Protein AF-0000000071358434 (afdb_homodimer)

Foldseek 3Di:
DDPFDDDDDAFAPAFDFQVFAEEFAAAPLSQLLVVLCVLLQHHYDGHLQPHFAALLLVLVLLVCLQVVPFDDLVQWDDDPQWIDGQSGDPVQIDNDSVVSSVSSSVSSPVSNVRLLRGQEYEYEHEFQKWKAQPVVRDTGRHPNPPDCVRIDIDGDDLVVSLVSNVVSVVSSCVSPVNHQYEYEYALFFDAPVHRVNSVVGSVSSVVSLVVVCVVPVSHHYQYLNCCVVRGVPDCVQADPVSGHGDPVSSVVSSVSCCVRRHDPVRVVSSVLSVVLVVLLPDDDPDLPDPVNLVSLVVSLVSQVPRDPPRDCPVVNVVSVVSD/DDDFDDDDFAFAPAFDFQVFAEEFAAAVLSQLLVVLCVLLQHHYDGHLQPHFAALLLVLVLLVCLQVVPFDDLVQWDDDPQWIDGQSGDPVQIDNDSVVSSVSSSVSSPVSNVRLLRGQEYEYEHEFQKWKAQPVVRDTGRHPNPPDCVRIDIDGDDLVVSLVSNVVSVVSSCVSPVNHQYEYEYALFFDAPPHRVNSVVGSVSSVVSLVVVCVVPVSHHYQYLNCCVVRGVPDCVQADPVSGHGDPVSSVVSSVSNCVRRHDPVRVVSSVLSVVLVVLLPDDDPDLPDPVNLVSLVVSLVSVVPRDPPRDCPVVNVVSVVSD

Radius of gyration: 30.12 Å; Cα contacts (8 Å, |Δi|>4): 1058; chains: 2; bounding box: 57×93×80 Å

Nearest PDB structures (foldseek):
  4h08-assembly1_A-2  TM=6.992E-01  e=4.408E-04  Bacteroides thetaiotaomicron VPI-5482
  1es9-assembly1_A-2  TM=6.888E-01  e=2.484E-02  Bos taurus
  4xvh-assembly1_A  TM=7.000E-01  e=3.677E-02  Chaetomium
  3rjt-assembly1_B  TM=5.797E-01  e=5.145E-02  Alicyclobacillus acidocaldarius subsp. acidocaldarius DSM 446
  1bwr-assembly1_A-2  TM=3.749E-01  e=4.600E-02  Bos taurus

pLDDT: mean 94.95, std 3.76, range [65.62, 98.69]

Secondary structure (DSSP, 8-state):
---S-----PPPSS-B-TT-EEEEEESHHHHHHHHHHHHTT-EEEE-TT-----HHHHHHHHHHHHHT-PPPGGGEEEETTEEEETTS-TTS-BSSHHHHHHHHHHHHHHHHHHHHH-SEEEEEE---EEEEETTT--EES--TT--GGGEEEEEPPHHHHHHHHHHHHHHHHHH-TTPEEEEEE-----TTS-HHHHHHHHHHHHHHHHHHHHH-TTEEEE-HHHIIIII--SGGGB-TTSSSBPHHHHHHHHHHHHHHHB-HHHHHHHHHHHHHHHHHHPPPS-TTSHHHHHHHHHHHHHHHHSPTT---HHHHHHHHHH-/---S-----PPPSS-B-TT-EEEEEESHHHHHHHHHHHHTT-EEEE-TT-----HHHHHHHHHHHHHT-PPPGGGEEEETTEEEETTS-TTS-BSSHHHHHHHHHHHHHHHHHHHHH-SEEEEEE---EEEEETTT--EES--TT--GGGEEEEEPPHHHHHHHHHHHHHHHHHH-TT-EEEEEE-----TTS-HHHHHHHHHHHHHHHHHHHHH-TTEEEE-HHHIIIII--SGGGB-TTSSSBPHHHHHHHHHHHHHHHB-HHHHHHHHHHHHHHHHHHPPPS-TTSHHHHHHHHHHHHHHHHSPTT---HHHHHHHHHH-

Solvent-accessible surface area (backbone atoms only — not comparable to full-atom values): 34650 Å² total; per-residue (Å²): 137,82,86,55,57,79,74,92,68,81,61,49,93,73,57,51,45,65,84,38,31,36,38,36,39,19,19,69,56,36,50,52,56,38,47,54,40,44,72,56,53,34,46,65,51,57,30,86,53,39,57,36,32,31,64,66,48,53,38,50,52,51,49,28,22,69,68,69,44,82,78,66,70,85,47,47,46,79,56,94,75,31,22,40,40,25,71,32,22,80,86,50,59,23,78,37,65,71,56,32,55,49,52,51,50,52,48,31,52,49,47,30,58,46,56,49,66,22,45,32,37,39,41,22,35,52,38,41,67,41,37,22,36,64,90,76,64,43,75,38,61,34,72,80,85,52,67,64,88,53,42,44,76,46,75,62,53,62,69,61,48,48,52,50,51,48,52,38,49,51,53,48,37,71,65,21,71,78,43,36,40,35,38,32,44,42,60,51,59,60,55,91,80,29,63,69,53,32,49,40,32,47,18,49,51,46,45,48,53,48,54,52,30,70,73,37,77,74,35,43,77,48,64,50,30,49,46,44,56,56,39,45,28,39,66,81,35,26,31,96,81,70,36,42,63,14,71,68,38,50,51,49,52,49,50,55,48,43,70,27,30,37,46,73,67,43,50,52,52,40,52,51,43,50,52,50,52,51,57,71,67,55,76,67,91,46,78,83,36,69,67,42,49,51,50,50,53,52,49,48,53,54,59,68,67,50,57,83,76,51,79,54,61,70,61,47,52,56,51,57,71,72,102,136,82,86,56,57,79,75,92,68,81,60,49,92,74,58,52,45,66,82,37,31,35,36,34,38,19,20,69,57,35,49,53,54,37,49,54,40,45,73,55,54,33,46,65,50,57,29,86,52,39,56,36,32,33,64,66,48,53,35,50,52,50,49,29,22,70,67,68,46,79,77,66,70,86,48,47,46,75,56,96,73,32,22,39,38,24,73,32,20,79,86,50,60,24,79,39,65,70,55,32,52,48,51,52,48,53,47,30,52,50,47,30,57,46,57,51,66,24,44,32,36,39,40,21,34,51,38,40,67,41,36,22,36,63,90,77,63,43,74,38,60,33,74,80,84,51,68,65,89,52,42,45,76,45,77,61,53,63,69,60,49,47,52,50,51,49,52,41,50,50,53,49,36,71,65,22,70,79,44,37,40,35,38,33,45,42,59,52,59,60,55,91,79,28,62,70,53,31,49,41,32,47,17,48,51,46,45,48,53,48,55,52,31,69,72,37,76,73,35,42,76,48,64,50,30,50,44,42,58,55,39,46,26,40,65,81,34,27,31,96,80,69,36,42,63,15,70,68,37,50,52,50,51,49,50,56,47,43,70,28,30,36,46,74,68,42,48,52,51,40,52,52,43,49,52,50,53,51,56,70,67,54,78,66,93,46,76,82,36,68,67,43,50,53,50,49,54,52,50,49,54,54,59,67,66,52,56,82,76,50,80,53,62,69,60,48,52,56,52,56,71,71,100

Organism: NCBI:txid346377

Sequence (646 aa):
MQFQTSFPIPPLDRQIDHHSSIVSMGSCFSSTIGDFLHEHKFTILNNPFGTLFHPNSIMELIRSALHQSPLAEELALEREGMYFHHSVHSSISAPSKPLLMELLDTKTKALKSALSTASHLILTFGTVYQYRLLTTQRQVANCHKQPSKGFSKSLSSLADMQVMLQKGIDLIKTHNPDIQIILTLSPVRHTKDGIPENQVSKSVLRILCHEITAYDPNIMYFPSYEIMMDELRDYRFYADDLIHPSQMAEKYIWKRFGETSFSSETHLLNQQIEKINQSLRHRPFNPEGEGHRRFLRNLLKQMEQIPDPIDFRTEILSIKAQLMQFQTSFPIPPLDRQIDHHSSIVSMGSCFSSTIGDFLHEHKFTILNNPFGTLFHPNSIMELIRSALHQSPLAEELALEREGMYFHHSVHSSISAPSKPLLMELLDTKTKALKSALSTASHLILTFGTVYQYRLLTTQRQVANCHKQPSKGFSKSLSSLADMQVMLQKGIDLIKTHNPDIQIILTLSPVRHTKDGIPENQVSKSVLRILCHEITAYDPNIMYFPSYEIMMDELRDYRFYADDLIHPSQMAEKYIWKRFGETSFSSETHLLNQQIEKINQSLRHRPFNPEGEGHRRFLRNLLKQMEQIPDPIDFRTEILSIKAQL

InterPro domains:
  IPR014982 GSCFA [PF08885] (22-257)
  IPR036514 SGNH hydrolase superfamily [G3DSA:3.40.50.1110] (108-260)

Structure (mmCIF, N/CA/C/O backbone):
data_AF-0000000071358434-model_v1
#
loop_
_entity.id
_entity.type
_entity.pdbx_description
1 polymer 'GSCFA domain-containing protein'
#
loop_
_atom_site.group_PDB
_atom_site.id
_atom_site.type_symbol
_atom_site.label_atom_id
_atom_site.label_alt_id
_atom_site.label_comp_id
_atom_site.label_asym_id
_atom_site.label_entity_id
_atom_site.label_seq_id
_atom_site.pdbx_PDB_ins_code
_atom_site.Cartn_x
_atom_site.Cartn_y
_atom_site.Cartn_z
_atom_site.occupancy
_atom_site.B_iso_or_equiv
_atom_site.auth_seq_id
_atom_site.auth_comp_id
_atom_site.auth_asym_id
_atom_site.auth_atom_id
_atom_site.pdbx_PDB_model_num
ATOM 1 N N . MET A 1 1 ? 13.383 11.344 -21.328 1 65.69 1 MET A N 1
ATOM 2 C CA . MET A 1 1 ? 12.305 11.633 -20.391 1 65.69 1 MET A CA 1
ATOM 3 C C . MET A 1 1 ? 11.695 10.344 -19.844 1 65.69 1 MET A C 1
ATOM 5 O O . MET A 1 1 ? 11.594 9.344 -20.562 1 65.69 1 MET A O 1
ATOM 9 N N . GLN A 1 2 ? 11.602 10.195 -18.5 1 77.94 2 GLN A N 1
ATOM 10 C CA . GLN A 1 2 ? 11.039 9.016 -17.844 1 77.94 2 GLN A CA 1
ATOM 11 C C . GLN A 1 2 ? 9.555 9.219 -17.531 1 77.94 2 GLN A C 1
ATOM 13 O O . GLN A 1 2 ? 9.18 10.203 -16.906 1 77.94 2 GLN A O 1
ATOM 18 N N . PHE A 1 3 ? 8.781 8.289 -18.094 1 81.31 3 PHE A N 1
ATOM 19 C CA . PHE A 1 3 ? 7.34 8.477 -17.969 1 81.31 3 PHE A CA 1
ATOM 20 C C . PHE A 1 3 ? 6.754 7.492 -16.969 1 81.31 3 PHE A C 1
ATOM 22 O O . PHE A 1 3 ? 5.574 7.582 -16.609 1 81.31 3 PHE A O 1
ATOM 29 N N . GLN A 1 4 ? 7.594 6.543 -16.562 1 87.69 4 GLN A N 1
ATOM 30 C CA . GLN A 1 4 ? 7.156 5.57 -15.57 1 87.69 4 GLN A CA 1
ATOM 31 C C . GLN A 1 4 ? 8.234 5.359 -14.508 1 87.69 4 GLN A C 1
ATOM 33 O O . GLN A 1 4 ? 9.406 5.637 -14.742 1 87.69 4 GLN A O 1
ATOM 38 N N . THR A 1 5 ? 7.812 5.043 -13.383 1 89.81 5 THR A N 1
ATOM 39 C CA . THR A 1 5 ? 8.766 4.723 -12.328 1 89.81 5 THR A CA 1
ATOM 40 C C . THR A 1 5 ? 9.109 3.236 -12.344 1 89.81 5 THR A C 1
ATOM 42 O O . THR A 1 5 ? 8.438 2.432 -11.703 1 89.81 5 THR A O 1
ATOM 45 N N . SER A 1 6 ? 10.133 2.893 -13.078 1 90.06 6 SER A N 1
ATOM 46 C CA . SER A 1 6 ? 10.617 1.518 -13.047 1 90.06 6 SER A CA 1
ATOM 47 C C . SER A 1 6 ? 11.602 1.306 -11.898 1 90.06 6 SER A C 1
ATOM 49 O O . SER A 1 6 ? 12.164 2.268 -11.375 1 90.06 6 SER A O 1
ATOM 51 N N . PHE A 1 7 ? 11.742 0.075 -11.469 1 94.19 7 PHE A N 1
ATOM 52 C CA . PHE A 1 7 ? 12.648 -0.235 -10.367 1 94.19 7 PHE A CA 1
ATOM 53 C C . PHE A 1 7 ? 13.281 -1.611 -10.555 1 94.19 7 PHE A C 1
ATOM 55 O O . PHE A 1 7 ? 12.695 -2.482 -11.203 1 94.19 7 PHE A O 1
ATOM 62 N N . PRO A 1 8 ? 14.438 -1.763 -10.031 1 94.44 8 PRO A N 1
ATOM 63 C CA . PRO A 1 8 ? 15.117 -3.053 -10.188 1 94.44 8 PRO A CA 1
ATOM 64 C C . PRO A 1 8 ? 14.523 -4.141 -9.289 1 94.44 8 PRO A C 1
ATOM 66 O O . PRO A 1 8 ? 14.07 -3.854 -8.18 1 94.44 8 PRO A O 1
ATOM 69 N N . ILE A 1 9 ? 14.508 -5.355 -9.805 1 95.06 9 ILE A N 1
ATOM 70 C CA . ILE A 1 9 ? 14.133 -6.555 -9.07 1 95.06 9 ILE A CA 1
ATOM 71 C C . ILE A 1 9 ? 15.297 -7.539 -9.047 1 95.06 9 ILE A C 1
ATOM 73 O O . ILE A 1 9 ? 15.867 -7.855 -10.094 1 95.06 9 ILE A O 1
ATOM 77 N N . PRO A 1 10 ? 15.672 -7.961 -7.891 1 92.62 10 PRO A N 1
ATOM 78 C CA . PRO A 1 10 ? 16.781 -8.922 -7.828 1 92.62 10 PRO A CA 1
ATOM 79 C C . PRO A 1 10 ? 16.469 -10.227 -8.547 1 92.62 10 PRO A C 1
ATOM 81 O O . PRO A 1 10 ? 15.328 -10.711 -8.508 1 92.62 10 PRO A O 1
ATOM 84 N N . PRO A 1 11 ? 17.5 -10.781 -9.211 1 93.44 11 PRO A N 1
ATOM 85 C CA . PRO A 1 11 ? 17.297 -12.078 -9.867 1 93.44 11 PRO A CA 1
ATOM 86 C C . PRO A 1 11 ? 17.094 -13.219 -8.867 1 93.44 11 PRO A C 1
ATOM 88 O O . PRO A 1 11 ? 17.578 -13.141 -7.738 1 93.44 11 PRO A O 1
ATOM 91 N N . LEU A 1 12 ? 16.406 -14.25 -9.336 1 92.56 12 LEU A N 1
ATOM 92 C CA . LEU A 1 12 ? 16.281 -15.461 -8.523 1 92.56 12 LEU A CA 1
ATOM 93 C C . LEU A 1 12 ? 17.641 -16.125 -8.344 1 92.56 12 LEU A C 1
ATOM 95 O O . LEU A 1 12 ? 18.469 -16.125 -9.258 1 92.56 12 LEU A O 1
ATOM 99 N N . ASP A 1 13 ? 17.828 -16.641 -7.156 1 89.56 13 ASP A N 1
ATOM 100 C CA . ASP A 1 13 ? 19.047 -17.391 -6.902 1 89.56 13 ASP A CA 1
ATOM 101 C C . ASP A 1 13 ? 19.188 -18.578 -7.855 1 89.56 13 ASP A C 1
ATOM 103 O O . ASP A 1 13 ? 20.25 -18.797 -8.43 1 89.56 13 ASP A O 1
ATOM 107 N N . ARG A 1 14 ? 18.125 -19.328 -7.914 1 92.69 14 ARG A N 1
ATOM 108 C CA . ARG A 1 14 ? 18 -20.422 -8.875 1 92.69 14 ARG A CA 1
ATOM 109 C C . ARG A 1 14 ? 17.031 -20.062 -9.992 1 92.69 14 ARG A C 1
ATOM 111 O O . ARG A 1 14 ? 15.812 -20.078 -9.789 1 92.69 14 ARG A O 1
ATOM 118 N N . GLN A 1 15 ? 17.562 -19.938 -11.102 1 95.5 15 GLN A N 1
ATOM 119 C CA . GLN A 1 15 ? 16.719 -19.516 -12.219 1 95.5 15 GLN A CA 1
ATOM 120 C C . GLN A 1 15 ? 15.828 -20.656 -12.695 1 95.5 15 GLN A C 1
ATOM 122 O O . GLN A 1 15 ? 16.141 -21.828 -12.484 1 95.5 15 GLN A O 1
ATOM 127 N N . ILE A 1 16 ? 14.727 -20.297 -13.297 1 97.06 16 ILE A N 1
ATOM 128 C CA . ILE A 1 16 ? 13.758 -21.266 -13.805 1 97.06 16 ILE A CA 1
ATOM 129 C C . ILE A 1 16 ? 14.055 -21.578 -15.266 1 97.06 16 ILE A C 1
ATOM 131 O O . ILE A 1 16 ? 14.312 -20.672 -16.062 1 97.06 16 ILE A O 1
ATOM 135 N N . ASP A 1 17 ? 14.133 -22.812 -15.586 1 96.69 17 ASP A N 1
ATOM 136 C CA . ASP A 1 17 ? 14.266 -23.25 -16.969 1 96.69 17 ASP A CA 1
ATOM 137 C C . ASP A 1 17 ? 13.32 -24.422 -17.281 1 96.69 17 ASP A C 1
ATOM 139 O O . ASP A 1 17 ? 12.461 -24.75 -16.469 1 96.69 17 ASP A O 1
ATOM 143 N N . HIS A 1 18 ? 13.438 -25 -18.422 1 96.44 18 HIS A N 1
ATOM 144 C CA . HIS A 1 18 ? 12.461 -25.984 -18.875 1 96.44 18 HIS A CA 1
ATOM 145 C C . HIS A 1 18 ? 12.719 -27.344 -18.234 1 96.44 18 HIS A C 1
ATOM 147 O O . HIS A 1 18 ? 11.945 -28.281 -18.438 1 96.44 18 HIS A O 1
ATOM 153 N N . HIS A 1 19 ? 13.711 -27.406 -17.406 1 95.69 19 HIS A N 1
ATOM 154 C CA . HIS A 1 19 ? 13.945 -28.609 -16.609 1 95.69 19 HIS A CA 1
ATOM 155 C C . HIS A 1 19 ? 13.383 -28.438 -15.195 1 95.69 19 HIS A C 1
ATOM 157 O O . HIS A 1 19 ? 13.312 -29.406 -14.438 1 95.69 19 HIS A O 1
ATOM 163 N N . SER A 1 20 ? 13.008 -27.281 -14.922 1 96.81 20 SER A N 1
ATOM 164 C CA . SER A 1 20 ? 12.43 -27 -13.609 1 96.81 20 SER A CA 1
ATOM 165 C C . SER A 1 20 ? 11.039 -27.609 -13.477 1 96.81 20 SER A C 1
ATOM 167 O O . SER A 1 20 ? 10.367 -27.859 -14.477 1 96.81 20 SER A O 1
ATOM 169 N N . SER A 1 21 ? 10.695 -27.938 -12.281 1 97.81 21 SER A N 1
ATOM 170 C CA . SER A 1 21 ? 9.336 -28.328 -11.898 1 97.81 21 SER A CA 1
ATOM 171 C C . SER A 1 21 ? 8.742 -27.328 -10.914 1 97.81 21 SER A C 1
ATOM 173 O O . SER A 1 21 ? 9.281 -27.125 -9.82 1 97.81 21 SER A O 1
ATOM 175 N N . ILE A 1 22 ? 7.562 -26.734 -11.305 1 98.31 22 ILE A N 1
ATOM 176 C CA . ILE A 1 22 ? 7.066 -25.578 -10.547 1 98.31 22 ILE A CA 1
ATOM 177 C C . ILE A 1 22 ? 5.707 -25.922 -9.938 1 98.31 22 ILE A C 1
ATOM 179 O O . ILE A 1 22 ? 4.875 -26.562 -10.578 1 98.31 22 ILE A O 1
ATOM 183 N N . VAL A 1 23 ? 5.527 -25.562 -8.695 1 98.69 23 VAL A N 1
ATOM 184 C CA . VAL A 1 23 ? 4.207 -25.547 -8.07 1 98.69 23 VAL A CA 1
ATOM 185 C C . VAL A 1 23 ? 3.789 -24.094 -7.805 1 98.69 23 VAL A C 1
ATOM 187 O O . VAL A 1 23 ? 4.586 -23.297 -7.32 1 98.69 23 VAL A O 1
ATOM 190 N N . SER A 1 24 ? 2.646 -23.75 -8.234 1 98.5 24 SER A N 1
ATOM 191 C CA . SER A 1 24 ? 2.102 -22.406 -8.008 1 98.5 24 SER A CA 1
ATOM 192 C C . SER A 1 24 ? 0.756 -22.484 -7.289 1 98.5 24 SER A C 1
ATOM 194 O O . SER A 1 24 ? -0.14 -23.219 -7.711 1 98.5 24 SER A O 1
ATOM 196 N N . MET A 1 25 ? 0.618 -21.781 -6.203 1 98.5 25 MET A N 1
ATOM 197 C CA . MET A 1 25 ? -0.627 -21.734 -5.441 1 98.5 25 MET A CA 1
ATOM 198 C C . MET A 1 25 ? -0.947 -20.312 -4.996 1 98.5 25 MET A C 1
ATOM 200 O O . MET A 1 25 ? -0.049 -19.562 -4.617 1 98.5 25 MET A O 1
ATOM 204 N N . GLY A 1 26 ? -2.254 -19.984 -5.062 1 97.88 26 GLY A N 1
ATOM 205 C CA . GLY A 1 26 ? -2.631 -18.672 -4.543 1 97.88 26 GLY A CA 1
ATOM 206 C C . GLY A 1 26 ? -3.793 -18.047 -5.293 1 97.88 26 GLY A C 1
ATOM 207 O O . GLY A 1 26 ? -4.738 -18.75 -5.676 1 97.88 26 GLY A O 1
ATOM 208 N N . SER A 1 27 ? -3.764 -16.719 -5.41 1 95.94 27 SER A N 1
ATOM 209 C CA . SER A 1 27 ? -4.852 -15.898 -5.934 1 95.94 27 SER A CA 1
ATOM 210 C C . SER A 1 27 ? -5.043 -16.125 -7.43 1 95.94 27 SER A C 1
ATOM 212 O O . SER A 1 27 ? -4.344 -16.953 -8.031 1 95.94 27 SER A O 1
ATOM 214 N N . CYS A 1 28 ? -6.031 -15.391 -7.969 1 92.94 28 CYS A N 1
ATOM 215 C CA . CYS A 1 28 ? -6.297 -15.508 -9.398 1 92.94 28 CYS A CA 1
ATOM 216 C C . CYS A 1 28 ? -5.078 -15.086 -10.219 1 92.94 28 CYS A C 1
ATOM 218 O O . CYS A 1 28 ? -4.859 -15.594 -11.32 1 92.94 28 CYS A O 1
ATOM 220 N N . PHE A 1 29 ? -4.262 -14.234 -9.625 1 90.94 29 PHE A N 1
ATOM 221 C CA . PHE A 1 29 ? -3.059 -13.805 -10.336 1 90.94 29 PHE A CA 1
ATOM 222 C C . PHE A 1 29 ? -2.049 -14.938 -10.422 1 90.94 29 PHE A C 1
ATOM 224 O O . PHE A 1 29 ? -1.306 -15.039 -11.398 1 90.94 29 PHE A O 1
ATOM 231 N N . SER A 1 30 ? -2.049 -15.727 -9.422 1 93.19 30 SER A N 1
ATOM 232 C CA . SER A 1 30 ? -1.226 -16.938 -9.477 1 93.19 30 SER A CA 1
ATOM 233 C C . SER A 1 30 ? -1.564 -17.781 -10.695 1 93.19 30 SER A C 1
ATOM 235 O O . SER A 1 30 ? -0.669 -18.281 -11.383 1 93.19 30 SER A O 1
ATOM 237 N N . SER A 1 31 ? -2.807 -17.922 -10.922 1 94 31 SER A N 1
ATOM 238 C CA . SER A 1 31 ? -3.246 -18.688 -12.078 1 94 31 SER A CA 1
ATOM 239 C C . SER A 1 31 ? -2.756 -18.062 -13.383 1 94 31 SER A C 1
ATOM 241 O O . SER A 1 31 ? -2.357 -18.766 -14.305 1 94 31 SER A O 1
ATOM 243 N N . THR A 1 32 ? -2.785 -16.781 -13.422 1 94.5 32 THR A N 1
ATOM 244 C CA . THR A 1 32 ? -2.355 -16.062 -14.617 1 94.5 32 THR A CA 1
ATOM 245 C C . THR A 1 32 ? -0.885 -16.328 -14.914 1 94.5 32 THR A C 1
ATOM 247 O O . THR A 1 32 ? -0.532 -16.688 -16.047 1 94.5 32 THR A O 1
ATOM 250 N N . ILE A 1 33 ? -0.087 -16.234 -13.945 1 94.69 33 ILE A N 1
ATOM 251 C CA . ILE A 1 33 ? 1.342 -16.469 -14.109 1 94.69 33 ILE A CA 1
ATOM 252 C C . ILE A 1 33 ? 1.584 -17.953 -14.422 1 94.69 33 ILE A C 1
ATOM 254 O O . ILE A 1 33 ? 2.43 -18.281 -15.25 1 94.69 33 ILE A O 1
ATOM 258 N N . GLY A 1 34 ? 0.834 -18.797 -13.734 1 96.69 34 GLY A N 1
ATOM 259 C CA . GLY A 1 34 ? 0.914 -20.219 -14.023 1 96.69 34 GLY A CA 1
ATOM 260 C C . GLY A 1 34 ? 0.541 -20.562 -15.453 1 96.69 34 GLY A C 1
ATOM 261 O O . GLY A 1 34 ? 1.157 -21.438 -16.062 1 96.69 34 GLY A O 1
ATOM 262 N N . ASP A 1 35 ? -0.448 -19.906 -15.938 1 96.81 35 ASP A N 1
ATOM 263 C CA . ASP A 1 35 ? -0.875 -20.125 -17.312 1 96.81 35 ASP A CA 1
ATOM 264 C C . ASP A 1 35 ? 0.218 -19.719 -18.297 1 96.81 35 ASP A C 1
ATOM 266 O O . ASP A 1 35 ? 0.436 -20.391 -19.312 1 96.81 35 ASP A O 1
ATOM 270 N N . PHE A 1 36 ? 0.879 -18.594 -18.016 1 97 36 PHE A N 1
ATOM 271 C CA . PHE A 1 36 ? 1.998 -18.172 -18.859 1 97 36 PHE A CA 1
ATOM 272 C C . PHE A 1 36 ? 3.1 -19.219 -18.859 1 97 36 PHE A C 1
ATOM 274 O O . PHE A 1 36 ? 3.662 -19.547 -19.906 1 97 36 PHE A O 1
ATOM 281 N N . LEU A 1 37 ? 3.381 -19.75 -17.719 1 97.62 37 LEU A N 1
ATOM 282 C CA . LEU A 1 37 ? 4.398 -20.781 -17.594 1 97.62 37 LEU A CA 1
ATOM 283 C C . LEU A 1 37 ? 4 -22.031 -18.391 1 97.62 37 LEU A C 1
ATOM 285 O O . LEU A 1 37 ? 4.816 -22.578 -19.125 1 97.62 37 LEU A O 1
ATOM 289 N N . HIS A 1 38 ? 2.746 -22.359 -18.219 1 96 38 HIS A N 1
ATOM 290 C CA . HIS A 1 38 ? 2.232 -23.531 -18.938 1 96 38 HIS A CA 1
ATOM 291 C C . HIS A 1 38 ? 2.291 -23.328 -20.438 1 96 38 HIS A C 1
ATOM 293 O O . HIS A 1 38 ? 2.705 -24.234 -21.172 1 96 38 HIS A O 1
ATOM 299 N N . GLU A 1 39 ? 1.874 -22.203 -20.875 1 95.19 39 GLU A N 1
ATOM 300 C CA . GLU A 1 39 ? 1.864 -21.875 -22.297 1 95.19 39 GLU A CA 1
ATOM 301 C C . GLU A 1 39 ? 3.273 -21.922 -22.875 1 95.19 39 GLU A C 1
ATOM 303 O O . GLU A 1 39 ? 3.451 -22.203 -24.062 1 95.19 39 GLU A O 1
ATOM 308 N N . HIS A 1 40 ? 4.215 -21.656 -22.094 1 96.56 40 HIS A N 1
ATOM 309 C CA . HIS A 1 40 ? 5.602 -21.688 -22.531 1 96.56 40 HIS A CA 1
ATOM 310 C C . HIS A 1 40 ? 6.254 -23.031 -22.25 1 96.56 40 HIS A C 1
ATOM 312 O O . HIS A 1 40 ? 7.48 -23.141 -22.25 1 96.56 40 HIS A O 1
ATOM 318 N N . LYS A 1 41 ? 5.48 -24.062 -21.906 1 95.94 41 LYS A N 1
ATOM 319 C CA . LYS A 1 41 ? 5.844 -25.469 -21.859 1 95.94 41 LYS A CA 1
ATOM 320 C C . LYS A 1 41 ? 6.711 -25.766 -20.625 1 95.94 41 LYS A C 1
ATOM 322 O O . LYS A 1 41 ? 7.5 -26.703 -20.641 1 95.94 41 LYS A O 1
ATOM 327 N N . PHE A 1 42 ? 6.637 -24.906 -19.594 1 97.12 42 PHE A N 1
ATOM 328 C CA . PHE A 1 42 ? 7.238 -25.281 -18.328 1 97.12 42 PHE A CA 1
ATOM 329 C C . PHE A 1 42 ? 6.414 -26.359 -17.625 1 97.12 42 PHE A C 1
ATOM 331 O O . PHE A 1 42 ? 5.199 -26.438 -17.828 1 97.12 42 PHE A O 1
ATOM 338 N N . THR A 1 43 ? 7.102 -27.219 -16.875 1 97 43 THR A N 1
ATOM 339 C CA . THR A 1 43 ? 6.395 -28.172 -16.016 1 97 43 THR A CA 1
ATOM 340 C C . THR A 1 43 ? 5.844 -27.484 -14.781 1 97 43 THR A C 1
ATOM 342 O O . THR A 1 43 ? 6.605 -26.969 -13.961 1 97 43 THR A O 1
ATOM 345 N N . ILE A 1 44 ? 4.441 -27.516 -14.633 1 97.75 44 ILE A N 1
ATOM 346 C CA . ILE A 1 44 ? 3.881 -26.75 -13.523 1 97.75 44 ILE A CA 1
ATOM 347 C C . ILE A 1 44 ? 2.59 -27.406 -13.047 1 97.75 44 ILE A C 1
ATOM 349 O O . ILE A 1 44 ? 1.795 -27.891 -13.859 1 97.75 44 ILE A O 1
ATOM 353 N N . LEU A 1 45 ? 2.488 -27.578 -11.75 1 98.5 45 LEU A N 1
ATOM 354 C CA . LEU A 1 45 ? 1.2 -27.781 -11.102 1 98.5 45 LEU A CA 1
ATOM 355 C C . LEU A 1 45 ? 0.604 -26.453 -10.633 1 98.5 45 LEU A C 1
ATOM 357 O O . LEU A 1 45 ? 1.06 -25.875 -9.648 1 98.5 45 LEU A O 1
ATOM 361 N N . ASN A 1 46 ? -0.423 -26.016 -11.375 1 97.88 46 ASN A N 1
ATOM 362 C CA . ASN A 1 46 ? -0.968 -24.672 -11.203 1 97.88 46 ASN A CA 1
ATOM 363 C C . ASN A 1 46 ? -2.299 -24.703 -10.461 1 97.88 46 ASN A C 1
ATOM 365 O O . ASN A 1 46 ? -3.309 -25.156 -10.992 1 97.88 46 ASN A O 1
ATOM 369 N N . ASN A 1 47 ? -2.311 -24.203 -9.234 1 98.06 47 ASN A N 1
ATOM 370 C CA . ASN A 1 47 ? -3.498 -24.062 -8.398 1 98.06 47 ASN A CA 1
ATOM 371 C C . ASN A 1 47 ? -4.367 -25.312 -8.445 1 98.06 47 ASN A C 1
ATOM 373 O O . ASN A 1 47 ? -5.523 -25.25 -8.859 1 98.06 47 ASN A O 1
ATOM 377 N N . PRO A 1 48 ? -3.844 -26.328 -7.887 1 97.81 48 PRO A N 1
ATOM 378 C CA . PRO A 1 48 ? -4.555 -27.609 -8 1 97.81 48 PRO A CA 1
ATOM 379 C C . PRO A 1 48 ? -5.891 -27.594 -7.262 1 97.81 48 PRO A C 1
ATOM 381 O O . PRO A 1 48 ? -6.766 -28.422 -7.551 1 97.81 48 PRO A O 1
ATOM 384 N N . PHE A 1 49 ? -6.133 -26.688 -6.348 1 98.25 49 PHE A N 1
ATOM 385 C CA . PHE A 1 49 ? -7.371 -26.609 -5.582 1 98.25 49 PHE A CA 1
ATOM 386 C C . PHE A 1 49 ? -8.164 -25.375 -5.957 1 98.25 49 PHE A C 1
ATOM 388 O O . PHE A 1 49 ? -9.047 -24.938 -5.207 1 98.25 49 PHE A O 1
ATOM 395 N N . GLY A 1 50 ? -7.809 -24.75 -7.086 1 97.62 50 GLY A N 1
ATOM 396 C CA . GLY A 1 50 ? -8.414 -23.484 -7.477 1 97.62 50 GLY A CA 1
ATOM 397 C C . GLY A 1 50 ? -7.801 -22.281 -6.781 1 97.62 50 GLY A C 1
ATOM 398 O O . GLY A 1 50 ? -6.777 -22.406 -6.109 1 97.62 50 GLY A O 1
ATOM 399 N N . THR A 1 51 ? -8.422 -21.172 -6.965 1 96.75 51 THR A N 1
ATOM 400 C CA . THR A 1 51 ? -7.91 -19.906 -6.445 1 96.75 51 THR A CA 1
ATOM 401 C C . THR A 1 51 ? -8.039 -19.844 -4.926 1 96.75 51 THR A C 1
ATOM 403 O O . THR A 1 51 ? -9.117 -20.125 -4.383 1 96.75 51 THR A O 1
ATOM 406 N N . LEU A 1 52 ? -6.992 -19.531 -4.277 1 97.44 52 LEU A N 1
ATOM 407 C CA . LEU A 1 52 ? -6.918 -19.328 -2.836 1 97.44 52 LEU A CA 1
ATOM 408 C C . LEU A 1 52 ? -6.273 -17.984 -2.512 1 97.44 52 LEU A C 1
ATOM 410 O O . LEU A 1 52 ? -5.27 -17.609 -3.121 1 97.44 52 LEU A O 1
ATOM 414 N N . PHE A 1 53 ? -6.77 -17.281 -1.512 1 96.62 53 PHE A N 1
ATOM 415 C CA . PHE A 1 53 ? -6.281 -15.93 -1.291 1 96.62 53 PHE A CA 1
ATOM 416 C C . PHE A 1 53 ? -5.492 -15.844 0.009 1 96.62 53 PHE A C 1
ATOM 418 O O . PHE A 1 53 ? -4.449 -15.18 0.066 1 96.62 53 PHE A O 1
ATOM 425 N N . HIS A 1 54 ? -5.988 -16.516 1.019 1 97.81 54 HIS A N 1
ATOM 426 C CA . HIS A 1 54 ? -5.445 -16.359 2.365 1 97.81 54 HIS A CA 1
ATOM 427 C C . HIS A 1 54 ? -4.242 -17.281 2.574 1 97.81 54 HIS A C 1
ATOM 429 O O . HIS A 1 54 ? -4.312 -18.484 2.289 1 97.81 54 HIS A O 1
ATOM 435 N N . PRO A 1 55 ? -3.135 -16.75 3.098 1 98.06 55 PRO A N 1
ATOM 436 C CA . PRO A 1 55 ? -1.949 -17.578 3.332 1 98.06 55 PRO A CA 1
ATOM 437 C C . PRO A 1 55 ? -2.252 -18.812 4.168 1 98.06 55 PRO A C 1
ATOM 439 O O . PRO A 1 55 ? -1.75 -19.906 3.871 1 98.06 55 PRO A O 1
ATOM 442 N N . ASN A 1 56 ? -3.143 -18.656 5.172 1 97.19 56 ASN A N 1
ATOM 443 C CA . ASN A 1 56 ? -3.455 -19.781 6.047 1 97.19 56 ASN A CA 1
ATOM 444 C C . ASN A 1 56 ? -4.172 -20.906 5.297 1 97.19 56 ASN A C 1
ATOM 446 O O . ASN A 1 56 ? -3.941 -22.078 5.559 1 97.19 56 ASN A O 1
ATOM 450 N N . SER A 1 57 ? -5.055 -20.516 4.441 1 96.94 57 SER A N 1
ATOM 451 C CA . SER A 1 57 ? -5.766 -21.516 3.643 1 96.94 57 SER A CA 1
ATOM 452 C C . SER A 1 57 ? -4.805 -22.297 2.75 1 96.94 57 SER A C 1
ATOM 454 O O . SER A 1 57 ? -4.926 -23.516 2.611 1 96.94 57 SER A O 1
ATOM 456 N N . ILE A 1 58 ? -3.879 -21.609 2.166 1 98 58 ILE A N 1
ATOM 457 C CA . ILE A 1 58 ? -2.881 -22.234 1.301 1 98 58 ILE A CA 1
ATOM 458 C C . ILE A 1 58 ? -2.016 -23.188 2.115 1 98 58 ILE A C 1
ATOM 460 O O . ILE A 1 58 ? -1.82 -24.344 1.724 1 98 58 ILE A O 1
ATOM 464 N N . MET A 1 59 ? -1.576 -22.766 3.291 1 97.44 59 MET A N 1
ATOM 465 C CA . MET A 1 59 ? -0.678 -23.578 4.117 1 97.44 59 MET A CA 1
ATOM 466 C C . MET A 1 59 ? -1.396 -24.797 4.664 1 97.44 59 MET A C 1
ATOM 468 O O . MET A 1 59 ? -0.789 -25.859 4.824 1 97.44 59 MET A O 1
ATOM 472 N N . GLU A 1 60 ? -2.682 -24.609 4.922 1 95.56 60 GLU A N 1
ATOM 473 C CA . GLU A 1 60 ? -3.459 -25.75 5.398 1 95.56 60 GLU A CA 1
ATOM 474 C C . GLU A 1 60 ? -3.496 -26.875 4.363 1 95.56 60 GLU A C 1
ATOM 476 O O . GLU A 1 60 ? -3.375 -28.047 4.707 1 95.56 60 GLU A O 1
ATOM 481 N N . LEU A 1 61 ? -3.689 -26.5 3.164 1 97.75 61 LEU A N 1
ATOM 482 C CA . LEU A 1 61 ? -3.723 -27.5 2.094 1 97.75 61 LEU A CA 1
ATOM 483 C C . LEU A 1 61 ? -2.35 -28.125 1.895 1 97.75 61 LEU A C 1
ATOM 485 O O . LEU A 1 61 ? -2.244 -29.328 1.671 1 97.75 61 LEU A O 1
ATOM 489 N N . ILE A 1 62 ? -1.314 -27.344 1.971 1 98.12 62 ILE A N 1
ATOM 490 C CA . ILE A 1 62 ? 0.048 -27.859 1.84 1 98.12 62 ILE A CA 1
ATOM 491 C C . ILE A 1 62 ? 0.345 -28.828 2.973 1 98.12 62 ILE A C 1
ATOM 493 O O . ILE A 1 62 ? 0.871 -29.922 2.736 1 98.12 62 ILE A O 1
ATOM 497 N N . ARG A 1 63 ? -0.022 -28.438 4.156 1 96.75 63 ARG A N 1
ATOM 498 C CA . ARG A 1 63 ? 0.198 -29.297 5.312 1 96.75 63 ARG A CA 1
ATOM 499 C C . ARG A 1 63 ? -0.563 -30.609 5.176 1 96.75 63 ARG A C 1
ATOM 501 O O . ARG A 1 63 ? -0.015 -31.688 5.434 1 96.75 63 ARG A O 1
ATOM 508 N N . SER A 1 64 ? -1.807 -30.5 4.793 1 96.44 64 SER A N 1
ATOM 509 C CA . SER A 1 64 ? -2.615 -31.688 4.578 1 96.44 64 SER A CA 1
ATOM 510 C C . SER A 1 64 ? -1.973 -32.625 3.551 1 96.44 64 SER A C 1
ATOM 512 O O . SER A 1 64 ? -1.932 -33.844 3.74 1 96.44 64 SER A O 1
ATOM 514 N N . ALA A 1 65 ? -1.49 -32.062 2.51 1 97.75 65 ALA A N 1
ATOM 515 C CA . ALA A 1 65 ? -0.858 -32.844 1.449 1 97.75 65 ALA A CA 1
ATOM 516 C C . ALA A 1 65 ? 0.403 -33.531 1.955 1 97.75 65 ALA A C 1
ATOM 518 O O . ALA A 1 65 ? 0.568 -34.75 1.774 1 97.75 65 ALA A O 1
ATOM 519 N N . LEU A 1 66 ? 1.253 -32.812 2.629 1 97.31 66 LEU A N 1
ATOM 520 C CA . LEU A 1 66 ? 2.555 -33.344 3.039 1 97.31 66 LEU A CA 1
ATOM 521 C C . LEU A 1 66 ? 2.402 -34.375 4.156 1 97.31 66 LEU A C 1
ATOM 523 O O . LEU A 1 66 ? 3.178 -35.312 4.234 1 97.31 66 LEU A O 1
ATOM 527 N N . HIS A 1 67 ? 1.394 -34.188 5.016 1 94.81 67 HIS A N 1
ATOM 528 C CA . HIS A 1 67 ? 1.137 -35.125 6.098 1 94.81 67 HIS A CA 1
ATOM 529 C C . HIS A 1 67 ? 0.267 -36.281 5.621 1 94.81 67 HIS A C 1
ATOM 531 O O . HIS A 1 67 ? 0.062 -37.25 6.355 1 94.81 67 HIS A O 1
ATOM 537 N N . GLN A 1 68 ? -0.262 -36.188 4.5 1 90.25 68 GLN A N 1
ATOM 538 C CA . GLN A 1 68 ? -1.188 -37.156 3.959 1 90.25 68 GLN A CA 1
ATOM 539 C C . GLN A 1 68 ? -2.402 -37.344 4.867 1 90.25 68 GLN A C 1
ATOM 541 O O . GLN A 1 68 ? -2.773 -38.469 5.211 1 90.25 68 GLN A O 1
ATOM 546 N N . SER A 1 69 ? -2.869 -36.219 5.285 1 92.06 69 SER A N 1
ATOM 547 C CA . SER A 1 69 ? -4.09 -36.219 6.082 1 92.06 69 SER A CA 1
ATOM 548 C C . SER A 1 69 ? -5.281 -35.719 5.262 1 92.06 69 SER A C 1
ATOM 550 O O . SER A 1 69 ? -5.219 -34.656 4.633 1 92.06 69 SER A O 1
ATOM 552 N N . PRO A 1 70 ? -6.273 -36.562 5.328 1 91.19 70 PRO A N 1
ATOM 553 C CA . PRO A 1 70 ? -7.445 -36.156 4.547 1 91.19 70 PRO A CA 1
ATOM 554 C C . PRO A 1 70 ? -8.078 -34.875 5.055 1 91.19 70 PRO A C 1
ATOM 556 O O . PRO A 1 70 ? -8.016 -34.562 6.254 1 91.19 70 PRO A O 1
ATOM 559 N N . LEU A 1 71 ? -8.688 -34.094 4.105 1 94.94 71 LEU A N 1
ATOM 560 C CA . LEU A 1 71 ? -9.453 -32.938 4.488 1 94.94 71 LEU A CA 1
ATOM 561 C C . LEU A 1 71 ? -10.703 -33.312 5.273 1 94.94 71 LEU A C 1
ATOM 563 O O . LEU A 1 71 ? -11.258 -34.406 5.059 1 94.94 71 LEU A O 1
ATOM 567 N N . ALA A 1 72 ? -11.086 -32.469 6.098 1 93.69 72 ALA A N 1
ATOM 568 C CA . ALA A 1 72 ? -12.195 -32.781 7.008 1 93.69 72 ALA A CA 1
ATOM 569 C C . ALA A 1 72 ? -13.508 -32.906 6.25 1 93.69 72 ALA A C 1
ATOM 571 O O . ALA A 1 72 ? -13.969 -31.953 5.613 1 93.69 72 ALA A O 1
ATOM 572 N N . GLU A 1 73 ? -14.164 -34 6.434 1 94.5 73 GLU A N 1
ATOM 573 C CA . GLU A 1 73 ? -15.414 -34.281 5.734 1 94.5 73 GLU A CA 1
ATOM 574 C C . GLU A 1 73 ? -16.516 -33.344 6.191 1 94.5 73 GLU A C 1
ATOM 576 O O . GLU A 1 73 ? -17.453 -33.031 5.434 1 94.5 73 GLU A O 1
ATOM 581 N N . GLU A 1 74 ? -16.438 -32.875 7.402 1 93.38 74 GLU A N 1
ATOM 582 C CA . GLU A 1 74 ? -17.469 -32.031 7.977 1 93.38 74 GLU A CA 1
ATOM 583 C C . GLU A 1 74 ? -17.5 -30.656 7.289 1 93.38 74 GLU A C 1
ATOM 585 O O . GLU A 1 74 ? -18.469 -29.906 7.453 1 93.38 74 GLU A O 1
ATOM 590 N N . LEU A 1 75 ? -16.484 -30.359 6.512 1 96 75 LEU A N 1
ATOM 591 C CA . LEU A 1 75 ? -16.422 -29.062 5.82 1 96 75 LEU A CA 1
ATOM 592 C C . LEU A 1 75 ? -17 -29.188 4.414 1 96 75 LEU A C 1
ATOM 594 O O . LEU A 1 75 ? -17.047 -28.203 3.67 1 96 75 LEU A O 1
ATOM 598 N N . ALA A 1 76 ? -17.453 -30.391 4.086 1 96.94 76 ALA A N 1
ATOM 599 C CA . ALA A 1 76 ? -18.156 -30.562 2.822 1 96.94 76 ALA A CA 1
ATOM 600 C C . ALA A 1 76 ? -19.594 -30.047 2.926 1 96.94 76 ALA A C 1
ATOM 602 O O . ALA A 1 76 ? -20.203 -30.109 3.99 1 96.94 76 ALA A O 1
ATOM 603 N N . LEU A 1 77 ? -20.062 -29.469 1.808 1 96.81 77 LEU A N 1
ATOM 604 C CA . LEU A 1 77 ? -21.422 -28.953 1.779 1 96.81 77 LEU A CA 1
ATOM 605 C C . LEU A 1 77 ? -22.078 -29.219 0.425 1 96.81 77 LEU A C 1
ATOM 607 O O . LEU A 1 77 ? -21.391 -29.453 -0.566 1 96.81 77 LEU A O 1
ATOM 611 N N . GLU A 1 78 ? -23.359 -29.219 0.476 1 96.88 78 GLU A N 1
ATOM 612 C CA . GLU A 1 78 ? -24.141 -29.375 -0.747 1 96.88 78 GLU A CA 1
ATOM 613 C C . GLU A 1 78 ? -24.844 -28.078 -1.124 1 96.88 78 GLU A C 1
ATOM 615 O O . GLU A 1 78 ? -25.391 -27.391 -0.26 1 96.88 78 GLU A O 1
ATOM 620 N N . ARG A 1 79 ? -24.75 -27.75 -2.342 1 95.06 79 ARG A N 1
ATOM 621 C CA . ARG A 1 79 ? -25.453 -26.594 -2.885 1 95.06 79 ARG A CA 1
ATOM 622 C C . ARG A 1 79 ? -25.938 -26.859 -4.305 1 95.06 79 ARG A C 1
ATOM 624 O O . ARG A 1 79 ? -25.125 -27.094 -5.203 1 95.06 79 ARG A O 1
ATOM 631 N N . GLU A 1 80 ? -27.266 -26.812 -4.469 1 95.06 80 GLU A N 1
ATOM 632 C CA . GLU A 1 80 ? -27.875 -26.938 -5.785 1 95.06 80 GLU A CA 1
ATOM 633 C C . GLU A 1 80 ? -27.469 -28.25 -6.465 1 95.06 80 GLU A C 1
ATOM 635 O O . GLU A 1 80 ? -27.078 -28.25 -7.637 1 95.06 80 GLU A O 1
ATOM 640 N N . GLY A 1 81 ? -27.328 -29.297 -5.797 1 96.06 81 GLY A N 1
ATOM 641 C CA . GLY A 1 81 ? -27.094 -30.625 -6.348 1 96.06 81 GLY A CA 1
ATOM 642 C C . GLY A 1 81 ? -25.625 -30.953 -6.52 1 96.06 81 GLY A C 1
ATOM 643 O O . GLY A 1 81 ? -25.266 -32.031 -7.02 1 96.06 81 GLY A O 1
ATOM 644 N N . MET A 1 82 ? -24.797 -30.016 -6.223 1 97.94 82 MET A N 1
ATOM 645 C CA . MET A 1 82 ? -23.344 -30.25 -6.293 1 97.94 82 MET A CA 1
ATOM 646 C C . MET A 1 82 ? -22.719 -30.172 -4.906 1 97.94 82 MET A C 1
ATOM 648 O O . MET A 1 82 ? -23.25 -29.484 -4.02 1 97.94 82 MET A O 1
ATOM 652 N N . TYR A 1 83 ? -21.641 -30.906 -4.797 1 98.44 83 TYR A N 1
ATOM 653 C CA . TYR A 1 83 ? -20.938 -30.906 -3.52 1 98.44 83 TYR A CA 1
ATOM 654 C C . TYR A 1 83 ? -19.641 -30.109 -3.611 1 98.44 83 TYR A C 1
ATOM 656 O O . TYR A 1 83 ? -18.922 -30.188 -4.605 1 98.44 83 TYR A O 1
ATOM 664 N N . PHE A 1 84 ? -19.422 -29.266 -2.562 1 98.44 84 PHE A N 1
ATOM 665 C CA . PHE A 1 84 ? -18.266 -28.391 -2.438 1 98.44 84 PHE A CA 1
ATOM 666 C C . PHE A 1 84 ? -17.547 -28.625 -1.113 1 98.44 84 PHE A C 1
ATOM 668 O O . PHE A 1 84 ? -18.031 -29.375 -0.267 1 98.44 84 PHE A O 1
ATOM 675 N N . HIS A 1 85 ? -16.406 -28.156 -0.965 1 98.38 85 HIS A N 1
ATOM 676 C CA . HIS A 1 85 ? -15.641 -28.219 0.278 1 98.38 85 HIS A CA 1
ATOM 677 C C . HIS A 1 85 ? -15.109 -26.844 0.668 1 98.38 85 HIS A C 1
ATOM 679 O O . HIS A 1 85 ? -14.469 -26.172 -0.142 1 98.38 85 HIS A O 1
ATOM 685 N N . HIS A 1 86 ? -15.203 -26.422 1.885 1 98.12 86 HIS A N 1
ATOM 686 C CA . HIS A 1 86 ? -14.914 -25.062 2.354 1 98.12 86 HIS A CA 1
ATOM 687 C C . HIS A 1 86 ? -13.422 -24.766 2.279 1 98.12 86 HIS A C 1
ATOM 689 O O . HIS A 1 86 ? -13.008 -23.609 2.375 1 98.12 86 HIS A O 1
ATOM 695 N N . SER A 1 87 ? -12.594 -25.797 2.078 1 97.62 87 SER A N 1
ATOM 696 C CA . SER A 1 87 ? -11.148 -25.594 2.076 1 97.62 87 SER A CA 1
ATOM 697 C C . SER A 1 87 ? -10.633 -25.266 0.678 1 97.62 87 SER A C 1
ATOM 699 O O . SER A 1 87 ? -9.469 -24.891 0.507 1 97.62 87 SER A O 1
ATOM 701 N N . VAL A 1 88 ? -11.531 -25.391 -0.306 1 98.19 88 VAL A N 1
ATOM 702 C CA . VAL A 1 88 ? -11.031 -25.25 -1.67 1 98.19 88 VAL A CA 1
ATOM 703 C C . VAL A 1 88 ? -11.984 -24.359 -2.479 1 98.19 88 VAL A C 1
ATOM 705 O O . VAL A 1 88 ? -13.07 -24.016 -2.01 1 98.19 88 VAL A O 1
ATOM 708 N N . HIS A 1 89 ? -11.562 -23.969 -3.615 1 97.94 89 HIS A N 1
ATOM 709 C CA . HIS A 1 89 ? -12.32 -23.125 -4.527 1 97.94 89 HIS A CA 1
ATOM 710 C C . HIS A 1 89 ? -13.555 -23.859 -5.055 1 97.94 89 HIS A C 1
ATOM 712 O O . HIS A 1 89 ? -13.578 -25.094 -5.094 1 97.94 89 HIS A O 1
ATOM 718 N N . SER A 1 90 ? -14.516 -23.109 -5.551 1 96.69 90 SER A N 1
ATOM 719 C CA . SER A 1 90 ? -15.781 -23.656 -6.02 1 96.69 90 SER A CA 1
ATOM 720 C C . SER A 1 90 ? -15.602 -24.453 -7.316 1 96.69 90 SER A C 1
ATOM 722 O O . SER A 1 90 ? -16.469 -25.234 -7.695 1 96.69 90 SER A O 1
ATOM 724 N N . SER A 1 91 ? -14.5 -24.219 -8.07 1 96.75 91 SER A N 1
ATOM 725 C CA . SER A 1 91 ? -14.227 -24.969 -9.297 1 96.75 91 SER A CA 1
ATOM 726 C C . SER A 1 91 ? -14.016 -26.438 -9.008 1 96.75 91 SER A C 1
ATOM 728 O O . SER A 1 91 ? -14.062 -27.266 -9.914 1 96.75 91 SER A O 1
ATOM 730 N N . ILE A 1 92 ? -13.711 -26.766 -7.793 1 97.88 92 ILE A N 1
ATOM 731 C CA . ILE A 1 92 ? -13.586 -28.156 -7.363 1 97.88 92 ILE A CA 1
ATOM 732 C C . ILE A 1 92 ? -14.906 -28.625 -6.754 1 97.88 92 ILE A C 1
ATOM 734 O O . ILE A 1 92 ? -15.234 -28.266 -5.621 1 97.88 92 ILE A O 1
ATOM 738 N N . SER A 1 93 ? -15.625 -29.406 -7.508 1 98.06 93 SER A N 1
ATOM 739 C CA . SER A 1 93 ? -16.922 -29.891 -7.066 1 98.06 93 SER A CA 1
ATOM 740 C C . SER A 1 93 ? -17.219 -31.266 -7.645 1 98.06 93 SER A C 1
ATOM 742 O O . SER A 1 93 ? -16.5 -31.75 -8.523 1 98.06 93 SER A O 1
ATOM 744 N N . ALA A 1 94 ? -18.141 -31.922 -7.117 1 98.44 94 ALA A N 1
ATOM 745 C CA . ALA A 1 94 ? -18.547 -33.25 -7.555 1 98.44 94 ALA A CA 1
ATOM 746 C C . ALA A 1 94 ? -20.031 -33.5 -7.301 1 98.44 94 ALA A C 1
ATOM 748 O O . ALA A 1 94 ? -20.641 -32.781 -6.496 1 98.44 94 ALA A O 1
ATOM 749 N N . PRO A 1 95 ? -20.625 -34.469 -7.984 1 98.06 95 PRO A N 1
ATOM 750 C CA . PRO A 1 95 ? -22.062 -34.688 -7.848 1 98.06 95 PRO A CA 1
ATOM 751 C C . PRO A 1 95 ? -22.422 -35.406 -6.543 1 98.06 95 PRO A C 1
ATOM 753 O O . PRO A 1 95 ? -23.594 -35.469 -6.18 1 98.06 95 PRO A O 1
ATOM 756 N N . SER A 1 96 ? -21.453 -35.969 -5.844 1 98.19 96 SER A N 1
ATOM 757 C CA . SER A 1 96 ? -21.688 -36.594 -4.547 1 98.19 96 SER A CA 1
ATOM 758 C C . SER A 1 96 ? -20.516 -36.344 -3.598 1 98.19 96 SER A C 1
ATOM 760 O O . SER A 1 96 ? -19.406 -36.062 -4.035 1 98.19 96 SER A O 1
ATOM 762 N N . LYS A 1 97 ? -20.828 -36.469 -2.297 1 97.69 97 LYS A N 1
ATOM 763 C CA . LYS A 1 97 ? -19.797 -36.219 -1.285 1 97.69 97 LYS A CA 1
ATOM 764 C C . LYS A 1 97 ? -18.641 -37.219 -1.408 1 97.69 97 LYS A C 1
ATOM 766 O O . LYS A 1 97 ? -17.484 -36.844 -1.383 1 97.69 97 LYS A O 1
ATOM 771 N N . PRO A 1 98 ? -18.922 -38.531 -1.581 1 97.88 98 PRO A N 1
ATOM 772 C CA . PRO A 1 98 ? -17.812 -39.469 -1.718 1 97.88 98 PRO A CA 1
ATOM 773 C C . PRO A 1 98 ? -16.938 -39.188 -2.922 1 97.88 98 PRO A C 1
ATOM 775 O O . PRO A 1 98 ? -15.703 -39.281 -2.832 1 97.88 98 PRO A O 1
ATOM 778 N N . LEU A 1 99 ? -17.516 -38.781 -3.973 1 98.31 99 LEU A N 1
ATOM 779 C CA . LEU A 1 99 ? -16.75 -38.469 -5.172 1 98.31 99 LEU A CA 1
ATOM 780 C C . LEU A 1 99 ? -15.906 -37.219 -4.953 1 98.31 99 LEU A C 1
ATOM 782 O O . LEU A 1 99 ? -14.773 -37.125 -5.441 1 98.31 99 LEU A O 1
ATOM 786 N N . LEU A 1 100 ? -16.5 -36.281 -4.246 1 98.5 100 LEU A N 1
ATOM 787 C CA . LEU A 1 100 ? -15.758 -35.062 -3.922 1 98.5 100 LEU A CA 1
ATOM 788 C C . LEU A 1 100 ? -14.531 -35.406 -3.076 1 98.5 100 LEU A C 1
ATOM 790 O O . LEU A 1 100 ? -13.438 -34.906 -3.359 1 98.5 100 LEU A O 1
ATOM 794 N N . MET A 1 101 ? -14.758 -36.188 -2.051 1 98.06 101 MET A N 1
ATOM 795 C CA . MET A 1 101 ? -13.664 -36.531 -1.143 1 98.06 101 MET A CA 1
ATOM 796 C C . MET A 1 101 ? -12.57 -37.312 -1.872 1 98.06 101 MET A C 1
ATOM 798 O O . MET A 1 101 ? -11.383 -37.125 -1.592 1 98.06 101 MET A O 1
ATOM 802 N N . GLU A 1 102 ? -12.938 -38.125 -2.797 1 97.88 102 GLU A N 1
ATOM 803 C CA . GLU A 1 102 ? -11.969 -38.875 -3.613 1 97.88 102 GLU A CA 1
ATOM 804 C C . GLU A 1 102 ? -11.172 -37.906 -4.504 1 97.88 102 GLU A C 1
ATOM 806 O O . GLU A 1 102 ? -9.953 -38.062 -4.648 1 97.88 102 GLU A O 1
ATOM 811 N N . LEU A 1 103 ? -11.898 -37.031 -5.102 1 98.06 103 LEU A N 1
ATOM 812 C CA . LEU A 1 103 ? -11.25 -36.031 -5.934 1 98.06 103 LEU A CA 1
ATOM 813 C C . LEU A 1 103 ? -10.234 -35.219 -5.129 1 98.06 103 LEU A C 1
ATOM 815 O O . LEU A 1 103 ? -9.117 -35 -5.59 1 98.06 103 LEU A O 1
ATOM 819 N N . LEU A 1 104 ? -10.625 -34.812 -3.965 1 98.25 104 LEU A N 1
ATOM 820 C CA . LEU A 1 104 ? -9.758 -34.031 -3.094 1 98.25 104 LEU A CA 1
ATOM 821 C C . LEU A 1 104 ? -8.531 -34.844 -2.678 1 98.25 104 LEU A C 1
ATOM 823 O O . LEU A 1 104 ? -7.426 -34.312 -2.6 1 98.25 104 LEU A O 1
ATOM 827 N N . ASP A 1 105 ? -8.781 -36.094 -2.438 1 97.5 105 ASP A N 1
ATOM 828 C CA . ASP A 1 105 ? -7.676 -36.969 -2.084 1 97.5 105 ASP A CA 1
ATOM 829 C C . ASP A 1 105 ? -6.676 -37.094 -3.234 1 97.5 105 ASP A C 1
ATOM 831 O O . ASP A 1 105 ? -5.465 -37.062 -3.016 1 97.5 105 ASP A O 1
ATOM 835 N N . THR A 1 106 ? -7.176 -37.25 -4.383 1 97.69 106 THR A N 1
ATOM 836 C CA . THR A 1 106 ? -6.336 -37.344 -5.57 1 97.69 106 THR A CA 1
ATOM 837 C C . THR A 1 106 ? -5.504 -36.062 -5.746 1 97.69 106 THR A C 1
ATOM 839 O O . THR A 1 106 ? -4.305 -36.156 -6.016 1 97.69 106 THR A O 1
ATOM 842 N N . LYS A 1 107 ? -6.086 -34.969 -5.578 1 98 107 LYS A N 1
ATOM 843 C CA . LYS A 1 107 ? -5.398 -33.688 -5.738 1 98 107 LYS A CA 1
ATOM 844 C C . LYS A 1 107 ? -4.363 -33.469 -4.637 1 98 107 LYS A C 1
ATOM 846 O O . LYS A 1 107 ? -3.305 -32.875 -4.875 1 98 107 LYS A O 1
ATOM 851 N N . THR A 1 108 ? -4.742 -33.906 -3.465 1 97.88 108 THR A N 1
ATOM 852 C CA . THR A 1 108 ? -3.818 -33.812 -2.34 1 97.88 108 THR A CA 1
ATOM 853 C C . THR A 1 108 ? -2.572 -34.656 -2.59 1 97.88 108 THR A C 1
ATOM 855 O O . THR A 1 108 ? -1.453 -34.219 -2.328 1 97.88 108 THR A O 1
ATOM 858 N N . LYS A 1 109 ? -2.736 -35.844 -3.086 1 97.62 109 LYS A N 1
ATOM 859 C CA . LYS A 1 109 ? -1.616 -36.719 -3.41 1 97.62 109 LYS A CA 1
ATOM 860 C C . LYS A 1 109 ? -0.756 -36.125 -4.523 1 97.62 109 LYS A C 1
ATOM 862 O O . LYS A 1 109 ? 0.473 -36.219 -4.477 1 97.62 109 LYS A O 1
ATOM 867 N N . ALA A 1 110 ? -1.434 -35.562 -5.461 1 97.94 110 ALA A N 1
ATOM 868 C CA . ALA A 1 110 ? -0.712 -34.906 -6.551 1 97.94 110 ALA A CA 1
ATOM 869 C C . ALA A 1 110 ? 0.137 -33.75 -6.039 1 97.94 110 ALA A C 1
ATOM 871 O O . ALA A 1 110 ? 1.272 -33.562 -6.48 1 97.94 110 ALA A O 1
ATOM 872 N N . LEU A 1 111 ? -0.41 -33 -5.141 1 98.5 111 LEU A N 1
ATOM 873 C CA . LEU A 1 111 ? 0.323 -31.875 -4.57 1 98.5 111 LEU A CA 1
ATOM 874 C C . LEU A 1 111 ? 1.534 -32.344 -3.783 1 98.5 111 LEU A C 1
ATOM 876 O O . LEU A 1 111 ? 2.619 -31.781 -3.887 1 98.5 111 LEU A O 1
ATOM 880 N N . LYS A 1 112 ? 1.336 -33.344 -3.012 1 98.31 112 LYS A N 1
ATOM 881 C CA . LYS A 1 112 ? 2.453 -33.906 -2.254 1 98.31 112 LYS A CA 1
ATOM 882 C C . LYS A 1 112 ? 3.588 -34.344 -3.18 1 98.31 112 LYS A C 1
ATOM 884 O O . LYS A 1 112 ? 4.75 -34 -2.949 1 98.31 112 LYS A O 1
ATOM 889 N N . SER A 1 113 ? 3.191 -35.094 -4.164 1 97.94 113 SER A N 1
ATOM 890 C CA . SER A 1 113 ? 4.18 -35.562 -5.125 1 97.94 113 SER A CA 1
ATOM 891 C C . SER A 1 113 ? 4.906 -34.406 -5.797 1 97.94 113 SER A C 1
ATOM 893 O O . SER A 1 113 ? 6.133 -34.438 -5.918 1 97.94 113 SER A O 1
ATOM 895 N N . ALA A 1 114 ? 4.199 -33.406 -6.176 1 98.25 114 ALA A N 1
ATOM 896 C CA . ALA A 1 114 ? 4.781 -32.281 -6.859 1 98.25 114 ALA A CA 1
ATOM 897 C C . ALA A 1 114 ? 5.707 -31.484 -5.934 1 98.25 114 ALA A C 1
ATOM 899 O O . ALA A 1 114 ? 6.82 -31.125 -6.32 1 98.25 114 ALA A O 1
ATOM 900 N N . LEU A 1 115 ? 5.285 -31.25 -4.727 1 98.38 115 LEU A N 1
ATOM 901 C CA . LEU A 1 115 ? 6.055 -30.453 -3.775 1 98.38 115 LEU A CA 1
ATOM 902 C C . LEU A 1 115 ? 7.348 -31.172 -3.393 1 98.38 115 LEU A C 1
ATOM 904 O O . LEU A 1 115 ? 8.359 -30.531 -3.117 1 98.38 115 LEU A O 1
ATOM 908 N N . SER A 1 116 ? 7.285 -32.469 -3.447 1 96.75 116 SER A N 1
ATOM 909 C CA . SER A 1 116 ? 8.43 -33.25 -3.012 1 96.75 116 SER A CA 1
ATOM 910 C C . SER A 1 116 ? 9.57 -33.188 -4.023 1 96.75 116 SER A C 1
ATOM 912 O O . SER A 1 116 ? 10.727 -33.438 -3.684 1 96.75 116 SER A O 1
ATOM 914 N N . THR A 1 117 ? 9.242 -32.812 -5.23 1 96.5 117 THR A N 1
ATOM 915 C CA . THR A 1 117 ? 10.273 -32.844 -6.262 1 96.5 117 THR A CA 1
ATOM 916 C C . THR A 1 117 ? 10.383 -31.469 -6.953 1 96.5 117 THR A C 1
ATOM 918 O O . THR A 1 117 ? 11.273 -31.266 -7.781 1 96.5 117 THR A O 1
ATOM 921 N N . ALA A 1 118 ? 9.555 -30.547 -6.574 1 98.25 118 ALA A N 1
ATOM 922 C CA . ALA A 1 118 ? 9.508 -29.25 -7.242 1 98.25 118 ALA A CA 1
ATOM 923 C C . ALA A 1 118 ? 10.812 -28.484 -7.051 1 98.25 118 ALA A C 1
ATOM 925 O O . ALA A 1 118 ? 11.406 -28.516 -5.969 1 98.25 118 ALA A O 1
ATOM 926 N N . SER A 1 119 ? 11.297 -27.859 -8.109 1 98 119 SER A N 1
ATOM 927 C CA . SER A 1 119 ? 12.43 -26.938 -7.992 1 98 119 SER A CA 1
ATOM 928 C C . SER A 1 119 ? 11.992 -25.609 -7.406 1 98 119 SER A C 1
ATOM 930 O O . SER A 1 119 ? 12.758 -24.969 -6.684 1 98 119 SER A O 1
ATOM 932 N N . HIS A 1 120 ? 10.766 -25.188 -7.75 1 97.94 120 HIS A N 1
ATOM 933 C CA . HIS A 1 120 ? 10.273 -23.891 -7.316 1 97.94 120 HIS A CA 1
ATOM 934 C C . HIS A 1 120 ? 8.836 -23.984 -6.805 1 97.94 120 HIS A C 1
ATOM 936 O O . HIS A 1 120 ? 8.039 -24.75 -7.336 1 97.94 120 HIS A O 1
ATOM 942 N N . LEU A 1 121 ? 8.523 -23.219 -5.801 1 98.56 121 LEU A N 1
ATOM 943 C CA . LEU A 1 121 ? 7.168 -23 -5.293 1 98.56 121 LEU A CA 1
ATOM 944 C C . LEU A 1 121 ? 6.828 -21.516 -5.293 1 98.56 121 LEU A C 1
ATOM 946 O O . LEU A 1 121 ? 7.535 -20.703 -4.676 1 98.56 121 LEU A O 1
ATOM 950 N N . ILE A 1 122 ? 5.816 -21.125 -6.02 1 98.44 122 ILE A N 1
ATOM 951 C CA . ILE A 1 122 ? 5.355 -19.75 -6.066 1 98.44 122 ILE A CA 1
ATOM 952 C C . ILE A 1 122 ? 4.07 -19.594 -5.258 1 98.44 122 ILE A C 1
ATOM 954 O O . ILE A 1 122 ? 3.07 -20.266 -5.539 1 98.44 122 ILE A O 1
ATOM 958 N N . LEU A 1 123 ? 4.098 -18.797 -4.266 1 98.69 123 LEU A N 1
ATOM 959 C CA . LEU A 1 123 ? 2.938 -18.516 -3.432 1 98.69 123 LEU A CA 1
ATOM 960 C C . LEU A 1 123 ? 2.461 -17.078 -3.635 1 98.69 123 LEU A C 1
ATOM 962 O O . LEU A 1 123 ? 3.215 -16.125 -3.4 1 98.69 123 LEU A O 1
ATOM 966 N N . THR A 1 124 ? 1.279 -16.922 -4.082 1 98.62 124 THR A N 1
ATOM 967 C CA . THR A 1 124 ? 0.683 -15.609 -4.312 1 98.62 124 THR A CA 1
ATOM 968 C C . THR A 1 124 ? -0.446 -15.344 -3.32 1 98.62 124 THR A C 1
ATOM 970 O O . THR A 1 124 ? -1.48 -16.016 -3.357 1 98.62 124 THR A O 1
ATOM 973 N N . PHE A 1 125 ? -0.322 -14.352 -2.529 1 98.56 125 PHE A N 1
ATOM 974 C CA . PHE A 1 125 ? -1.308 -14.055 -1.498 1 98.56 125 PHE A CA 1
ATOM 975 C C . PHE A 1 125 ? -2.248 -12.945 -1.955 1 98.56 125 PHE A C 1
ATOM 977 O O . PHE A 1 125 ? -1.836 -12.023 -2.67 1 98.56 125 PHE A O 1
ATOM 984 N N . GLY A 1 126 ? -3.494 -13.039 -1.418 1 97.56 126 GLY A N 1
ATOM 985 C CA . GLY A 1 126 ? -4.488 -12.102 -1.922 1 97.56 126 GLY A CA 1
ATOM 986 C C . GLY A 1 126 ? -5.121 -11.258 -0.831 1 97.56 126 GLY A C 1
ATOM 987 O O . GLY A 1 126 ? -5.305 -10.055 -0.998 1 97.56 126 GLY A O 1
ATOM 988 N N . THR A 1 127 ? -5.48 -11.859 0.257 1 97.25 127 THR A N 1
ATOM 989 C CA . THR A 1 127 ? -6.176 -11.141 1.323 1 97.25 127 THR A CA 1
ATOM 990 C C . THR A 1 127 ? -5.918 -11.805 2.674 1 97.25 127 THR A C 1
ATOM 992 O O . THR A 1 127 ? -5.551 -12.977 2.734 1 97.25 127 THR A O 1
ATOM 995 N N . VAL A 1 128 ? -6.066 -11 3.689 1 97.12 128 VAL A N 1
ATOM 996 C CA . VAL A 1 128 ? -5.875 -11.539 5.031 1 97.12 128 VAL A CA 1
ATOM 997 C C . VAL A 1 128 ? -7.227 -11.656 5.734 1 97.12 128 VAL A C 1
ATOM 999 O O . VAL A 1 128 ? -7.289 -12.062 6.898 1 97.12 128 VAL A O 1
ATOM 1002 N N . TYR A 1 129 ? -8.273 -11.219 5.051 1 96 129 TYR A N 1
ATOM 1003 C CA . TYR A 1 129 ? -9.594 -11.438 5.621 1 96 129 TYR A CA 1
ATOM 1004 C C . TYR A 1 129 ? -9.922 -12.922 5.695 1 96 129 TYR A C 1
ATOM 1006 O O . TYR A 1 129 ? -9.773 -13.648 4.707 1 96 129 TYR A O 1
ATOM 1014 N N . GLN A 1 130 ? -10.328 -13.312 6.832 1 95.56 130 GLN A N 1
ATOM 1015 C CA . GLN A 1 130 ? -10.617 -14.719 7.07 1 95.56 130 GLN A CA 1
ATOM 1016 C C . GLN A 1 130 ? -12.086 -14.93 7.41 1 95.56 130 GLN A C 1
ATOM 1018 O O . GLN A 1 130 ? -12.703 -14.094 8.062 1 95.56 130 GLN A O 1
ATOM 1023 N N . TYR A 1 131 ? -12.562 -15.977 6.898 1 96.31 131 TYR A N 1
ATOM 1024 C CA . TYR A 1 131 ? -13.898 -16.438 7.27 1 96.31 131 TYR A CA 1
ATOM 1025 C C . TYR A 1 131 ? -13.82 -17.719 8.078 1 96.31 131 TYR A C 1
ATOM 1027 O O . TYR A 1 131 ? -13.016 -18.609 7.785 1 96.31 131 TYR A O 1
ATOM 1035 N N . ARG A 1 132 ? -14.617 -17.719 9.078 1 96.62 132 ARG A N 1
ATOM 1036 C CA . ARG A 1 132 ? -14.734 -18.922 9.883 1 96.62 132 ARG A CA 1
ATOM 1037 C C . ARG A 1 132 ? -16.188 -19.406 9.938 1 96.62 132 ARG A C 1
ATOM 1039 O O . ARG A 1 132 ? -17.109 -18.594 10.039 1 96.62 132 ARG A O 1
ATOM 1046 N N . LEU A 1 133 ? -16.328 -20.703 9.789 1 95.81 133 LEU A N 1
ATOM 1047 C CA . LEU A 1 133 ? -17.641 -21.297 10.031 1 95.81 133 LEU A CA 1
ATOM 1048 C C . LEU A 1 133 ? -18.031 -21.172 11.5 1 95.81 133 LEU A C 1
ATOM 1050 O O . LEU A 1 133 ? -17.266 -21.594 12.383 1 95.81 133 LEU A O 1
ATOM 1054 N N . LEU A 1 134 ? -19.188 -20.625 11.758 1 95.19 134 LEU A N 1
ATOM 1055 C CA . LEU A 1 134 ? -19.578 -20.375 13.141 1 95.19 134 LEU A CA 1
ATOM 1056 C C . LEU A 1 134 ? -19.797 -21.688 13.898 1 95.19 134 LEU A C 1
ATOM 1058 O O . LEU A 1 134 ? -19.531 -21.766 15.102 1 95.19 134 LEU A O 1
ATOM 1062 N N . THR A 1 135 ? -20.219 -22.703 13.258 1 92 135 THR A N 1
ATOM 1063 C CA . THR A 1 135 ? -20.547 -23.969 13.891 1 92 135 THR A CA 1
ATOM 1064 C C . THR A 1 135 ? -19.281 -24.672 14.375 1 92 135 THR A C 1
ATOM 1066 O O . THR A 1 135 ? -19.266 -25.281 15.445 1 92 135 THR A O 1
ATOM 1069 N N . THR A 1 136 ? -18.156 -24.562 13.602 1 91.25 136 THR A N 1
ATOM 1070 C CA . THR A 1 136 ? -16.953 -25.328 13.914 1 91.25 136 THR A CA 1
ATOM 1071 C C . THR A 1 136 ? -15.805 -24.391 14.266 1 91.25 136 THR A C 1
ATOM 1073 O O . THR A 1 136 ? -14.773 -24.828 14.781 1 91.25 136 THR A O 1
ATOM 1076 N N . GLN A 1 137 ? -15.914 -23.141 13.945 1 93 137 GLN A N 1
ATOM 1077 C CA . GLN A 1 137 ? -14.898 -22.109 14.172 1 93 137 GLN A CA 1
ATOM 1078 C C . GLN A 1 137 ? -13.672 -22.344 13.297 1 93 137 GLN A C 1
ATOM 1080 O O . GLN A 1 137 ? -12.617 -21.766 13.531 1 93 137 GLN A O 1
ATOM 1085 N N . ARG A 1 138 ? -13.883 -23.188 12.312 1 93.5 138 ARG A N 1
ATOM 1086 C CA . ARG A 1 138 ? -12.789 -23.453 11.391 1 93.5 138 ARG A CA 1
ATOM 1087 C C . ARG A 1 138 ? -12.711 -22.391 10.305 1 93.5 138 ARG A C 1
ATOM 1089 O O . ARG A 1 138 ? -13.742 -21.922 9.812 1 93.5 138 ARG A O 1
ATOM 1096 N N . GLN A 1 139 ? -11.477 -22.062 10.008 1 94.44 139 GLN A N 1
ATOM 1097 C CA . GLN A 1 139 ? -11.266 -21.156 8.891 1 94.44 139 GLN A CA 1
ATOM 1098 C C . GLN A 1 139 ? -11.656 -21.797 7.566 1 94.44 139 GLN A C 1
ATOM 1100 O O . GLN A 1 139 ? -11.391 -22.984 7.352 1 94.44 139 GLN A O 1
ATOM 1105 N N . VAL A 1 140 ? -12.312 -21.062 6.707 1 96.44 140 VAL A N 1
ATOM 1106 C CA . VAL A 1 140 ? -12.719 -21.594 5.41 1 96.44 140 VAL A CA 1
ATOM 1107 C C . VAL A 1 140 ? -12.078 -20.781 4.293 1 96.44 140 VAL A C 1
ATOM 1109 O O . VAL A 1 140 ? -11.906 -19.562 4.426 1 96.44 140 VAL A O 1
ATOM 1112 N N . ALA A 1 141 ? -11.68 -21.438 3.211 1 96.69 141 ALA A N 1
ATOM 1113 C CA . ALA A 1 141 ? -11.109 -20.75 2.047 1 96.69 141 ALA A CA 1
ATOM 1114 C C . ALA A 1 141 ? -12.211 -20.188 1.157 1 96.69 141 ALA A C 1
ATOM 1116 O O . ALA A 1 141 ? -11.977 -19.219 0.413 1 96.69 141 ALA A O 1
ATOM 1117 N N . ASN A 1 142 ? -13.367 -20.766 1.208 1 96.31 142 ASN A N 1
ATOM 1118 C CA . ASN A 1 142 ? -14.516 -20.359 0.399 1 96.31 142 ASN A CA 1
ATOM 1119 C C . ASN A 1 142 ? -15.836 -20.641 1.115 1 96.31 142 ASN A C 1
ATOM 1121 O O . ASN A 1 142 ? -16.031 -21.719 1.655 1 96.31 142 ASN A O 1
ATOM 1125 N N . CYS A 1 143 ? -16.734 -19.656 1.058 1 96.12 143 CYS A N 1
ATOM 1126 C CA . CYS A 1 143 ? -18.016 -19.828 1.721 1 96.12 143 CYS A CA 1
ATOM 1127 C C . CYS A 1 143 ? -19.016 -20.516 0.806 1 96.12 143 CYS A C 1
ATOM 1129 O O . CYS A 1 143 ? -20.062 -21 1.267 1 96.12 143 CYS A O 1
ATOM 1131 N N . HIS A 1 144 ? -18.703 -20.516 -0.5 1 96.62 144 HIS A N 1
ATOM 1132 C CA . HIS A 1 144 ? -19.516 -21.172 -1.521 1 96.62 144 HIS A CA 1
ATOM 1133 C C . HIS A 1 144 ? -20.922 -20.594 -1.564 1 96.62 144 HIS A C 1
ATOM 1135 O O . HIS A 1 144 ? -21.906 -21.328 -1.633 1 96.62 144 HIS A O 1
ATOM 1141 N N . LYS A 1 145 ? -21.016 -19.297 -1.383 1 93.5 145 LYS A N 1
ATOM 1142 C CA . LYS A 1 145 ? -22.25 -18.531 -1.508 1 93.5 145 LYS A CA 1
ATOM 1143 C C . LYS A 1 145 ? -23.266 -18.953 -0.445 1 93.5 145 LYS A C 1
ATOM 1145 O O . LYS A 1 145 ? -24.469 -18.828 -0.652 1 93.5 145 LYS A O 1
ATOM 1150 N N . GLN A 1 146 ? -22.781 -19.516 0.583 1 94.19 146 GLN A N 1
ATOM 1151 C CA . GLN A 1 146 ? -23.641 -19.766 1.732 1 94.19 146 GLN A CA 1
ATOM 1152 C C . GLN A 1 146 ? -24 -18.453 2.441 1 94.19 146 GLN A C 1
ATOM 1154 O O . GLN A 1 146 ? -23.281 -17.453 2.305 1 94.19 146 GLN A O 1
ATOM 1159 N N . PRO A 1 147 ? -25.109 -18.438 3.127 1 94.25 147 PRO A N 1
ATOM 1160 C CA . PRO A 1 147 ? -25.5 -17.219 3.842 1 94.25 147 PRO A CA 1
ATOM 1161 C C . PRO A 1 147 ? -24.422 -16.719 4.801 1 94.25 147 PRO A C 1
ATOM 1163 O O . PRO A 1 147 ? -23.812 -17.516 5.527 1 94.25 147 PRO A O 1
ATOM 1166 N N . SER A 1 148 ? -24.25 -15.461 4.824 1 93.25 148 SER A N 1
ATOM 1167 C CA . SER A 1 148 ? -23.172 -14.836 5.594 1 93.25 148 SER A CA 1
ATOM 1168 C C . SER A 1 148 ? -23.375 -15.055 7.09 1 93.25 148 SER A C 1
ATOM 1170 O O . SER A 1 148 ? -22.406 -15.031 7.855 1 93.25 148 SER A O 1
ATOM 1172 N N . LYS A 1 149 ? -24.594 -15.25 7.523 1 95.06 149 LYS A N 1
ATOM 1173 C CA . LYS A 1 149 ? -24.906 -15.422 8.938 1 95.06 149 LYS A CA 1
ATOM 1174 C C . LYS A 1 149 ? -24.219 -16.656 9.516 1 95.06 149 LYS A C 1
ATOM 1176 O O . LYS A 1 149 ? -24.094 -16.797 10.734 1 95.06 149 LYS A O 1
ATOM 1181 N N . GLY A 1 150 ? -23.828 -17.578 8.648 1 95.69 150 GLY A N 1
ATOM 1182 C CA . GLY A 1 150 ? -23.156 -18.797 9.102 1 95.69 150 GLY A CA 1
ATOM 1183 C C . GLY A 1 150 ? -21.656 -18.609 9.281 1 95.69 150 GLY A C 1
ATOM 1184 O O . GLY A 1 150 ? -20.969 -19.531 9.719 1 95.69 150 GLY A O 1
ATOM 1185 N N . PHE A 1 151 ? -21.156 -17.406 9.016 1 97.5 151 PHE A N 1
ATOM 1186 C CA . PHE A 1 151 ? -19.719 -17.172 9.047 1 97.5 151 PHE A CA 1
ATOM 1187 C C . PHE A 1 151 ? -19.391 -15.93 9.859 1 97.5 151 PHE A C 1
ATOM 1189 O O . PHE A 1 151 ? -20.203 -15.023 9.984 1 97.5 151 PHE A O 1
ATOM 1196 N N . SER A 1 152 ? -18.25 -15.969 10.453 1 97.38 152 SER A N 1
ATOM 1197 C CA . SER A 1 152 ? -17.656 -14.75 10.977 1 97.38 152 SER A CA 1
ATOM 1198 C C . SER A 1 152 ? -16.5 -14.281 10.102 1 97.38 152 SER A C 1
ATOM 1200 O O . SER A 1 152 ? -15.797 -15.094 9.5 1 97.38 152 SER A O 1
ATOM 1202 N N . LYS A 1 153 ? -16.375 -13.055 9.992 1 95.81 153 LYS A N 1
ATOM 1203 C CA . LYS A 1 153 ? -15.312 -12.438 9.211 1 95.81 153 LYS A CA 1
ATOM 1204 C C . LYS A 1 153 ? -14.398 -11.609 10.094 1 95.81 153 LYS A C 1
ATOM 1206 O O . LYS A 1 153 ? -14.859 -10.875 10.969 1 95.81 153 LYS A O 1
ATOM 1211 N N . SER A 1 154 ? -13.102 -11.75 9.891 1 95.38 154 SER A N 1
ATOM 1212 C CA . SER A 1 154 ? -12.156 -10.961 10.672 1 95.38 154 SER A CA 1
ATOM 1213 C C . SER A 1 154 ? -10.852 -10.758 9.914 1 95.38 154 SER A C 1
ATOM 1215 O O . SER A 1 154 ? -10.586 -11.445 8.93 1 95.38 154 SER A O 1
ATOM 1217 N N . LEU A 1 155 ? -10.086 -9.781 10.359 1 94.88 155 LEU A N 1
ATOM 1218 C CA . LEU A 1 155 ? -8.727 -9.578 9.883 1 94.88 155 LEU A CA 1
ATOM 1219 C C . LEU A 1 155 ? -7.75 -10.469 10.648 1 94.88 155 LEU A C 1
ATOM 1221 O O . LEU A 1 155 ? -7.738 -10.477 11.875 1 94.88 155 LEU A O 1
ATOM 1225 N N . SER A 1 156 ? -6.957 -11.219 9.914 1 95.56 156 SER A N 1
ATOM 1226 C CA . SER A 1 156 ? -5.988 -12.094 10.57 1 95.56 156 SER A CA 1
ATOM 1227 C C . SER A 1 156 ? -4.812 -11.297 11.125 1 95.56 156 SER A C 1
ATOM 1229 O O . SER A 1 156 ? -4.395 -10.297 10.539 1 95.56 156 SER A O 1
ATOM 1231 N N . SER A 1 157 ? -4.301 -11.836 12.211 1 92.69 157 SER A N 1
ATOM 1232 C CA . SER A 1 157 ? -3.15 -11.203 12.852 1 92.69 157 SER A CA 1
ATOM 1233 C C . SER A 1 157 ? -1.863 -11.492 12.094 1 92.69 157 SER A C 1
ATOM 1235 O O . SER A 1 157 ? -1.64 -12.625 11.648 1 92.69 157 SER A O 1
ATOM 1237 N N . LEU A 1 158 ? -1.067 -10.453 11.945 1 94.75 158 LEU A N 1
ATOM 1238 C CA . LEU A 1 158 ? 0.238 -10.625 11.312 1 94.75 158 LEU A CA 1
ATOM 1239 C C . LEU A 1 158 ? 1.055 -11.695 12.031 1 94.75 158 LEU A C 1
ATOM 1241 O O . LEU A 1 158 ? 1.667 -12.547 11.391 1 94.75 158 LEU A O 1
ATOM 1245 N N . ALA A 1 159 ? 1.053 -11.633 13.344 1 93.38 159 ALA A N 1
ATOM 1246 C CA . ALA A 1 159 ? 1.841 -12.562 14.141 1 93.38 159 ALA A CA 1
ATOM 1247 C C . ALA A 1 159 ? 1.391 -14.008 13.914 1 93.38 159 ALA A C 1
ATOM 1249 O O . ALA A 1 159 ? 2.219 -14.898 13.734 1 93.38 159 ALA A O 1
ATOM 1250 N N . ASP A 1 160 ? 0.099 -14.211 13.914 1 93.88 160 ASP A N 1
ATOM 1251 C CA . ASP A 1 160 ? -0.441 -15.547 13.703 1 93.88 160 ASP A CA 1
ATOM 1252 C C . ASP A 1 160 ? -0.105 -16.062 12.305 1 93.88 160 ASP A C 1
ATOM 1254 O O . ASP A 1 160 ? 0.255 -17.234 12.141 1 93.88 160 ASP A O 1
ATOM 1258 N N . MET A 1 161 ? -0.202 -15.227 11.367 1 96.62 161 MET A N 1
ATOM 1259 C CA . MET A 1 161 ? 0.074 -15.625 9.992 1 96.62 161 MET A CA 1
ATOM 1260 C C . MET A 1 161 ? 1.555 -15.93 9.805 1 96.62 161 MET A C 1
ATOM 1262 O O . MET A 1 161 ? 1.913 -16.844 9.047 1 96.62 161 MET A O 1
ATOM 1266 N N . GLN A 1 162 ? 2.371 -15.133 10.453 1 96.38 162 GLN A N 1
ATOM 1267 C CA . GLN A 1 162 ? 3.807 -15.375 10.383 1 96.38 162 GLN A CA 1
ATOM 1268 C C . GLN A 1 162 ? 4.148 -16.781 10.898 1 96.38 162 GLN A C 1
ATOM 1270 O O . GLN A 1 162 ? 4.926 -17.5 10.273 1 96.38 162 GLN A O 1
ATOM 1275 N N . VAL A 1 163 ? 3.594 -17.141 12.023 1 96.38 163 VAL A N 1
ATOM 1276 C CA . VAL A 1 163 ? 3.844 -18.438 12.625 1 96.38 163 VAL A CA 1
ATOM 1277 C C . VAL A 1 163 ? 3.361 -19.547 11.688 1 96.38 163 VAL A C 1
ATOM 1279 O O . VAL A 1 163 ? 4.082 -20.516 11.43 1 96.38 163 VAL A O 1
ATOM 1282 N N . MET A 1 164 ? 2.18 -19.375 11.188 1 95.69 164 MET A N 1
ATOM 1283 C CA . MET A 1 164 ? 1.588 -20.375 10.312 1 95.69 164 MET A CA 1
ATOM 1284 C C . MET A 1 164 ? 2.396 -20.531 9.031 1 95.69 164 MET A C 1
ATOM 1286 O O . MET A 1 164 ? 2.643 -21.656 8.578 1 95.69 164 MET A O 1
ATOM 1290 N N . LEU A 1 165 ? 2.77 -19.453 8.445 1 97.62 165 LEU A N 1
ATOM 1291 C CA . LEU A 1 165 ? 3.535 -19.484 7.203 1 97.62 165 LEU A CA 1
ATOM 1292 C C . LEU A 1 165 ? 4.91 -20.109 7.43 1 97.62 165 LEU A C 1
ATOM 1294 O O . LEU A 1 165 ? 5.371 -20.922 6.621 1 97.62 165 LEU A O 1
ATOM 1298 N N . GLN A 1 166 ? 5.547 -19.75 8.531 1 97 166 GLN A N 1
ATOM 1299 C CA . GLN A 1 166 ? 6.863 -20.297 8.844 1 97 166 GLN A CA 1
ATOM 1300 C C . GLN A 1 166 ? 6.797 -21.797 9.078 1 97 166 GLN A C 1
ATOM 1302 O O . GLN A 1 166 ? 7.648 -22.547 8.594 1 97 166 GLN A O 1
ATOM 1307 N N . LYS A 1 167 ? 5.824 -22.203 9.812 1 96.38 167 LYS A N 1
ATOM 1308 C CA . LYS A 1 167 ? 5.637 -23.641 10.039 1 96.38 167 LYS A CA 1
ATOM 1309 C C . LYS A 1 167 ? 5.426 -24.375 8.727 1 96.38 167 LYS A C 1
ATOM 1311 O O . LYS A 1 167 ? 5.957 -25.469 8.531 1 96.38 167 LYS A O 1
ATOM 1316 N N . GLY A 1 168 ? 4.574 -23.797 7.914 1 97.06 168 GLY A N 1
ATOM 1317 C CA . GLY A 1 168 ? 4.348 -24.406 6.609 1 97.06 168 GLY A CA 1
ATOM 1318 C C . GLY A 1 168 ? 5.605 -24.484 5.77 1 97.06 168 GLY A C 1
ATOM 1319 O O . GLY A 1 168 ? 5.871 -25.531 5.152 1 97.06 168 GLY A O 1
ATOM 1320 N N . ILE A 1 169 ? 6.379 -23.453 5.734 1 97.62 169 ILE A N 1
ATOM 1321 C CA . ILE A 1 169 ? 7.617 -23.406 4.969 1 97.62 169 ILE A CA 1
ATOM 1322 C C . ILE A 1 169 ? 8.602 -24.438 5.523 1 97.62 169 ILE A C 1
ATOM 1324 O O . ILE A 1 169 ? 9.25 -25.156 4.758 1 97.62 169 ILE A O 1
ATOM 1328 N N . ASP A 1 170 ? 8.695 -24.484 6.836 1 97.12 170 ASP A N 1
ATOM 1329 C CA . ASP A 1 170 ? 9.57 -25.469 7.465 1 97.12 170 ASP A CA 1
ATOM 1330 C C . ASP A 1 170 ? 9.18 -26.891 7.062 1 97.12 170 ASP A C 1
ATOM 1332 O O . ASP A 1 170 ? 10.039 -27.734 6.781 1 97.12 170 ASP A O 1
ATOM 1336 N N . LEU A 1 171 ? 7.922 -27.125 7.094 1 97.62 171 LEU A N 1
ATOM 1337 C CA . LEU A 1 171 ? 7.422 -28.438 6.695 1 97.62 171 LEU A CA 1
ATOM 1338 C C . LEU A 1 171 ? 7.785 -28.734 5.242 1 97.62 171 LEU A C 1
ATOM 1340 O O . LEU A 1 171 ? 8.211 -29.859 4.922 1 97.62 171 LEU A O 1
ATOM 1344 N N . ILE A 1 172 ? 7.594 -27.797 4.363 1 98.06 172 ILE A N 1
ATOM 1345 C CA . ILE A 1 172 ? 7.938 -27.953 2.951 1 98.06 172 ILE A CA 1
ATOM 1346 C C . ILE A 1 172 ? 9.422 -28.297 2.816 1 98.06 172 ILE A C 1
ATOM 1348 O O . ILE A 1 172 ? 9.789 -29.234 2.109 1 98.06 172 ILE A O 1
ATOM 1352 N N . LYS A 1 173 ? 10.266 -27.562 3.523 1 96.81 173 LYS A N 1
ATOM 1353 C CA . LYS A 1 173 ? 11.719 -27.703 3.41 1 96.81 173 LYS A CA 1
ATOM 1354 C C . LYS A 1 173 ? 12.18 -29.031 4.008 1 96.81 173 LYS A C 1
ATOM 1356 O O . LYS A 1 173 ? 13.211 -29.578 3.609 1 96.81 173 LYS A O 1
ATOM 1361 N N . THR A 1 174 ? 11.438 -29.484 4.977 1 96.88 174 THR A N 1
ATOM 1362 C CA . THR A 1 174 ? 11.734 -30.812 5.516 1 96.88 174 THR A CA 1
ATOM 1363 C C . THR A 1 174 ? 11.547 -31.891 4.449 1 96.88 174 THR A C 1
ATOM 1365 O O . THR A 1 174 ? 12.312 -32.844 4.391 1 96.88 174 THR A O 1
ATOM 1368 N N . HIS A 1 175 ? 10.586 -31.766 3.66 1 96.88 175 HIS A N 1
ATOM 1369 C CA . HIS A 1 175 ? 10.281 -32.75 2.617 1 96.88 175 HIS A CA 1
ATOM 1370 C C . HIS A 1 175 ? 11.117 -32.5 1.367 1 96.88 175 HIS A C 1
ATOM 1372 O O . HIS A 1 175 ? 11.414 -33.438 0.62 1 96.88 175 HIS A O 1
ATOM 1378 N N . ASN A 1 176 ? 11.453 -31.234 1.11 1 97.62 176 ASN A N 1
ATOM 1379 C CA . ASN A 1 176 ? 12.219 -30.812 -0.054 1 97.62 176 ASN A CA 1
ATOM 1380 C C . ASN A 1 176 ? 13.148 -29.641 0.284 1 97.62 176 ASN A C 1
ATOM 1382 O O . ASN A 1 176 ? 12.836 -28.484 -0.008 1 97.62 176 ASN A O 1
ATOM 1386 N N . PRO A 1 177 ? 14.281 -29.922 0.774 1 96.44 177 PRO A N 1
ATOM 1387 C CA . PRO A 1 177 ? 15.18 -28.891 1.292 1 96.44 177 PRO A CA 1
ATOM 1388 C C . PRO A 1 177 ? 15.703 -27.969 0.198 1 96.44 177 PRO A C 1
ATOM 1390 O O . PRO A 1 177 ? 16.109 -26.828 0.481 1 96.44 177 PRO A O 1
ATOM 1393 N N . ASP A 1 178 ? 15.672 -28.406 -1.046 1 95.31 178 ASP A N 1
ATOM 1394 C CA . ASP A 1 178 ? 16.312 -27.656 -2.117 1 95.31 178 ASP A CA 1
ATOM 1395 C C . ASP A 1 178 ? 15.305 -26.75 -2.824 1 95.31 178 ASP A C 1
ATOM 1397 O O . ASP A 1 178 ? 15.672 -25.969 -3.707 1 95.31 178 ASP A O 1
ATOM 1401 N N . ILE A 1 179 ? 14.094 -26.828 -2.424 1 97.31 179 ILE A N 1
ATOM 1402 C CA . ILE A 1 179 ? 13.039 -26.094 -3.123 1 97.31 179 ILE A CA 1
ATOM 1403 C C . ILE A 1 179 ? 13.258 -24.578 -2.947 1 97.31 179 ILE A C 1
ATOM 1405 O O . ILE A 1 179 ? 13.617 -24.125 -1.859 1 97.31 179 ILE A O 1
ATOM 1409 N N . GLN A 1 180 ? 13.188 -23.828 -4.023 1 97.12 180 GLN A N 1
ATOM 1410 C CA . GLN A 1 180 ? 13.203 -22.375 -3.961 1 97.12 180 GLN A CA 1
ATOM 1411 C C . GLN A 1 180 ? 11.781 -21.812 -3.871 1 97.12 180 GLN A C 1
ATOM 1413 O O . GLN A 1 180 ? 10.945 -22.094 -4.73 1 97.12 180 GLN A O 1
ATOM 1418 N N . ILE A 1 181 ? 11.516 -21.031 -2.873 1 98.12 181 ILE A N 1
ATOM 1419 C CA . ILE A 1 181 ? 10.18 -20.469 -2.654 1 98.12 181 ILE A CA 1
ATOM 1420 C C . ILE A 1 181 ? 10.164 -19 -3.07 1 98.12 181 ILE A C 1
ATOM 1422 O O . ILE A 1 181 ? 11.07 -18.25 -2.734 1 98.12 181 ILE A O 1
ATOM 1426 N N . ILE A 1 182 ? 9.195 -18.625 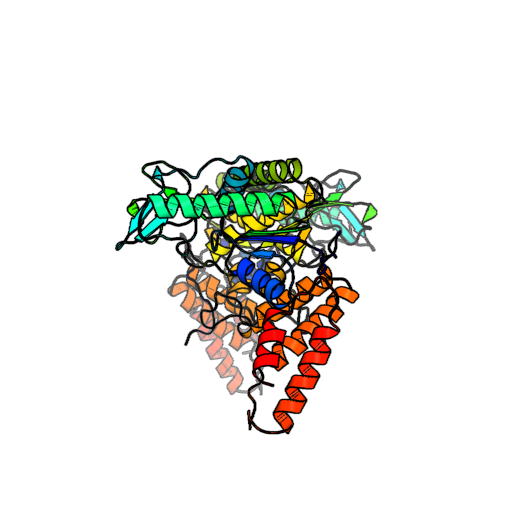-3.838 1 98.19 182 ILE A N 1
ATOM 1427 C CA . ILE A 1 182 ? 8.961 -17.25 -4.262 1 98.19 182 ILE A CA 1
ATOM 1428 C C . ILE A 1 182 ? 7.617 -16.766 -3.721 1 98.19 182 ILE A C 1
ATOM 1430 O O . ILE A 1 182 ? 6.574 -17.359 -4.012 1 98.19 182 ILE A O 1
ATOM 1434 N N . LEU A 1 183 ? 7.645 -15.727 -2.939 1 98.38 183 LEU A N 1
ATOM 1435 C CA . LEU A 1 183 ? 6.426 -15.086 -2.449 1 98.38 183 LEU A CA 1
ATOM 1436 C C . LEU A 1 183 ? 6.055 -13.891 -3.316 1 98.38 183 LEU A C 1
ATOM 1438 O O . LEU A 1 183 ? 6.934 -13.172 -3.807 1 98.38 183 LEU A O 1
ATOM 1442 N N . THR A 1 184 ? 4.859 -13.711 -3.523 1 98.19 184 THR A N 1
ATOM 1443 C CA . THR A 1 184 ? 4.395 -12.531 -4.238 1 98.19 184 THR A CA 1
ATOM 1444 C C . THR A 1 184 ? 3.014 -12.109 -3.744 1 98.19 184 THR A C 1
ATOM 1446 O O . THR A 1 184 ? 2.311 -12.891 -3.105 1 98.19 184 THR A O 1
ATOM 1449 N N . LEU A 1 185 ? 2.762 -10.852 -3.891 1 98.06 185 LEU A N 1
ATOM 1450 C CA . LEU A 1 185 ? 1.473 -10.258 -3.545 1 98.06 185 LEU A CA 1
ATOM 1451 C C . LEU A 1 185 ? 0.634 -10.016 -4.797 1 98.06 185 LEU A C 1
ATOM 1453 O O . LEU A 1 185 ? 1.11 -9.414 -5.762 1 98.06 185 LEU A O 1
ATOM 1457 N N . SER A 1 186 ? -0.612 -10.484 -4.723 1 97.75 186 SER A N 1
ATOM 1458 C CA . SER A 1 186 ? -1.513 -10.336 -5.863 1 97.75 186 SER A CA 1
ATOM 1459 C C . SER A 1 186 ? -1.782 -8.867 -6.16 1 97.75 186 SER A C 1
ATOM 1461 O O . SER A 1 186 ? -2.102 -8.094 -5.258 1 97.75 186 SER A O 1
ATOM 1463 N N . PRO A 1 187 ? -1.716 -8.469 -7.379 1 96.25 187 PRO A N 1
ATOM 1464 C CA . PRO A 1 187 ? -2.053 -7.086 -7.73 1 96.25 187 PRO A CA 1
ATOM 1465 C C . PRO A 1 187 ? -3.559 -6.848 -7.809 1 96.25 187 PRO A C 1
ATOM 1467 O O . PRO A 1 187 ? -3.998 -5.715 -8.016 1 96.25 187 PRO A O 1
ATOM 1470 N N . VAL A 1 188 ? -4.332 -7.871 -7.688 1 95 188 VAL A N 1
ATOM 1471 C CA . VAL A 1 188 ? -5.785 -7.746 -7.781 1 95 188 VAL A CA 1
ATOM 1472 C C . VAL A 1 188 ? -6.324 -7.027 -6.547 1 95 188 VAL A C 1
ATOM 1474 O O . VAL A 1 188 ? -5.953 -7.359 -5.418 1 95 188 VAL A O 1
ATOM 1477 N N . ARG A 1 189 ? -7.16 -6.09 -6.73 1 91.81 189 ARG A N 1
ATOM 1478 C CA . ARG A 1 189 ? -7.75 -5.324 -5.637 1 91.81 189 ARG A CA 1
ATOM 1479 C C . ARG A 1 189 ? -8.953 -6.055 -5.047 1 91.81 189 ARG A C 1
ATOM 1481 O O . ARG A 1 189 ? -9.844 -6.492 -5.781 1 91.81 189 ARG A O 1
ATOM 1488 N N . HIS A 1 190 ? -8.945 -6.262 -3.805 1 90.94 190 HIS A N 1
ATOM 1489 C CA . HIS A 1 190 ? -10.102 -6.797 -3.098 1 90.94 190 HIS A CA 1
ATOM 1490 C C . HIS A 1 190 ? -10.945 -5.68 -2.492 1 90.94 190 HIS A C 1
ATOM 1492 O O . HIS A 1 190 ? -10.812 -5.371 -1.307 1 90.94 190 HIS A O 1
ATOM 1498 N N . THR A 1 191 ? -11.953 -5.188 -3.174 1 89.12 191 THR A N 1
ATOM 1499 C CA . THR A 1 191 ? -12.602 -3.932 -2.824 1 89.12 191 THR A CA 1
ATOM 1500 C C . THR A 1 191 ? -13.93 -4.191 -2.117 1 89.12 191 THR A C 1
ATOM 1502 O O . THR A 1 191 ? -14.688 -3.258 -1.85 1 89.12 191 THR A O 1
ATOM 1505 N N . LYS A 1 192 ? -14.227 -5.469 -1.875 1 86.44 192 LYS A N 1
ATOM 1506 C CA . LYS A 1 192 ? -15.516 -5.816 -1.273 1 86.44 192 LYS A CA 1
ATOM 1507 C C . LYS A 1 192 ? -15.742 -5.039 0.019 1 86.44 192 LYS A C 1
ATOM 1509 O O . LYS A 1 192 ? -16.875 -4.625 0.307 1 86.44 192 LYS A O 1
ATOM 1514 N N . ASP A 1 193 ? -14.672 -4.855 0.748 1 88.12 193 ASP A N 1
ATOM 1515 C CA . ASP A 1 193 ? -14.797 -4.172 2.033 1 88.12 193 ASP A CA 1
ATOM 1516 C C . ASP A 1 193 ? -14.453 -2.691 1.903 1 88.12 193 ASP A C 1
ATOM 1518 O O . ASP A 1 193 ? -14.664 -1.916 2.838 1 88.12 193 ASP A O 1
ATOM 1522 N N . GLY A 1 194 ? -13.969 -2.289 0.858 1 92.62 194 GLY A N 1
ATOM 1523 C CA . GLY A 1 194 ? -13.539 -0.92 0.63 1 92.62 194 GLY A CA 1
ATOM 1524 C C . GLY A 1 194 ? -12.078 -0.815 0.241 1 92.62 194 GLY A C 1
ATOM 1525 O O . GLY A 1 194 ? -11.305 -1.752 0.45 1 92.62 194 GLY A O 1
ATOM 1526 N N . ILE A 1 195 ? -11.703 0.347 -0.268 1 94.94 195 ILE A N 1
ATOM 1527 C CA . ILE A 1 195 ? -10.352 0.56 -0.767 1 94.94 195 ILE A CA 1
ATOM 1528 C C . ILE A 1 195 ? -9.383 0.725 0.407 1 94.94 195 ILE A C 1
ATOM 1530 O O . ILE A 1 195 ? -8.328 0.09 0.445 1 94.94 195 ILE A O 1
ATOM 1534 N N . PRO A 1 196 ? -9.75 1.512 1.454 1 96 196 PRO A N 1
ATOM 1535 C CA . PRO A 1 196 ? -8.852 1.595 2.605 1 96 196 PRO A CA 1
ATOM 1536 C C . PRO A 1 196 ? -8.656 0.25 3.303 1 96 196 PRO A C 1
ATOM 1538 O O . PRO A 1 196 ? -7.559 -0.053 3.773 1 96 196 PRO A O 1
ATOM 1541 N N . GLU A 1 197 ? -9.711 -0.558 3.348 1 95.56 197 GLU A N 1
ATOM 1542 C CA . GLU A 1 197 ? -9.633 -1.883 3.955 1 95.56 197 GLU A CA 1
ATOM 1543 C C . GLU A 1 197 ? -8.75 -2.818 3.131 1 95.56 197 GLU A C 1
ATOM 1545 O O . GLU A 1 197 ? -8.016 -3.637 3.686 1 95.56 197 GLU A O 1
ATOM 1550 N N . ASN A 1 198 ? -8.867 -2.701 1.827 1 96.75 198 ASN A N 1
ATOM 1551 C CA . ASN A 1 198 ? -7.973 -3.461 0.961 1 96.75 198 ASN A CA 1
ATOM 1552 C C . ASN A 1 198 ? -6.508 -3.107 1.217 1 96.75 198 ASN A C 1
ATOM 1554 O O . ASN A 1 198 ? -5.645 -3.982 1.2 1 96.75 198 ASN A O 1
ATOM 1558 N N . GLN A 1 199 ? -6.289 -1.829 1.418 1 97.56 199 GLN A N 1
ATOM 1559 C CA . GLN A 1 199 ? -4.918 -1.392 1.667 1 97.56 199 GLN A CA 1
ATOM 1560 C C . GLN A 1 199 ? -4.383 -1.976 2.973 1 97.56 199 GLN A C 1
ATOM 1562 O O . GLN A 1 199 ? -3.199 -2.307 3.07 1 97.56 199 GLN A O 1
ATOM 1567 N N . VAL A 1 200 ? -5.215 -2.047 3.971 1 97.88 200 VAL A N 1
ATOM 1568 C CA . VAL A 1 200 ? -4.809 -2.678 5.223 1 97.88 200 VAL A CA 1
ATOM 1569 C C . VAL A 1 200 ? -4.434 -4.137 4.969 1 97.88 200 VAL A C 1
ATOM 1571 O O . VAL A 1 200 ? -3.369 -4.594 5.391 1 97.88 200 VAL A O 1
ATOM 1574 N N . SER A 1 201 ? -5.305 -4.84 4.281 1 97.75 201 SER A N 1
ATOM 1575 C CA . SER A 1 201 ? -5.09 -6.25 3.969 1 97.75 201 SER A CA 1
ATOM 1576 C C . SER A 1 201 ? -3.785 -6.453 3.209 1 97.75 201 SER A C 1
ATOM 1578 O O . SER A 1 201 ? -2.961 -7.285 3.598 1 97.75 201 SER A O 1
ATOM 1580 N N . LYS A 1 202 ? -3.545 -5.68 2.158 1 98.25 202 LYS A N 1
ATOM 1581 C CA . LYS A 1 202 ? -2.334 -5.789 1.35 1 98.25 202 LYS A CA 1
ATOM 1582 C C . LYS A 1 202 ? -1.097 -5.41 2.16 1 98.25 202 LYS A C 1
ATOM 1584 O O . LYS A 1 202 ? -0.02 -5.977 1.959 1 98.25 202 LYS A O 1
ATOM 1589 N N . SER A 1 203 ? -1.316 -4.453 3.021 1 98.44 203 SER A N 1
ATOM 1590 C CA . SER A 1 203 ? -0.209 -4.031 3.875 1 98.44 203 SER A CA 1
ATOM 1591 C C . SER A 1 203 ? 0.239 -5.164 4.793 1 98.44 203 SER A C 1
ATOM 1593 O O . SER A 1 203 ? 1.438 -5.418 4.938 1 98.44 203 SER A O 1
ATOM 1595 N N . VAL A 1 204 ? -0.7 -5.832 5.406 1 98.06 204 VAL A N 1
A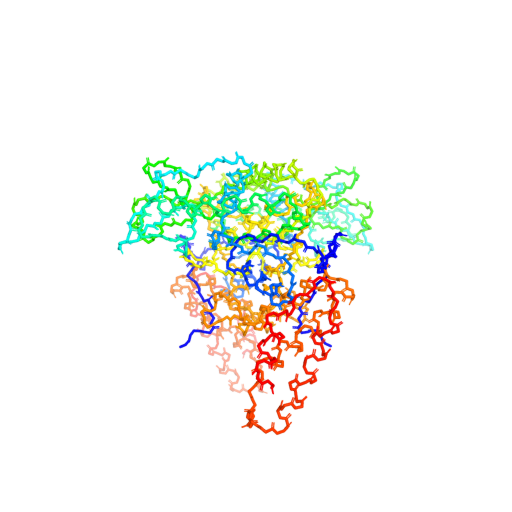TOM 1596 C CA . VAL A 1 204 ? -0.37 -6.953 6.277 1 98.06 204 VAL A CA 1
ATOM 1597 C C . VAL A 1 204 ? 0.372 -8.023 5.484 1 98.06 204 VAL A C 1
ATOM 1599 O O . VAL A 1 204 ? 1.399 -8.539 5.934 1 98.06 204 VAL A O 1
ATOM 1602 N N . LEU A 1 205 ? -0.106 -8.352 4.32 1 98.5 205 LEU A N 1
ATOM 1603 C CA . LEU A 1 205 ? 0.513 -9.375 3.48 1 98.5 205 LEU A CA 1
ATOM 1604 C C . LEU A 1 205 ? 1.923 -8.961 3.072 1 98.5 205 LEU A C 1
ATOM 1606 O O . LEU A 1 205 ? 2.834 -9.789 3.037 1 98.5 205 LEU A O 1
ATOM 1610 N N . ARG A 1 206 ? 2.094 -7.664 2.732 1 98.5 206 ARG A N 1
ATOM 1611 C CA . ARG A 1 206 ? 3.406 -7.188 2.311 1 98.5 206 ARG A CA 1
ATOM 1612 C C . ARG A 1 206 ? 4.422 -7.305 3.441 1 98.5 206 ARG A C 1
ATOM 1614 O O . ARG A 1 206 ? 5.57 -7.691 3.215 1 98.5 206 ARG A O 1
ATOM 1621 N N . ILE A 1 207 ? 3.967 -6.922 4.625 1 97.88 207 ILE A N 1
ATOM 1622 C CA . ILE A 1 207 ? 4.859 -7.031 5.773 1 97.88 207 ILE A CA 1
ATOM 1623 C C . ILE A 1 207 ? 5.18 -8.5 6.039 1 97.88 207 ILE A C 1
ATOM 1625 O O . ILE A 1 207 ? 6.324 -8.844 6.348 1 97.88 207 ILE A O 1
ATOM 1629 N N . LEU A 1 208 ? 4.156 -9.375 5.953 1 98 208 LEU A N 1
ATOM 1630 C CA . LEU A 1 208 ? 4.359 -10.805 6.125 1 98 208 LEU A CA 1
ATOM 1631 C C . LEU A 1 208 ? 5.449 -11.32 5.191 1 98 208 LEU A C 1
ATOM 1633 O O . LEU A 1 208 ? 6.387 -11.992 5.633 1 98 208 LEU A O 1
ATOM 1637 N N . CYS A 1 209 ? 5.363 -11 3.896 1 98.19 209 CYS A N 1
ATOM 1638 C CA . CYS A 1 209 ? 6.363 -11.422 2.918 1 98.19 209 CYS A CA 1
ATOM 1639 C C . CYS A 1 209 ? 7.738 -10.875 3.271 1 98.19 209 CYS A C 1
ATOM 1641 O O . CYS A 1 209 ? 8.742 -11.57 3.145 1 98.19 209 CYS A O 1
ATOM 1643 N N . HIS A 1 210 ? 7.742 -9.617 3.693 1 97.19 210 HIS A N 1
ATOM 1644 C CA . HIS A 1 210 ? 9.008 -8.977 4.043 1 97.19 210 HIS A CA 1
ATOM 1645 C C . HIS A 1 210 ? 9.68 -9.695 5.207 1 97.19 210 HIS A C 1
ATOM 1647 O O . HIS A 1 210 ? 10.883 -9.977 5.152 1 97.19 210 HIS A O 1
ATOM 1653 N N . GLU A 1 211 ? 8.93 -9.953 6.23 1 96 211 GLU A N 1
ATOM 1654 C CA . GLU A 1 211 ? 9.477 -10.586 7.422 1 96 211 GLU A CA 1
ATOM 1655 C C . GLU A 1 211 ? 10 -11.992 7.105 1 96 211 GLU A C 1
ATOM 1657 O O . GLU A 1 211 ? 11.07 -12.383 7.586 1 96 211 GLU A O 1
ATOM 1662 N N . ILE A 1 212 ? 9.281 -12.734 6.344 1 97.25 212 ILE A N 1
ATOM 1663 C CA . ILE A 1 212 ? 9.664 -14.102 5.996 1 97.25 212 ILE A CA 1
ATOM 1664 C C . ILE A 1 212 ? 10.953 -14.078 5.172 1 97.25 212 ILE A C 1
ATOM 1666 O O . ILE A 1 212 ? 11.875 -14.852 5.43 1 97.25 212 ILE A O 1
ATOM 1670 N N . THR A 1 213 ? 11.039 -13.164 4.199 1 96.25 213 THR A N 1
ATOM 1671 C CA . THR A 1 213 ? 12.195 -13.125 3.312 1 96.25 213 THR A CA 1
ATOM 1672 C C . THR A 1 213 ? 13.406 -12.539 4.035 1 96.25 213 THR A C 1
ATOM 1674 O O . THR A 1 213 ? 14.547 -12.852 3.689 1 96.25 213 THR A O 1
ATOM 1677 N N . ALA A 1 214 ? 13.188 -11.688 5 1 93.62 214 ALA A N 1
ATOM 1678 C CA . ALA A 1 214 ? 14.281 -11.164 5.812 1 93.62 214 ALA A CA 1
ATOM 1679 C C . ALA A 1 214 ? 14.883 -12.258 6.691 1 93.62 214 ALA A C 1
ATOM 1681 O O . ALA A 1 214 ? 16.094 -12.266 6.949 1 93.62 214 ALA A O 1
ATOM 1682 N N . TYR A 1 215 ? 14.055 -13.148 7.148 1 92.69 215 TYR A N 1
ATOM 1683 C CA . TYR A 1 215 ? 14.477 -14.219 8.039 1 92.69 215 TYR A CA 1
ATOM 1684 C C . TYR A 1 215 ? 15.18 -15.328 7.266 1 92.69 215 TYR A C 1
ATOM 1686 O O . TYR A 1 215 ? 16.172 -15.891 7.734 1 92.69 215 TYR A O 1
ATOM 1694 N N . ASP A 1 216 ? 14.664 -15.68 6.152 1 93.56 216 ASP A N 1
ATOM 1695 C CA . ASP A 1 216 ? 15.227 -16.719 5.293 1 93.56 216 ASP A CA 1
ATOM 1696 C C . ASP A 1 216 ? 15.594 -16.156 3.922 1 93.56 216 ASP A C 1
ATOM 1698 O O . ASP A 1 216 ? 14.75 -16.109 3.021 1 93.56 216 ASP A O 1
ATOM 1702 N N . PRO A 1 217 ? 16.812 -15.906 3.742 1 88.5 217 PRO A N 1
ATOM 1703 C CA . PRO A 1 217 ? 17.234 -15.258 2.498 1 88.5 217 PRO A CA 1
ATOM 1704 C C . PRO A 1 217 ? 17.047 -16.156 1.275 1 88.5 217 PRO A C 1
ATOM 1706 O O . PRO A 1 217 ? 17.172 -15.688 0.139 1 88.5 217 PRO A O 1
ATOM 1709 N N . ASN A 1 218 ? 16.812 -17.438 1.522 1 90.62 218 ASN A N 1
ATOM 1710 C CA . ASN A 1 218 ? 16.578 -18.359 0.404 1 90.62 218 ASN A CA 1
ATOM 1711 C C . ASN A 1 218 ? 15.172 -18.203 -0.161 1 90.62 218 ASN A C 1
ATOM 1713 O O . ASN A 1 218 ? 14.867 -18.75 -1.221 1 90.62 218 ASN A O 1
ATOM 1717 N N . ILE A 1 219 ? 14.305 -17.547 0.527 1 96.75 219 ILE A N 1
ATOM 1718 C CA . ILE A 1 219 ? 12.969 -17.219 0.04 1 96.75 219 ILE A CA 1
ATOM 1719 C C . ILE A 1 219 ? 12.977 -15.852 -0.632 1 96.75 219 ILE A C 1
ATOM 1721 O O . ILE A 1 219 ? 13.461 -14.875 -0.057 1 96.75 219 ILE A O 1
ATOM 1725 N N . MET A 1 220 ? 12.461 -15.766 -1.811 1 96.94 220 MET A N 1
ATOM 1726 C CA . MET A 1 220 ? 12.508 -14.523 -2.58 1 96.94 220 MET A CA 1
ATOM 1727 C C . MET A 1 220 ? 11.125 -13.883 -2.664 1 96.94 220 MET A C 1
ATOM 1729 O O . MET A 1 220 ? 10.109 -14.562 -2.492 1 96.94 220 MET A O 1
ATOM 1733 N N . TYR A 1 221 ? 11.172 -12.594 -2.855 1 97.75 221 TYR A N 1
ATOM 1734 C CA . TYR A 1 221 ? 9.938 -11.836 -3.07 1 97.75 221 TYR A CA 1
ATOM 1735 C C . TYR A 1 221 ? 9.898 -11.25 -4.477 1 97.75 221 TYR A C 1
ATOM 1737 O O . TYR A 1 221 ? 10.836 -10.57 -4.902 1 97.75 221 TYR A O 1
ATOM 1745 N N . PHE A 1 222 ? 8.875 -11.594 -5.238 1 97.88 222 PHE A N 1
ATOM 1746 C CA . PHE A 1 222 ? 8.633 -10.969 -6.531 1 97.88 222 PHE A CA 1
ATOM 1747 C C . PHE A 1 222 ? 7.566 -9.883 -6.414 1 97.88 222 PHE A C 1
ATOM 1749 O O . PHE A 1 222 ? 6.41 -10.18 -6.105 1 97.88 222 PHE A O 1
ATOM 1756 N N . PRO A 1 223 ? 7.84 -8.617 -6.727 1 98.12 223 PRO A N 1
ATOM 1757 C CA . PRO A 1 223 ? 6.98 -7.48 -6.395 1 98.12 223 PRO A CA 1
ATOM 1758 C C . PRO A 1 223 ? 5.922 -7.207 -7.461 1 98.12 223 PRO A C 1
ATOM 1760 O O . PRO A 1 223 ? 5.824 -6.086 -7.969 1 98.12 223 PRO A O 1
ATOM 1763 N N . SER A 1 224 ? 5.066 -8.172 -7.691 1 98.19 224 SER A N 1
ATOM 1764 C CA . SER A 1 224 ? 3.988 -7.992 -8.664 1 98.19 224 SER A CA 1
ATOM 1765 C C . SER A 1 224 ? 3.072 -6.84 -8.266 1 98.19 224 SER A C 1
ATOM 1767 O O . SER A 1 224 ? 2.633 -6.066 -9.117 1 98.19 224 SER A O 1
ATOM 1769 N N . TYR A 1 225 ? 2.785 -6.727 -6.996 1 98.12 225 TYR A N 1
ATOM 1770 C CA . TYR A 1 225 ? 1.906 -5.68 -6.488 1 98.12 225 TYR A CA 1
ATOM 1771 C C . TYR A 1 225 ? 2.498 -4.301 -6.742 1 98.12 225 TYR A C 1
ATOM 1773 O O . TYR A 1 225 ? 1.803 -3.398 -7.219 1 98.12 225 TYR A O 1
ATOM 1781 N N . GLU A 1 226 ? 3.766 -4.105 -6.508 1 97.94 226 GLU A N 1
ATOM 1782 C CA . GLU A 1 226 ? 4.441 -2.826 -6.715 1 97.94 226 GLU A CA 1
ATOM 1783 C C . GLU A 1 226 ? 4.523 -2.477 -8.195 1 97.94 226 GLU A C 1
ATOM 1785 O O . GLU A 1 226 ? 4.422 -1.307 -8.57 1 97.94 226 GLU A O 1
ATOM 1790 N N . ILE A 1 227 ? 4.762 -3.502 -9 1 97.56 227 ILE A N 1
ATOM 1791 C CA . ILE A 1 227 ? 4.762 -3.248 -10.438 1 97.56 227 ILE A CA 1
ATOM 1792 C C . ILE A 1 227 ? 3.412 -2.672 -10.859 1 97.56 227 ILE A C 1
ATOM 1794 O O . ILE A 1 227 ? 3.355 -1.665 -11.57 1 97.56 227 ILE A O 1
ATOM 1798 N N . MET A 1 228 ? 2.34 -3.293 -10.367 1 97.06 228 MET A N 1
ATOM 1799 C CA . MET A 1 228 ? 0.992 -2.857 -10.719 1 97.06 228 MET A CA 1
ATOM 1800 C C . MET A 1 228 ? 0.702 -1.474 -10.141 1 97.06 228 MET A C 1
ATOM 1802 O O . MET A 1 228 ? 0.193 -0.6 -10.852 1 97.06 228 MET A O 1
ATOM 1806 N N . MET A 1 229 ? 1.07 -1.207 -8.906 1 95.44 229 MET A N 1
ATOM 1807 C CA . MET A 1 229 ? 0.647 -0.016 -8.172 1 95.44 229 MET A CA 1
ATOM 1808 C C . MET A 1 229 ? 1.544 1.173 -8.508 1 95.44 229 MET A C 1
ATOM 1810 O O . MET A 1 229 ? 1.074 2.311 -8.57 1 95.44 229 MET A O 1
ATOM 1814 N N . ASP A 1 230 ? 2.818 0.887 -8.742 1 94.88 230 ASP A N 1
ATOM 1815 C CA . ASP A 1 230 ? 3.758 2 -8.82 1 94.88 230 ASP A CA 1
ATOM 1816 C C . ASP A 1 230 ? 4.242 2.213 -10.25 1 94.88 230 ASP A C 1
ATOM 1818 O O . ASP A 1 230 ? 4.539 3.34 -10.656 1 94.88 230 ASP A O 1
ATOM 1822 N N . GLU A 1 231 ? 4.41 1.158 -10.953 1 94.25 231 GLU A N 1
ATOM 1823 C CA . GLU A 1 231 ? 4.918 1.286 -12.312 1 94.25 231 GLU A CA 1
ATOM 1824 C C . GLU A 1 231 ? 3.777 1.434 -13.312 1 94.25 231 GLU A C 1
ATOM 1826 O O . GLU A 1 231 ? 3.824 2.299 -14.195 1 94.25 231 GLU A O 1
ATOM 1831 N N . LEU A 1 232 ? 2.76 0.622 -13.133 1 95.12 232 LEU A N 1
ATOM 1832 C CA . LEU A 1 232 ? 1.63 0.627 -14.055 1 95.12 232 LEU A CA 1
ATOM 1833 C C . LEU A 1 232 ? 0.484 1.47 -13.508 1 95.12 232 LEU A C 1
ATOM 1835 O O . LEU A 1 232 ? -0.616 0.959 -13.281 1 95.12 232 LEU A O 1
ATOM 1839 N N . ARG A 1 233 ? 0.595 2.744 -13.383 1 92.12 233 ARG A N 1
ATOM 1840 C CA . ARG A 1 233 ? -0.3 3.625 -12.641 1 92.12 233 ARG A CA 1
ATOM 1841 C C . ARG A 1 233 ? -1.571 3.91 -13.43 1 92.12 233 ARG A C 1
ATOM 1843 O O . ARG A 1 233 ? -2.621 4.191 -12.852 1 92.12 233 ARG A O 1
ATOM 1850 N N . ASP A 1 234 ? -1.612 3.803 -14.711 1 91.81 234 ASP A N 1
ATOM 1851 C CA . ASP A 1 234 ? -2.775 4.195 -15.5 1 91.81 234 ASP A CA 1
ATOM 1852 C C . ASP A 1 234 ? -3.873 3.137 -15.422 1 91.81 234 ASP A C 1
ATOM 1854 O O . ASP A 1 234 ? -3.586 1.94 -15.359 1 91.81 234 ASP A O 1
ATOM 1858 N N . TYR A 1 235 ? -5.156 3.627 -15.477 1 93.56 235 TYR A N 1
ATOM 1859 C CA . TYR A 1 235 ? -6.289 2.711 -15.43 1 93.56 235 TYR A CA 1
ATOM 1860 C C . TYR A 1 235 ? -6.348 1.844 -16.688 1 93.56 235 TYR A C 1
ATOM 1862 O O . TYR A 1 235 ? -7.078 0.852 -16.719 1 93.56 235 TYR A O 1
ATOM 1870 N N . ARG A 1 236 ? -5.598 2.217 -17.672 1 92.38 236 ARG A N 1
ATOM 1871 C CA . ARG A 1 236 ? -5.539 1.377 -18.859 1 92.38 236 ARG A CA 1
ATOM 1872 C 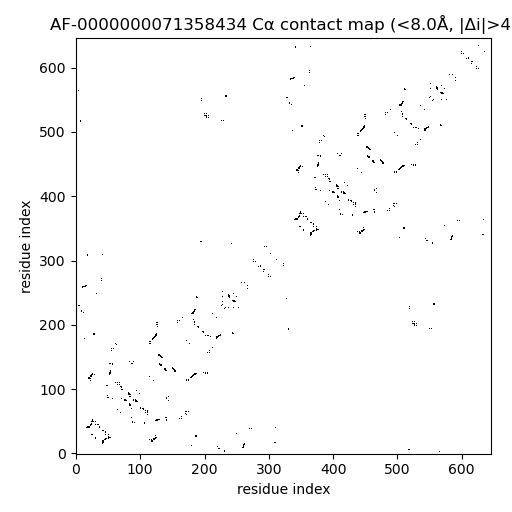C . ARG A 1 236 ? -4.984 -0.006 -18.531 1 92.38 236 ARG A C 1
ATOM 1874 O O . ARG A 1 236 ? -5.195 -0.96 -19.281 1 92.38 236 ARG A O 1
ATOM 1881 N N . PHE A 1 237 ? -4.309 -0.107 -17.422 1 94.94 237 PHE A N 1
ATOM 1882 C CA . PHE A 1 237 ? -3.688 -1.366 -17.031 1 94.94 237 PHE A CA 1
ATOM 1883 C C . PHE A 1 237 ? -4.637 -2.188 -16.172 1 94.94 237 PHE A C 1
ATOM 1885 O O . PHE A 1 237 ? -4.242 -3.215 -15.609 1 94.94 237 PHE A O 1
ATOM 1892 N N . TYR A 1 238 ? -5.828 -1.752 -16.016 1 93.75 238 TYR A N 1
ATOM 1893 C CA . TYR A 1 238 ? -6.883 -2.514 -15.359 1 93.75 238 TYR A CA 1
ATOM 1894 C C . TYR A 1 238 ? -7.922 -2.992 -16.359 1 93.75 238 TYR A C 1
ATOM 1896 O O . TYR A 1 238 ? -8.125 -2.357 -17.406 1 93.75 238 TYR A O 1
ATOM 1904 N N . ALA A 1 239 ? -8.508 -4.113 -16 1 93.5 239 ALA A N 1
ATOM 1905 C CA . ALA A 1 239 ? -9.656 -4.574 -16.781 1 93.5 239 ALA A CA 1
ATOM 1906 C C . ALA A 1 239 ? -10.852 -3.646 -16.609 1 93.5 239 ALA A C 1
ATOM 1908 O O . ALA A 1 239 ? -10.773 -2.65 -15.875 1 93.5 239 ALA A O 1
ATOM 1909 N N . ASP A 1 240 ? -12.023 -3.949 -17.234 1 89.69 240 ASP A N 1
ATOM 1910 C CA . ASP A 1 240 ? -13.203 -3.088 -17.25 1 89.69 240 ASP A CA 1
ATOM 1911 C C . ASP A 1 240 ? -13.789 -2.924 -15.852 1 89.69 240 ASP A C 1
ATOM 1913 O O . ASP A 1 240 ? -14.438 -1.919 -15.555 1 89.69 240 ASP A O 1
ATOM 1917 N N . ASP A 1 241 ? -13.492 -3.9 -15.039 1 89.88 241 ASP A N 1
ATOM 1918 C CA . ASP A 1 241 ? -14.039 -3.834 -13.688 1 89.88 241 ASP A CA 1
ATOM 1919 C C . ASP A 1 241 ? -13.195 -2.932 -12.797 1 89.88 241 ASP A C 1
ATOM 1921 O O . ASP A 1 241 ? -13.539 -2.691 -11.641 1 89.88 241 ASP A O 1
ATOM 1925 N N . LEU A 1 242 ? -12 -2.432 -13.273 1 90.62 242 LEU A N 1
ATOM 1926 C CA . LEU A 1 242 ? -11.078 -1.546 -12.578 1 90.62 242 LEU A CA 1
ATOM 1927 C C . LEU A 1 242 ? -10.523 -2.219 -11.328 1 90.62 242 LEU A C 1
ATOM 1929 O O . LEU A 1 242 ? -10.094 -1.539 -10.391 1 90.62 242 LEU A O 1
ATOM 1933 N N . ILE A 1 243 ? -10.617 -3.537 -11.281 1 92.44 243 ILE A N 1
ATOM 1934 C CA . ILE A 1 243 ? -10.18 -4.316 -10.125 1 92.44 243 ILE A CA 1
ATOM 1935 C C . ILE A 1 243 ? -9.047 -5.254 -10.531 1 92.44 243 ILE A C 1
ATOM 1937 O O . ILE A 1 243 ? -8 -5.293 -9.891 1 92.44 243 ILE A O 1
ATOM 1941 N N . HIS A 1 244 ? -9.266 -5.949 -11.609 1 94.56 244 HIS A N 1
ATOM 1942 C CA . HIS A 1 244 ? -8.297 -6.926 -12.109 1 94.56 244 HIS A CA 1
ATOM 1943 C C . HIS A 1 244 ? -7.32 -6.285 -13.086 1 94.56 244 HIS A C 1
ATOM 1945 O O . HIS A 1 244 ? -7.676 -5.352 -13.805 1 94.56 244 HIS A O 1
ATOM 1951 N N . PRO A 1 245 ? -6.102 -6.785 -13.148 1 95.81 245 PRO A N 1
ATOM 1952 C CA . PRO A 1 245 ? -5.176 -6.328 -14.188 1 95.81 245 PRO A CA 1
ATOM 1953 C C . PRO A 1 245 ? -5.684 -6.621 -15.602 1 95.81 245 PRO A C 1
ATOM 1955 O O . PRO A 1 245 ? -6.324 -7.652 -15.828 1 95.81 245 PRO A O 1
ATOM 1958 N N . SER A 1 246 ? -5.363 -5.738 -16.516 1 96.44 246 SER A N 1
ATOM 1959 C CA . SER A 1 246 ? -5.637 -5.988 -17.922 1 96.44 246 SER A CA 1
ATOM 1960 C C . SER A 1 246 ? -4.672 -7.02 -18.5 1 96.44 246 SER A C 1
ATOM 1962 O O . SER A 1 246 ? -3.684 -7.379 -17.859 1 96.44 246 SER A O 1
ATOM 1964 N N . GLN A 1 247 ? -5.023 -7.465 -19.641 1 95.69 247 GLN A N 1
ATOM 1965 C CA . GLN A 1 247 ? -4.117 -8.391 -20.328 1 95.69 247 GLN A CA 1
ATOM 1966 C C . GLN A 1 247 ? -2.744 -7.754 -20.531 1 95.69 247 GLN A C 1
ATOM 1968 O O . GLN A 1 247 ? -1.72 -8.422 -20.391 1 95.69 247 GLN A O 1
ATOM 1973 N N . MET A 1 248 ? -2.775 -6.5 -20.906 1 96.44 248 MET A N 1
ATOM 1974 C CA . MET A 1 248 ? -1.526 -5.766 -21.094 1 96.44 248 MET A CA 1
ATOM 1975 C C . MET A 1 248 ? -0.703 -5.766 -19.812 1 96.44 248 MET A C 1
ATOM 1977 O O . MET A 1 248 ? 0.512 -5.969 -19.844 1 96.44 248 MET A O 1
ATOM 1981 N N . ALA A 1 249 ? -1.371 -5.5 -18.703 1 96.94 249 ALA A N 1
ATOM 1982 C CA . ALA A 1 249 ? -0.694 -5.488 -17.406 1 96.94 249 ALA A CA 1
ATOM 1983 C C . ALA A 1 249 ? -0.139 -6.867 -17.062 1 96.94 249 ALA A C 1
ATOM 1985 O O . ALA A 1 249 ? 0.996 -6.984 -16.594 1 96.94 249 ALA A O 1
ATOM 1986 N N . GLU A 1 250 ? -0.887 -7.902 -17.297 1 97.19 250 GLU A N 1
ATOM 1987 C CA . GLU A 1 250 ? -0.452 -9.266 -17.016 1 97.19 250 GLU A CA 1
ATOM 1988 C C . GLU A 1 250 ? 0.786 -9.633 -17.828 1 97.19 250 GLU A C 1
ATOM 1990 O O . GLU A 1 250 ? 1.731 -10.219 -17.312 1 97.19 250 GLU A O 1
ATOM 1995 N N . LYS A 1 251 ? 0.775 -9.258 -19.094 1 96.75 251 LYS A N 1
ATOM 1996 C CA . LYS A 1 251 ? 1.913 -9.516 -19.969 1 96.75 251 LYS A CA 1
ATOM 1997 C C . LYS A 1 251 ? 3.154 -8.766 -19.5 1 96.75 251 LYS A C 1
ATOM 1999 O O . LYS A 1 251 ? 4.27 -9.289 -19.562 1 96.75 251 LYS A O 1
ATOM 2004 N N . TYR A 1 252 ? 2.9 -7.551 -19.094 1 97.44 252 TYR A N 1
ATOM 2005 C CA . TYR A 1 252 ? 4.023 -6.754 -18.609 1 97.44 252 TYR A CA 1
ATOM 2006 C C . TYR A 1 252 ? 4.633 -7.371 -17.344 1 97.44 252 TYR A C 1
ATOM 2008 O O . TYR A 1 252 ? 5.855 -7.469 -17.234 1 97.44 252 TYR A O 1
ATOM 2016 N N . ILE A 1 253 ? 3.809 -7.777 -16.422 1 97.69 253 ILE A N 1
ATOM 2017 C CA . ILE A 1 253 ? 4.297 -8.367 -15.188 1 97.69 253 ILE A CA 1
ATOM 2018 C C . ILE A 1 253 ? 4.988 -9.695 -15.484 1 97.69 253 ILE A C 1
ATOM 2020 O O . ILE A 1 253 ? 6.02 -10.008 -14.883 1 97.69 253 ILE A O 1
ATOM 2024 N N . TRP A 1 254 ? 4.465 -10.445 -16.438 1 97.19 254 TRP A N 1
ATOM 2025 C CA . TRP A 1 254 ? 5.105 -11.672 -16.906 1 97.19 254 TRP A CA 1
ATOM 2026 C C . TRP A 1 254 ? 6.5 -11.383 -17.453 1 97.19 254 TRP A C 1
ATOM 2028 O O . TRP A 1 254 ? 7.453 -12.109 -17.141 1 97.19 254 TRP A O 1
ATOM 2038 N N . LYS A 1 255 ? 6.578 -10.352 -18.234 1 96.69 255 LYS A N 1
ATOM 2039 C CA . LYS A 1 255 ? 7.871 -9.953 -18.781 1 96.69 255 LYS A CA 1
ATOM 2040 C C . LYS A 1 255 ? 8.859 -9.625 -17.672 1 96.69 255 LYS A C 1
ATOM 2042 O O . LYS A 1 255 ? 10.016 -10.047 -17.703 1 96.69 255 LYS A O 1
ATOM 2047 N N . ARG A 1 256 ? 8.367 -8.844 -16.719 1 96.75 256 ARG A N 1
ATOM 2048 C CA . ARG A 1 256 ? 9.211 -8.484 -15.586 1 96.75 256 ARG A CA 1
ATOM 2049 C C . ARG A 1 256 ? 9.641 -9.727 -14.812 1 96.75 256 ARG A C 1
ATOM 2051 O O . ARG A 1 256 ? 10.781 -9.805 -14.336 1 96.75 256 ARG A O 1
ATOM 2058 N N . PHE A 1 257 ? 8.75 -10.68 -14.617 1 97.5 257 PHE A N 1
ATOM 2059 C CA . PHE A 1 257 ? 9.062 -11.945 -13.961 1 97.5 257 PHE A CA 1
ATOM 2060 C C . PHE A 1 257 ? 10.148 -12.695 -14.719 1 97.5 257 PHE A C 1
ATOM 2062 O O . PHE A 1 257 ? 11.102 -13.195 -14.117 1 97.5 257 PHE A O 1
ATOM 2069 N N . GLY A 1 258 ? 10.047 -12.758 -15.984 1 96.62 258 GLY A N 1
ATOM 2070 C CA . GLY A 1 258 ? 11.023 -13.445 -16.812 1 96.62 258 GLY A CA 1
ATOM 2071 C C . GLY A 1 258 ? 12.406 -12.82 -16.75 1 96.62 258 GLY A C 1
ATOM 2072 O O . GLY A 1 258 ? 13.414 -13.531 -16.719 1 96.62 258 GLY A O 1
ATOM 2073 N N . GLU A 1 259 ? 12.43 -11.523 -16.688 1 95.38 259 GLU A N 1
ATOM 2074 C CA . GLU A 1 259 ? 13.688 -10.797 -16.641 1 95.38 259 GLU A CA 1
ATOM 2075 C C . GLU A 1 259 ? 14.508 -11.188 -15.406 1 95.38 259 GLU A C 1
ATOM 2077 O O . GLU A 1 259 ? 15.734 -11.164 -15.43 1 95.38 259 GLU A O 1
ATOM 2082 N N . THR A 1 260 ? 13.773 -11.594 -14.43 1 94 260 THR A N 1
ATOM 2083 C CA . THR A 1 260 ? 14.461 -11.844 -13.164 1 94 260 THR A CA 1
ATOM 2084 C C . THR A 1 260 ? 14.586 -13.344 -12.906 1 94 260 THR A C 1
ATOM 2086 O O . THR A 1 260 ? 15.414 -13.773 -12.109 1 94 260 THR A O 1
ATOM 2089 N N . SER A 1 261 ? 13.82 -14.148 -13.609 1 95.88 261 SER A N 1
ATOM 2090 C CA . SER A 1 261 ? 13.695 -15.547 -13.234 1 95.88 261 SER A CA 1
ATOM 2091 C C . SER A 1 261 ? 14.297 -16.469 -14.297 1 95.88 261 SER A C 1
ATOM 2093 O O . SER A 1 261 ? 14.555 -17.641 -14.039 1 95.88 261 SER A O 1
ATOM 2095 N N . PHE A 1 262 ? 14.578 -15.938 -15.492 1 96.75 262 PHE A N 1
ATOM 2096 C CA . PHE A 1 262 ? 15 -16.797 -16.594 1 96.75 262 PHE A CA 1
ATOM 2097 C C . PHE A 1 262 ? 16.406 -16.422 -17.047 1 96.75 262 PHE A C 1
ATOM 2099 O O . PHE A 1 262 ? 16.797 -15.258 -17 1 96.75 262 PHE A O 1
ATOM 2106 N N . SER A 1 263 ? 17.109 -17.438 -17.531 1 94.31 263 SER A N 1
ATOM 2107 C CA . SER A 1 263 ? 18.375 -17.203 -18.203 1 94.31 263 SER A CA 1
ATOM 2108 C C . SER A 1 263 ? 18.156 -16.719 -19.641 1 94.31 263 SER A C 1
ATOM 2110 O O . SER A 1 263 ? 17.031 -16.75 -20.141 1 94.31 263 SER A O 1
ATOM 2112 N N . SER A 1 264 ? 19.25 -16.328 -20.172 1 93.94 264 SER A N 1
ATOM 2113 C CA . SER A 1 264 ? 19.188 -15.906 -21.562 1 93.94 264 SER A CA 1
ATOM 2114 C C . SER A 1 264 ? 18.734 -17.047 -22.469 1 93.94 264 SER A C 1
ATOM 2116 O O . SER A 1 264 ? 17.984 -16.828 -23.422 1 93.94 264 SER A O 1
ATOM 2118 N N . GLU A 1 265 ? 19.203 -18.188 -22.125 1 94.19 265 GLU A N 1
ATOM 2119 C CA . GLU A 1 265 ? 18.812 -19.375 -22.891 1 94.19 265 GLU A CA 1
ATOM 2120 C C . GLU A 1 265 ? 17.328 -19.656 -22.75 1 94.19 265 GLU A C 1
ATOM 2122 O O . GLU A 1 265 ? 16.656 -19.969 -23.734 1 94.19 265 GLU A O 1
ATOM 2127 N N . THR A 1 266 ? 16.828 -19.562 -21.578 1 96.06 266 THR A N 1
ATOM 2128 C CA . THR A 1 266 ? 15.414 -19.797 -21.328 1 96.06 266 THR A CA 1
ATOM 2129 C C . THR A 1 266 ? 14.562 -18.75 -22.047 1 96.06 266 THR A C 1
ATOM 2131 O O . THR A 1 266 ? 13.5 -19.078 -22.578 1 96.06 266 THR A O 1
ATOM 2134 N N . HIS A 1 267 ? 15.031 -17.562 -22.125 1 95.75 267 HIS A N 1
ATOM 2135 C CA . HIS A 1 267 ? 14.328 -16.5 -22.844 1 95.75 267 HIS A CA 1
ATOM 2136 C C . HIS A 1 267 ? 14.203 -16.812 -24.328 1 95.75 267 HIS A C 1
ATOM 2138 O O . HIS A 1 267 ? 13.148 -16.609 -24.922 1 95.75 267 HIS A O 1
ATOM 2144 N N . LEU A 1 268 ? 15.289 -17.25 -24.828 1 94.44 268 LEU A N 1
ATOM 2145 C CA . LEU A 1 268 ? 15.305 -17.562 -26.25 1 94.44 268 LEU A CA 1
ATOM 2146 C C . LEU A 1 268 ? 14.32 -18.703 -26.547 1 94.44 268 LEU A C 1
ATOM 2148 O O . LEU A 1 268 ? 13.586 -18.641 -27.547 1 94.44 268 LEU A O 1
ATOM 2152 N N . LEU A 1 269 ? 14.352 -19.688 -25.719 1 95.38 269 LEU A N 1
ATOM 2153 C CA . LEU A 1 269 ? 13.438 -20.812 -25.906 1 95.38 269 LEU A CA 1
ATOM 2154 C C . LEU A 1 269 ? 11.984 -20.344 -25.781 1 95.38 269 LEU A C 1
ATOM 2156 O O . LEU A 1 269 ? 11.125 -20.797 -26.547 1 95.38 269 LEU A O 1
ATOM 2160 N N . ASN A 1 270 ? 11.719 -19.516 -24.828 1 96.56 270 ASN A N 1
ATOM 2161 C CA . ASN A 1 270 ? 10.375 -18.969 -24.672 1 96.56 270 ASN A CA 1
ATOM 2162 C C . ASN A 1 270 ? 9.922 -18.219 -25.906 1 96.56 270 ASN A C 1
ATOM 2164 O O . ASN A 1 270 ? 8.758 -18.312 -26.312 1 96.56 270 ASN A O 1
ATOM 2168 N N . GLN A 1 271 ? 10.797 -17.484 -26.469 1 95.31 271 GLN A N 1
ATOM 2169 C CA . GLN A 1 271 ? 10.469 -16.734 -27.688 1 95.31 271 GLN A CA 1
ATOM 2170 C C . GLN A 1 271 ? 10.125 -17.672 -28.828 1 95.31 271 GLN A C 1
ATOM 2172 O O . GLN A 1 271 ? 9.195 -17.422 -29.594 1 95.31 271 GLN A O 1
ATOM 2177 N N . GLN A 1 272 ? 10.898 -18.719 -28.922 1 94.81 272 GLN A N 1
ATOM 2178 C CA . GLN A 1 272 ? 10.625 -19.719 -29.953 1 94.81 272 GLN A CA 1
ATOM 2179 C C . GLN A 1 272 ? 9.266 -20.375 -29.75 1 94.81 272 GLN A C 1
ATOM 2181 O O . GLN A 1 272 ? 8.5 -20.547 -30.703 1 94.81 272 GLN A O 1
ATOM 2186 N N . ILE A 1 273 ? 9.008 -20.656 -28.547 1 95.56 273 ILE A N 1
ATOM 2187 C CA . ILE A 1 273 ? 7.742 -21.297 -28.203 1 95.56 273 ILE A CA 1
ATOM 2188 C C . ILE A 1 273 ? 6.582 -20.359 -28.516 1 95.56 273 ILE A C 1
ATOM 2190 O O . ILE A 1 273 ? 5.547 -20.781 -29.031 1 95.56 273 ILE A O 1
ATOM 2194 N N . GLU A 1 274 ? 6.742 -19.125 -28.203 1 94.81 274 GLU A N 1
ATOM 2195 C CA . GLU A 1 274 ? 5.715 -18.125 -28.469 1 94.81 274 GLU A CA 1
ATOM 2196 C C . GLU A 1 274 ? 5.418 -18.047 -29.969 1 94.81 274 GLU A C 1
ATOM 2198 O O . GLU A 1 274 ? 4.258 -17.922 -30.375 1 94.81 274 GLU A O 1
ATOM 2203 N N . LYS A 1 275 ? 6.457 -18.047 -30.734 1 93.38 275 LYS A N 1
ATOM 2204 C CA . LYS A 1 275 ? 6.293 -18.016 -32.188 1 93.38 275 LYS A CA 1
ATOM 2205 C C . LYS A 1 275 ? 5.527 -19.234 -32.688 1 93.38 275 LYS A C 1
ATOM 2207 O O . LYS A 1 275 ? 4.652 -19.109 -33.562 1 93.38 275 LYS A O 1
ATOM 2212 N N . ILE A 1 276 ? 5.902 -20.344 -32.156 1 94.56 276 ILE A N 1
ATOM 2213 C CA . ILE A 1 276 ? 5.238 -21.578 -32.531 1 94.56 276 ILE A CA 1
ATOM 2214 C C . ILE A 1 276 ? 3.762 -21.516 -32.156 1 94.56 276 ILE A C 1
ATOM 2216 O O . ILE A 1 276 ? 2.889 -21.828 -32.969 1 94.56 276 ILE A O 1
ATOM 2220 N N . ASN A 1 277 ? 3.514 -21.062 -30.938 1 94 277 ASN A N 1
ATOM 2221 C CA . ASN A 1 277 ? 2.139 -20.953 -30.469 1 94 277 ASN A CA 1
ATOM 2222 C C . ASN A 1 277 ? 1.327 -19.984 -31.328 1 94 277 ASN A C 1
ATOM 2224 O O . ASN A 1 277 ? 0.152 -20.234 -31.609 1 94 277 ASN A O 1
ATOM 2228 N N . GLN A 1 278 ? 1.941 -18.938 -31.719 1 92.5 278 GLN A N 1
ATOM 2229 C CA . GLN A 1 278 ? 1.279 -17.969 -32.594 1 92.5 278 GLN A CA 1
ATOM 2230 C C . GLN A 1 278 ? 0.945 -18.594 -33.938 1 92.5 278 GLN A C 1
ATOM 2232 O O . GLN A 1 278 ? -0.134 -18.359 -34.5 1 92.5 278 GLN A O 1
ATOM 2237 N N . SER A 1 279 ? 1.883 -19.312 -34.406 1 92.31 279 SER A N 1
ATOM 2238 C CA . SER A 1 279 ? 1.686 -19.984 -35.688 1 92.31 279 SER A CA 1
ATOM 2239 C C . SER A 1 279 ? 0.577 -21.031 -35.594 1 92.31 279 SER A C 1
ATOM 2241 O O . SER A 1 279 ? -0.196 -21.203 -36.531 1 92.31 279 SER A O 1
ATOM 2243 N N . LEU A 1 280 ? 0.548 -21.672 -34.5 1 91.19 280 LEU A N 1
ATOM 2244 C CA . LEU A 1 280 ? -0.464 -22.703 -34.281 1 91.19 280 LEU A CA 1
ATOM 2245 C C . LEU A 1 280 ? -1.86 -22.094 -34.25 1 91.19 280 LEU A C 1
ATOM 2247 O O . LEU A 1 280 ? -2.842 -22.75 -34.594 1 91.19 280 LEU A O 1
ATOM 2251 N N . ARG A 1 281 ? -1.938 -20.828 -33.875 1 90.94 281 ARG A N 1
ATOM 2252 C CA . ARG A 1 281 ? -3.225 -20.156 -33.75 1 90.94 281 ARG A CA 1
ATOM 2253 C C . ARG A 1 281 ? -3.594 -19.469 -35.062 1 90.94 281 ARG A C 1
ATOM 2255 O O . ARG A 1 281 ? -4.719 -18.984 -35.219 1 90.94 281 ARG A O 1
ATOM 2262 N N . HIS A 1 282 ? -2.633 -19.5 -35.938 1 85.5 282 HIS A N 1
ATOM 2263 C CA . HIS A 1 282 ? -2.842 -18.828 -37.219 1 85.5 282 HIS A CA 1
ATOM 2264 C C . HIS A 1 282 ? -3.941 -19.5 -38 1 85.5 282 HIS A C 1
ATOM 2266 O O . HIS A 1 282 ? -3.961 -20.734 -38.125 1 85.5 282 HIS A O 1
ATOM 2272 N N . ARG A 1 283 ? -4.934 -18.703 -38.594 1 79.12 283 ARG A N 1
ATOM 2273 C CA . ARG A 1 283 ? -6 -19.188 -39.469 1 79.12 283 ARG A CA 1
ATOM 2274 C C . ARG A 1 283 ? -5.637 -19 -40.938 1 79.12 283 ARG A C 1
ATOM 2276 O O . ARG A 1 283 ? -5.535 -17.859 -41.406 1 79.12 283 ARG A O 1
ATOM 2283 N N . PRO A 1 284 ? -5.602 -20.109 -41.469 1 84.81 284 PRO A N 1
ATOM 2284 C CA . PRO A 1 284 ? -5.207 -19.984 -42.875 1 84.81 284 PRO A CA 1
ATOM 2285 C C . PRO A 1 284 ? -6.324 -19.438 -43.781 1 84.81 284 PRO A C 1
ATOM 2287 O O . PRO A 1 284 ? -7.5 -19.703 -43.531 1 84.81 284 PRO A O 1
ATOM 2290 N N . PHE A 1 285 ? -5.938 -18.656 -44.75 1 86.88 285 PHE A N 1
ATOM 2291 C CA . PHE A 1 285 ? -6.875 -18.172 -45.75 1 86.88 285 PHE A CA 1
ATOM 2292 C C . PHE A 1 285 ? -7.395 -19.328 -46.625 1 86.88 285 PHE A C 1
ATOM 2294 O O . PHE A 1 285 ? -8.594 -19.422 -46.875 1 86.88 285 PHE A O 1
ATOM 2301 N N . ASN A 1 286 ? -6.559 -20.219 -47.031 1 87.88 286 ASN A N 1
ATOM 2302 C CA . ASN A 1 286 ? -6.895 -21.422 -47.781 1 87.88 286 ASN A CA 1
ATOM 2303 C C . ASN A 1 286 ? -6.309 -22.672 -47.125 1 87.88 286 ASN A C 1
ATOM 2305 O O . ASN A 1 286 ? -5.219 -23.109 -47.5 1 87.88 286 ASN A O 1
ATOM 2309 N N . PRO A 1 287 ? -7.039 -23.312 -46.281 1 85.94 287 PRO A N 1
ATOM 2310 C CA . PRO A 1 287 ? -6.539 -24.453 -45.531 1 85.94 287 PRO A CA 1
ATOM 2311 C C . PRO A 1 287 ? -6.094 -25.609 -46.438 1 85.94 287 PRO A C 1
ATOM 2313 O O . PRO A 1 287 ? -5.242 -26.406 -46.031 1 85.94 287 PRO A O 1
ATOM 2316 N N . GLU A 1 288 ? -6.578 -25.578 -47.594 1 86.5 288 GLU A N 1
ATOM 2317 C CA . GLU A 1 288 ? -6.258 -26.688 -48.5 1 86.5 288 GLU A CA 1
ATOM 2318 C C . GLU A 1 288 ? -5.188 -26.281 -49.5 1 86.5 288 GLU A C 1
ATOM 2320 O O . GLU A 1 288 ? -4.734 -27.109 -50.312 1 86.5 288 GLU A O 1
ATOM 2325 N N . GLY A 1 289 ? -4.816 -25.172 -49.469 1 89.12 289 GLY A N 1
ATOM 2326 C CA . GLY A 1 289 ? -3.875 -24.641 -50.469 1 89.12 289 GLY A CA 1
ATOM 2327 C C . GLY A 1 289 ? -2.445 -25.078 -50.188 1 89.12 289 GLY A C 1
ATOM 2328 O O . GLY A 1 289 ? -2.107 -25.5 -49.094 1 89.12 289 GLY A O 1
ATOM 2329 N N . GLU A 1 290 ? -1.677 -25 -51.25 1 89.94 290 GLU A N 1
ATOM 2330 C CA . GLU A 1 290 ? -0.274 -25.391 -51.125 1 89.94 290 GLU A CA 1
ATOM 2331 C C . GLU A 1 290 ? 0.492 -24.453 -50.188 1 89.94 290 GLU A C 1
ATOM 2333 O O . GLU A 1 290 ? 1.426 -24.891 -49.531 1 89.94 290 GLU A O 1
ATOM 2338 N N . GLY A 1 291 ? 0.095 -23.297 -50.156 1 89.81 291 GLY A N 1
ATOM 2339 C CA . GLY A 1 291 ? 0.72 -22.344 -49.281 1 89.81 291 GLY A CA 1
ATOM 2340 C C . GLY A 1 291 ? 0.575 -22.703 -47.812 1 89.81 291 GLY A C 1
ATOM 2341 O O . GLY A 1 291 ? 1.542 -22.641 -47.031 1 89.81 291 GLY A O 1
ATOM 2342 N N . HIS A 1 292 ? -0.562 -23.141 -47.562 1 92 292 HIS A N 1
ATOM 2343 C CA . HIS A 1 292 ? -0.82 -23.547 -46.188 1 92 292 HIS A CA 1
ATOM 2344 C C . HIS A 1 292 ? -0.057 -24.812 -45.812 1 92 292 HIS A C 1
ATOM 2346 O O . HIS A 1 292 ? 0.463 -24.938 -44.719 1 92 292 HIS A O 1
ATOM 2352 N N . ARG A 1 293 ? -0.006 -25.703 -46.688 1 92.25 293 ARG A N 1
ATOM 2353 C CA . ARG A 1 293 ? 0.729 -26.938 -46.438 1 92.25 293 ARG A CA 1
ATOM 2354 C C . ARG A 1 293 ? 2.211 -26.656 -46.219 1 92.25 293 ARG A C 1
ATOM 2356 O O . ARG A 1 293 ? 2.834 -27.266 -45.344 1 92.25 293 ARG A O 1
ATOM 2363 N N . ARG A 1 294 ? 2.752 -25.734 -46.969 1 93 294 ARG A N 1
ATOM 2364 C CA . ARG A 1 294 ? 4.141 -25.344 -46.781 1 93 294 ARG A CA 1
ATOM 2365 C C . ARG A 1 294 ? 4.352 -24.703 -45.438 1 93 294 ARG A C 1
ATOM 2367 O O . ARG A 1 294 ? 5.371 -24.938 -44.781 1 93 294 ARG A O 1
ATOM 2374 N N . PHE A 1 295 ? 3.318 -23.938 -45.094 1 93.12 295 PHE A N 1
ATOM 2375 C CA . PHE A 1 295 ? 3.354 -23.297 -43.781 1 93.12 295 PHE A CA 1
ATOM 2376 C C . PHE A 1 295 ? 3.396 -24.328 -42.656 1 93.12 295 PHE A C 1
ATOM 2378 O O . PHE A 1 295 ? 4.211 -24.234 -41.75 1 93.12 295 PHE A O 1
ATOM 2385 N N . LEU A 1 296 ? 2.656 -25.312 -42.781 1 93.81 296 LEU A N 1
ATOM 2386 C CA . LEU A 1 296 ? 2.576 -26.375 -41.781 1 93.81 296 LEU A CA 1
ATOM 2387 C C . LEU A 1 296 ? 3.869 -27.172 -41.719 1 93.81 296 LEU A C 1
ATOM 2389 O O . LEU A 1 296 ? 4.32 -27.562 -40.656 1 93.81 296 LEU A O 1
ATOM 2393 N N . ARG A 1 297 ? 4.438 -27.406 -42.844 1 94.19 297 ARG A N 1
ATOM 2394 C CA . ARG A 1 297 ? 5.691 -28.156 -42.875 1 94.19 297 ARG A CA 1
ATOM 2395 C C . ARG A 1 297 ? 6.812 -27.375 -42.188 1 94.19 297 ARG A C 1
ATOM 2397 O O . ARG A 1 297 ? 7.664 -27.969 -41.531 1 94.19 297 ARG A O 1
ATOM 2404 N N . ASN A 1 298 ? 6.797 -26.125 -42.469 1 93.81 298 ASN A N 1
ATOM 2405 C CA . ASN A 1 298 ? 7.793 -25.281 -41.812 1 93.81 298 ASN A CA 1
ATOM 2406 C C . ASN A 1 298 ? 7.59 -25.25 -40.281 1 93.81 298 ASN A C 1
ATOM 2408 O O . ASN A 1 298 ? 8.562 -25.25 -39.531 1 93.81 298 ASN A O 1
ATOM 2412 N N . LEU A 1 299 ? 6.34 -25.203 -39.906 1 94.12 299 LEU A N 1
ATOM 2413 C CA . LEU A 1 299 ? 6.004 -25.203 -38.5 1 94.12 299 LEU A CA 1
ATOM 2414 C C . LEU A 1 299 ? 6.445 -26.5 -37.844 1 94.12 299 LEU A C 1
ATOM 2416 O O . LEU A 1 299 ? 6.965 -26.5 -36.719 1 94.12 299 LEU A O 1
ATOM 2420 N N . LEU A 1 300 ? 6.254 -27.547 -38.531 1 94.44 300 LEU A N 1
ATOM 2421 C CA . LEU A 1 300 ? 6.68 -28.844 -38.062 1 94.44 300 LEU A CA 1
ATOM 2422 C C . LEU A 1 300 ? 8.188 -28.891 -37.812 1 94.44 300 LEU A C 1
ATOM 2424 O O . LEU A 1 300 ? 8.656 -29.406 -36.812 1 94.44 300 LEU A O 1
ATOM 2428 N N . LYS A 1 301 ? 8.938 -28.312 -38.75 1 93.5 301 LYS A N 1
ATOM 2429 C CA . LYS A 1 301 ? 10.391 -28.266 -38.625 1 93.5 301 LYS A CA 1
ATOM 2430 C C . LYS A 1 301 ? 10.828 -27.453 -37.406 1 93.5 301 LYS A C 1
ATOM 2432 O O . LYS A 1 301 ? 11.789 -27.828 -36.75 1 93.5 301 LYS A O 1
ATOM 2437 N N . GLN A 1 302 ? 10.141 -26.453 -37.188 1 93.06 302 GLN A N 1
ATOM 2438 C CA . GLN A 1 302 ? 10.453 -25.609 -36.062 1 93.06 302 GLN A CA 1
ATOM 2439 C C . GLN A 1 302 ? 10.227 -26.359 -34.75 1 93.06 302 GLN A C 1
ATOM 2441 O O . GLN A 1 302 ? 11.047 -26.281 -33.812 1 93.06 302 GLN A O 1
ATOM 2446 N N . MET A 1 303 ? 9.117 -27.047 -34.625 1 94.06 303 MET A N 1
ATOM 2447 C CA . MET A 1 303 ? 8.781 -27.781 -33.406 1 94.06 303 MET A CA 1
ATOM 2448 C C . MET A 1 303 ? 9.766 -28.906 -33.156 1 94.06 303 MET A C 1
ATOM 2450 O O . MET A 1 303 ? 10.117 -29.203 -32 1 94.06 303 MET A O 1
ATOM 2454 N N . GLU A 1 304 ? 10.227 -29.438 -34.25 1 91.12 304 GLU A N 1
ATOM 2455 C CA . GLU A 1 304 ? 11.156 -30.562 -34.156 1 91.12 304 GLU A CA 1
ATOM 2456 C C . GLU A 1 304 ? 12.539 -30.094 -33.688 1 91.12 304 GLU A C 1
ATOM 2458 O O . GLU A 1 304 ? 13.32 -30.875 -33.156 1 91.12 304 GLU A O 1
ATOM 2463 N N . GLN A 1 305 ? 12.812 -28.859 -33.812 1 89.75 305 GLN A N 1
ATOM 2464 C CA . GLN A 1 305 ? 14.102 -28.297 -33.438 1 89.75 305 GLN A CA 1
ATOM 2465 C C . GLN A 1 305 ? 14.125 -27.906 -31.953 1 89.75 305 GLN A C 1
ATOM 2467 O O . GLN A 1 305 ? 15.188 -27.656 -31.391 1 89.75 305 GLN A O 1
ATOM 2472 N N . ILE A 1 306 ? 12.945 -27.891 -31.344 1 91.25 306 ILE A N 1
ATOM 2473 C CA . ILE A 1 306 ? 12.883 -27.547 -29.922 1 91.25 306 ILE A CA 1
ATOM 2474 C C . ILE A 1 306 ? 13.453 -28.672 -29.078 1 91.25 306 ILE A C 1
ATOM 2476 O O . ILE A 1 306 ? 13.047 -29.828 -29.234 1 91.25 306 ILE A O 1
ATOM 2480 N N . PRO A 1 307 ? 14.391 -28.344 -28.234 1 88.69 307 PRO A N 1
ATOM 2481 C CA . PRO A 1 307 ? 15.07 -29.391 -27.469 1 88.69 307 PRO A CA 1
ATOM 2482 C C . PRO A 1 307 ? 14.18 -30 -26.391 1 88.69 307 PRO A C 1
ATOM 2484 O O . PRO A 1 307 ? 13.25 -29.359 -25.906 1 88.69 307 PRO A O 1
ATOM 2487 N N . ASP A 1 308 ? 14.523 -31.297 -26.094 1 84.94 308 ASP A N 1
ATOM 2488 C CA . ASP A 1 308 ? 13.953 -31.875 -24.875 1 84.94 308 ASP A CA 1
ATOM 2489 C C . ASP A 1 308 ? 14.289 -31.031 -23.656 1 84.94 308 ASP A C 1
ATOM 2491 O O . ASP A 1 308 ? 15.352 -30.406 -23.594 1 84.94 308 ASP A O 1
ATOM 2495 N N . PRO A 1 309 ? 13.43 -30.906 -22.766 1 88.81 309 PRO A N 1
ATOM 2496 C CA . PRO A 1 309 ? 12.258 -31.734 -22.516 1 88.81 309 PRO A CA 1
ATOM 2497 C C . PRO A 1 309 ? 10.961 -31.094 -23.016 1 88.81 309 PRO A C 1
ATOM 2499 O O . PRO A 1 309 ? 9.867 -31.516 -22.625 1 88.81 309 PRO A O 1
ATOM 2502 N N . ILE A 1 310 ? 11.102 -30.125 -23.812 1 90.31 310 ILE A N 1
ATOM 2503 C CA . ILE A 1 310 ? 9.906 -29.438 -24.281 1 90.31 310 ILE A CA 1
ATOM 2504 C C . ILE A 1 310 ? 9.102 -30.344 -25.203 1 90.31 310 ILE A C 1
ATOM 2506 O O . ILE A 1 310 ? 9.648 -30.906 -26.156 1 90.31 310 ILE A O 1
ATOM 2510 N N . ASP A 1 311 ? 7.816 -30.453 -24.891 1 88.06 311 ASP A N 1
ATOM 2511 C CA . ASP A 1 311 ? 6.992 -31.453 -25.578 1 88.06 311 ASP A CA 1
ATOM 2512 C C . ASP A 1 311 ? 5.996 -30.766 -26.516 1 88.06 311 ASP A C 1
ATOM 2514 O O . ASP A 1 311 ? 5.117 -30.031 -26.078 1 88.06 311 ASP A O 1
ATOM 2518 N N . PHE A 1 312 ? 6.145 -31.031 -27.781 1 91.69 312 PHE A N 1
ATOM 2519 C CA . PHE A 1 312 ? 5.188 -30.578 -28.781 1 91.69 312 PHE A CA 1
ATOM 2520 C C . PHE A 1 312 ? 4.547 -31.766 -29.5 1 91.69 312 PHE A C 1
ATOM 2522 O O . PHE A 1 312 ? 4.02 -31.625 -30.609 1 91.69 312 PHE A O 1
ATOM 2529 N N . ARG A 1 313 ? 4.535 -32.875 -28.922 1 88.81 313 ARG A N 1
ATOM 2530 C CA . ARG A 1 313 ? 4.109 -34.094 -29.578 1 88.81 313 ARG A CA 1
ATOM 2531 C C . ARG A 1 313 ? 2.656 -34 -30.031 1 88.81 313 ARG A C 1
ATOM 2533 O O . ARG A 1 313 ? 2.328 -34.406 -31.156 1 88.81 313 ARG A O 1
ATOM 2540 N N . THR A 1 314 ? 1.865 -33.531 -29.125 1 90.25 314 THR A N 1
ATOM 2541 C CA . THR A 1 314 ? 0.447 -33.469 -29.453 1 90.25 314 THR A CA 1
ATOM 2542 C C . THR A 1 314 ? 0.222 -32.5 -30.625 1 90.25 314 THR A C 1
ATOM 2544 O O . THR A 1 314 ? -0.552 -32.812 -31.547 1 90.25 314 THR A O 1
ATOM 2547 N N . GLU A 1 315 ? 0.851 -31.391 -30.609 1 92 315 GLU A N 1
ATOM 2548 C CA . GLU A 1 315 ? 0.735 -30.406 -31.672 1 92 315 GLU A CA 1
ATOM 2549 C C . GLU A 1 315 ? 1.283 -30.953 -33 1 92 315 GLU A C 1
ATOM 2551 O O . GLU A 1 315 ? 0.703 -30.719 -34.062 1 92 315 GLU A O 1
ATOM 2556 N N . ILE A 1 316 ? 2.346 -31.688 -32.938 1 92.38 316 ILE A N 1
ATOM 2557 C CA . ILE A 1 316 ? 2.977 -32.281 -34.125 1 92.38 316 ILE A CA 1
ATOM 2558 C C . ILE A 1 316 ? 2.031 -33.281 -34.781 1 92.38 316 ILE A C 1
ATOM 2560 O O . ILE A 1 316 ? 1.841 -33.281 -36 1 92.38 316 ILE A O 1
ATOM 2564 N N . LEU A 1 317 ? 1.429 -34.031 -33.875 1 92.56 317 LEU A N 1
ATOM 2565 C CA . LEU A 1 317 ? 0.48 -35.031 -34.406 1 92.56 317 LEU A CA 1
ATOM 2566 C C . LEU A 1 317 ? -0.695 -34.344 -35.094 1 92.56 317 LEU A C 1
ATOM 2568 O O . LEU A 1 317 ? -1.153 -34.812 -36.125 1 92.56 317 LEU A O 1
ATOM 2572 N N . SER A 1 318 ? -1.156 -33.281 -34.5 1 91.12 318 SER A N 1
ATOM 2573 C CA . SER A 1 318 ? -2.275 -32.531 -35.094 1 91.12 318 SER A CA 1
ATOM 2574 C C . SER A 1 318 ? -1.912 -31.953 -36.438 1 91.12 318 SER A C 1
ATOM 2576 O O . SER A 1 318 ? -2.73 -31.953 -37.375 1 91.12 318 SER A O 1
ATOM 2578 N N . ILE A 1 319 ? -0.75 -31.438 -36.594 1 90.88 319 ILE A N 1
ATOM 2579 C CA . ILE A 1 319 ? -0.295 -30.828 -37.844 1 90.88 319 ILE A CA 1
ATOM 2580 C C . ILE A 1 319 ? -0.102 -31.906 -38.906 1 90.88 319 ILE A C 1
ATOM 2582 O O . ILE A 1 319 ? -0.489 -31.719 -40.062 1 90.88 319 ILE A O 1
ATOM 2586 N N . LYS A 1 320 ? 0.456 -33 -38.469 1 92 320 LYS A N 1
ATOM 2587 C CA . LYS A 1 320 ? 0.684 -34.094 -39.438 1 92 320 LYS A CA 1
ATOM 2588 C C . LYS A 1 320 ? -0.634 -34.625 -39.969 1 92 320 LYS A C 1
ATOM 2590 O O . LYS A 1 320 ? -0.704 -35.062 -41.125 1 92 320 LYS A O 1
ATOM 2595 N N . ALA A 1 321 ? -1.605 -34.531 -39.156 1 90.62 321 ALA A N 1
ATOM 2596 C CA . ALA A 1 321 ? -2.924 -34.969 -39.594 1 90.62 321 ALA A CA 1
ATOM 2597 C C . ALA A 1 321 ? -3.512 -34.062 -40.625 1 90.62 321 ALA A C 1
ATOM 2599 O O . ALA A 1 321 ? -4.355 -34.469 -41.438 1 90.62 321 ALA A O 1
ATOM 2600 N N . GLN A 1 322 ? -3.076 -32.906 -40.656 1 87.06 322 GLN A N 1
ATOM 2601 C CA . GLN A 1 322 ? -3.572 -31.922 -41.594 1 87.06 322 GLN A CA 1
ATOM 2602 C C . GLN A 1 322 ? -2.791 -31.969 -42.906 1 87.06 322 GLN A C 1
ATOM 2604 O O . GLN A 1 322 ? -3.244 -31.453 -43.938 1 87.06 322 GLN A O 1
ATOM 2609 N N . LEU A 1 323 ? -1.611 -32.469 -42.719 1 87.94 323 LEU A N 1
ATOM 2610 C CA . LEU A 1 323 ? -0.757 -32.562 -43.906 1 87.94 323 LEU A CA 1
ATOM 2611 C C . LEU A 1 323 ? -1.067 -33.812 -44.719 1 87.94 323 LEU A C 1
ATOM 2613 O O . LEU A 1 323 ? -1.005 -33.812 -45.938 1 87.94 323 LEU A O 1
ATOM 2617 N N . MET B 1 1 ? -20.484 5.555 -17.266 1 65.62 1 MET B N 1
ATOM 2618 C CA . MET B 1 1 ? -19.219 4.82 -17.266 1 65.62 1 MET B CA 1
ATOM 2619 C C . MET B 1 1 ? -18.281 5.34 -16.188 1 65.62 1 MET B C 1
ATOM 2621 O O . MET B 1 1 ? -18.25 6.539 -15.906 1 65.62 1 MET B O 1
ATOM 2625 N N . GLN B 1 2 ? -17.75 4.453 -15.305 1 78.12 2 GLN B N 1
ATOM 2626 C CA . GLN B 1 2 ? -16.828 4.816 -14.227 1 78.12 2 GLN B CA 1
ATOM 2627 C C . GLN B 1 2 ? -15.375 4.645 -14.664 1 78.12 2 GLN B C 1
ATOM 2629 O O . GLN B 1 2 ? -14.984 3.566 -15.117 1 78.12 2 GLN B O 1
ATOM 2634 N N . PHE B 1 3 ? -14.672 5.77 -14.562 1 81.38 3 PHE B N 1
ATOM 2635 C CA . PHE B 1 3 ? -13.312 5.73 -15.078 1 81.38 3 PHE B CA 1
ATOM 2636 C C . PHE B 1 3 ? -12.297 5.727 -13.938 1 81.38 3 PHE B C 1
ATOM 2638 O O . PHE B 1 3 ? -11.102 5.559 -14.164 1 81.38 3 PHE B O 1
ATOM 2645 N N . GLN B 1 4 ? -12.805 5.957 -12.742 1 87.69 4 GLN B N 1
ATOM 2646 C CA . GLN B 1 4 ? -11.945 5.926 -11.57 1 87.69 4 GLN B CA 1
ATOM 2647 C C . GLN B 1 4 ? -12.586 5.125 -10.438 1 87.69 4 GLN B C 1
ATOM 2649 O O . GLN B 1 4 ? -13.797 4.938 -10.414 1 87.69 4 GLN B O 1
ATOM 2654 N N . THR B 1 5 ? -11.789 4.578 -9.656 1 89.94 5 THR B N 1
ATOM 2655 C CA . THR B 1 5 ? -12.305 3.871 -8.492 1 89.94 5 THR B CA 1
ATOM 2656 C C . THR B 1 5 ? -12.43 4.816 -7.297 1 89.94 5 THR B C 1
ATOM 2658 O O . THR B 1 5 ? -11.492 4.961 -6.508 1 89.94 5 THR B O 1
ATOM 2661 N N . SER B 1 6 ? -13.555 5.461 -7.195 1 90.06 6 SER B N 1
ATOM 2662 C CA . SER B 1 6 ? -13.812 6.285 -6.02 1 90.06 6 SER B CA 1
ATOM 2663 C C . SER B 1 6 ? -14.352 5.449 -4.863 1 90.06 6 SER B C 1
ATOM 2665 O O . SER B 1 6 ? -14.859 4.344 -5.074 1 90.06 6 SER B O 1
ATOM 2667 N N . PHE B 1 7 ? -14.164 5.926 -3.658 1 94.12 7 PHE B N 1
ATOM 2668 C CA . PHE B 1 7 ? -14.625 5.199 -2.482 1 94.12 7 PHE B CA 1
ATOM 2669 C C . PHE B 1 7 ? -15.07 6.164 -1.392 1 94.12 7 PHE B C 1
ATOM 2671 O O . PHE B 1 7 ? -14.602 7.301 -1.329 1 94.12 7 PHE B O 1
ATOM 2678 N N . PRO B 1 8 ? -15.969 5.711 -0.594 1 94.25 8 PRO B N 1
ATOM 2679 C CA . PRO B 1 8 ? -16.469 6.586 0.47 1 94.25 8 PRO B CA 1
ATOM 2680 C C . PRO B 1 8 ? -15.469 6.742 1.618 1 94.25 8 PRO B C 1
ATOM 2682 O O . PRO B 1 8 ? -14.734 5.805 1.929 1 94.25 8 PRO B O 1
ATOM 2685 N N . ILE B 1 9 ? -15.453 7.922 2.191 1 94.94 9 ILE B N 1
ATOM 2686 C CA . ILE B 1 9 ? -14.688 8.234 3.393 1 94.94 9 ILE B CA 1
ATOM 2687 C C . ILE B 1 9 ? -15.633 8.703 4.496 1 94.94 9 ILE B C 1
ATOM 2689 O O . ILE B 1 9 ? -16.453 9.602 4.277 1 94.94 9 ILE B O 1
ATOM 2693 N N . PRO B 1 10 ? -15.555 8.086 5.617 1 92.44 10 PRO B N 1
ATOM 2694 C CA . PRO B 1 10 ? -16.438 8.516 6.707 1 92.44 10 PRO B CA 1
ATOM 2695 C C . PRO B 1 10 ? -16.172 9.961 7.133 1 92.44 10 PRO B C 1
ATOM 2697 O O . PRO B 1 10 ? -15.023 10.406 7.156 1 92.44 10 PRO B O 1
ATOM 2700 N N . PRO B 1 11 ? -17.281 10.656 7.48 1 93.31 11 PRO B N 1
ATOM 2701 C CA . PRO B 1 11 ? -17.094 12.031 7.965 1 93.31 11 PRO B CA 1
ATOM 2702 C C . PRO B 1 11 ? -16.438 12.086 9.344 1 93.31 11 PRO B C 1
ATOM 2704 O O . PRO B 1 11 ? -16.547 11.133 10.117 1 93.31 11 PRO B O 1
ATOM 2707 N N . LEU B 1 12 ? -15.773 13.211 9.609 1 92.56 12 LEU B N 1
ATOM 2708 C CA . LEU B 1 12 ? -15.227 13.43 10.945 1 92.56 12 LEU B CA 1
ATOM 2709 C C . LEU B 1 12 ? -16.344 13.539 11.977 1 92.56 12 LEU B C 1
ATOM 2711 O O . LEU B 1 12 ? -17.406 14.094 11.695 1 92.56 12 LEU B O 1
ATOM 2715 N N . ASP B 1 13 ? -16.062 13 13.117 1 89.5 13 ASP B N 1
ATOM 2716 C CA . ASP B 1 13 ? -17.031 13.125 14.211 1 89.5 13 ASP B CA 1
ATOM 2717 C C . ASP B 1 13 ? -17.281 14.594 14.555 1 89.5 13 ASP B C 1
ATOM 2719 O O . ASP B 1 13 ? -18.438 15 14.711 1 89.5 13 ASP B O 1
ATOM 2723 N N . ARG B 1 14 ? -16.188 15.297 14.727 1 92.56 14 ARG B N 1
ATOM 2724 C CA . ARG B 1 14 ? -16.234 16.75 14.914 1 92.56 14 ARG B CA 1
ATOM 2725 C C . ARG B 1 14 ? -15.727 17.469 13.672 1 92.56 14 ARG B C 1
ATOM 2727 O O . ARG B 1 14 ? -14.523 17.5 13.406 1 92.56 14 ARG B O 1
ATOM 2734 N N . GLN B 1 15 ? -16.594 18.125 13.086 1 95.44 15 GLN B N 1
ATOM 2735 C CA . GLN B 1 15 ? -16.234 18.797 11.836 1 95.44 15 GLN B CA 1
ATOM 2736 C C . GLN B 1 15 ? -15.367 20.031 12.102 1 95.44 15 GLN B C 1
ATOM 2738 O O . GLN B 1 15 ? -15.43 20.609 13.188 1 95.44 15 GLN B O 1
ATOM 2743 N N . ILE B 1 16 ? -14.586 20.391 11.133 1 96.94 16 ILE B N 1
ATOM 2744 C CA . ILE B 1 16 ? -13.688 21.547 11.227 1 96.94 16 ILE B CA 1
ATOM 2745 C C . ILE B 1 16 ? -14.383 22.781 10.672 1 96.94 16 ILE B C 1
ATOM 2747 O O . ILE B 1 16 ? -15.008 22.734 9.609 1 96.94 16 ILE B O 1
ATOM 2751 N N . ASP B 1 17 ? -14.375 23.828 11.414 1 96.62 17 ASP B N 1
ATOM 2752 C CA . ASP B 1 17 ? -14.883 25.109 10.953 1 96.62 17 ASP B CA 1
ATOM 2753 C C . ASP B 1 17 ? -13.922 26.25 11.32 1 96.62 17 ASP B C 1
ATOM 2755 O O . ASP B 1 17 ? -12.812 26 11.789 1 96.62 17 ASP B O 1
ATOM 2759 N N . HIS B 1 18 ? -14.32 27.453 11.086 1 96.44 18 HIS B N 1
ATOM 2760 C CA . HIS B 1 18 ? -13.398 28.578 11.227 1 96.44 18 HIS B CA 1
ATOM 2761 C C . HIS B 1 18 ? -13.242 28.969 12.695 1 96.44 18 HIS B C 1
ATOM 2763 O O . HIS B 1 18 ? -12.445 29.859 13.023 1 96.44 18 HIS B O 1
ATOM 2769 N N . HIS B 1 19 ? -13.898 28.266 13.562 1 95.62 19 HIS B N 1
ATOM 2770 C CA . HIS B 1 19 ? -13.68 28.438 15 1 95.62 19 HIS B CA 1
ATOM 2771 C C . HIS B 1 19 ? -12.734 27.375 15.547 1 95.62 19 HIS B C 1
ATOM 2773 O O . HIS B 1 19 ? -12.289 27.469 16.688 1 95.62 19 HIS B O 1
ATOM 2779 N N . SER B 1 20 ? -12.469 26.453 14.734 1 96.81 20 SER B N 1
ATOM 2780 C CA . SER B 1 20 ? -11.555 25.375 15.125 1 96.81 20 SER B CA 1
ATOM 2781 C C . SER B 1 20 ? -10.117 25.891 15.211 1 96.81 20 SER B C 1
ATOM 2783 O O . SER B 1 20 ? -9.766 26.891 14.586 1 96.81 20 SER B O 1
ATOM 2785 N N . SER B 1 21 ? -9.367 25.297 16.062 1 97.75 21 SER B N 1
ATOM 2786 C CA . SER B 1 21 ? -7.918 25.453 16.141 1 97.75 21 SER B CA 1
ATOM 2787 C C . SER B 1 21 ? -7.195 24.156 15.812 1 97.75 21 SER B C 1
ATOM 2789 O O . SER B 1 21 ? -7.383 23.141 16.5 1 97.75 21 SER B O 1
ATOM 2791 N N . ILE B 1 22 ? -6.305 24.219 14.766 1 98.31 22 ILE B N 1
ATOM 2792 C CA . ILE B 1 22 ? -5.766 22.969 14.219 1 98.31 22 ILE B CA 1
ATOM 2793 C C . ILE B 1 22 ? -4.25 22.953 14.406 1 98.31 22 ILE B C 1
ATOM 2795 O O . ILE B 1 22 ? -3.58 23.969 14.242 1 98.31 22 ILE B O 1
ATOM 2799 N N . VAL B 1 23 ? -3.736 21.844 14.844 1 98.69 23 VAL B N 1
ATOM 2800 C CA . VAL B 1 23 ? -2.307 21.547 14.781 1 98.69 23 VAL B CA 1
ATOM 2801 C C . VAL B 1 23 ? -2.037 20.469 13.75 1 98.69 23 VAL B C 1
ATOM 2803 O O . VAL B 1 23 ? -2.748 19.453 13.703 1 98.69 23 VAL B O 1
ATOM 2806 N N . SER B 1 24 ? -1.147 20.703 12.867 1 98.5 24 SER B N 1
ATOM 2807 C CA . SER B 1 24 ? -0.756 19.719 11.859 1 98.5 24 SER B CA 1
ATOM 2808 C C . SER B 1 24 ? 0.74 19.438 11.914 1 98.5 24 SER B C 1
ATOM 2810 O O . SER B 1 24 ? 1.556 20.359 11.93 1 98.5 24 SER B O 1
ATOM 2812 N N . MET B 1 25 ? 1.108 18.203 12.016 1 98.5 25 MET B N 1
ATOM 2813 C CA . MET B 1 25 ? 2.51 17.797 12.055 1 98.5 25 MET B CA 1
ATOM 2814 C C . MET B 1 25 ? 2.742 16.562 11.172 1 98.5 25 MET B C 1
ATOM 2816 O O . MET B 1 25 ? 1.91 15.656 11.133 1 98.5 25 MET B O 1
ATOM 2820 N N . GLY B 1 26 ? 3.889 16.578 10.477 1 97.88 26 GLY B N 1
ATOM 2821 C CA . GLY B 1 26 ? 4.215 15.383 9.703 1 97.88 26 GLY B CA 1
ATOM 2822 C C . GLY B 1 26 ? 4.973 15.688 8.422 1 97.88 26 GLY B C 1
ATOM 2823 O O . GLY B 1 26 ? 5.832 16.578 8.406 1 97.88 26 GLY B O 1
ATOM 2824 N N . SER B 1 27 ? 4.719 14.883 7.387 1 95.88 27 SER B N 1
ATOM 2825 C CA . SER B 1 27 ? 5.453 14.883 6.125 1 95.88 27 SER B CA 1
ATOM 2826 C C . SER B 1 27 ? 5.191 16.156 5.336 1 95.88 27 SER B C 1
ATOM 2828 O O . SER B 1 27 ? 4.465 17.047 5.793 1 95.88 27 SER B O 1
ATOM 2830 N N . CYS B 1 28 ? 5.84 16.219 4.156 1 92.88 28 CYS B N 1
ATOM 2831 C CA . CYS B 1 28 ? 5.652 17.391 3.295 1 92.88 28 CYS B CA 1
ATOM 2832 C C . CYS B 1 28 ? 4.191 17.531 2.881 1 92.88 28 CYS B C 1
ATOM 2834 O O . CYS B 1 28 ? 3.711 18.641 2.66 1 92.88 28 CYS B O 1
ATOM 2836 N N . PHE B 1 29 ? 3.492 16.406 2.869 1 90.81 29 PHE B N 1
ATOM 2837 C CA . PHE B 1 29 ? 2.08 16.453 2.512 1 90.81 29 PHE B CA 1
ATOM 2838 C C . PHE B 1 29 ? 1.27 17.125 3.613 1 90.81 29 PHE B C 1
ATOM 2840 O O . PHE B 1 29 ? 0.274 17.812 3.336 1 90.81 29 PHE B O 1
ATOM 2847 N N . SER B 1 30 ? 1.702 16.922 4.793 1 92.88 30 SER B N 1
ATOM 2848 C CA . SER B 1 30 ? 1.092 17.641 5.906 1 92.88 30 SER B CA 1
ATOM 2849 C C . SER B 1 30 ? 1.15 19.156 5.695 1 92.88 30 SER B C 1
ATOM 2851 O O . SER B 1 30 ? 0.163 19.859 5.918 1 92.88 30 SER B O 1
ATOM 2853 N N . SER B 1 31 ? 2.26 19.594 5.266 1 93.88 31 SER B N 1
ATOM 2854 C CA . SER B 1 31 ? 2.42 21.016 4.992 1 93.88 31 SER B CA 1
ATOM 2855 C C . SER B 1 31 ? 1.457 21.484 3.908 1 93.88 31 SER B C 1
ATOM 2857 O O . SER B 1 31 ? 0.899 22.578 3.994 1 93.88 31 SER B O 1
ATOM 2859 N N . THR B 1 32 ? 1.276 20.672 2.932 1 94.44 32 THR B N 1
ATOM 2860 C CA . THR B 1 32 ? 0.393 21 1.818 1 94.44 32 THR B CA 1
ATOM 2861 C C . THR B 1 32 ? -1.041 21.188 2.305 1 94.44 32 THR B C 1
ATOM 2863 O O . THR B 1 32 ? -1.677 22.203 2 1 94.44 32 THR B O 1
ATOM 2866 N N . ILE B 1 33 ? -1.492 20.297 3.07 1 94.62 33 ILE B N 1
ATOM 2867 C CA . ILE B 1 33 ? -2.85 20.375 3.6 1 94.62 33 ILE B CA 1
ATOM 2868 C C . ILE B 1 33 ? -2.957 21.547 4.574 1 94.62 33 ILE B C 1
ATOM 2870 O O . ILE B 1 33 ? -3.965 22.25 4.59 1 94.62 33 ILE B O 1
ATOM 2874 N N . GLY B 1 34 ? -1.918 21.719 5.359 1 96.62 34 GLY B N 1
ATOM 2875 C CA . GLY B 1 34 ? -1.873 22.859 6.258 1 96.62 34 GLY B CA 1
ATOM 2876 C C . GLY B 1 34 ? -1.926 24.188 5.527 1 96.62 34 GLY B C 1
ATOM 2877 O O . GLY B 1 34 ? -2.568 25.125 5.992 1 96.62 34 GLY B O 1
ATOM 2878 N N . ASP B 1 35 ? -1.247 24.25 4.449 1 96.81 35 ASP B N 1
ATOM 2879 C CA . ASP B 1 35 ? -1.251 25.469 3.645 1 96.81 35 ASP B CA 1
ATOM 2880 C C . ASP B 1 35 ? -2.646 25.766 3.102 1 96.81 35 ASP B C 1
ATOM 2882 O O . ASP B 1 35 ? -3.07 26.922 3.059 1 96.81 35 ASP B O 1
ATOM 2886 N N . PHE B 1 36 ? -3.344 24.719 2.648 1 97 36 PHE B N 1
ATOM 2887 C CA . PHE B 1 36 ? -4.719 24.891 2.197 1 97 36 PHE B CA 1
ATOM 2888 C C . PHE B 1 36 ? -5.594 25.422 3.324 1 97 36 PHE B C 1
ATOM 2890 O O . PHE B 1 36 ? -6.406 26.328 3.111 1 97 36 PHE B O 1
ATOM 2897 N N . LEU B 1 37 ? -5.414 24.906 4.48 1 97.56 37 LEU B N 1
ATOM 2898 C CA . LEU B 1 37 ? -6.18 25.359 5.637 1 97.56 37 LEU B CA 1
ATOM 2899 C C . LEU B 1 37 ? -5.875 26.812 5.945 1 97.56 37 LEU B C 1
ATOM 2901 O O . LEU B 1 37 ? -6.789 27.609 6.172 1 97.56 37 LEU B O 1
ATOM 2905 N N . HIS B 1 38 ? -4.605 27.109 5.887 1 95.94 38 HIS B N 1
ATOM 2906 C CA . HIS B 1 38 ? -4.172 28.469 6.156 1 95.94 38 HIS B CA 1
ATOM 2907 C C . HIS B 1 38 ? -4.734 29.453 5.121 1 95.94 38 HIS B C 1
ATOM 2909 O O . HIS B 1 38 ? -5.223 30.516 5.473 1 95.94 38 HIS B O 1
ATOM 2915 N N . GLU B 1 39 ? -4.652 29.062 3.891 1 95.12 39 GLU B N 1
ATOM 2916 C CA . GLU B 1 39 ? -5.145 29.906 2.797 1 95.12 39 GLU B CA 1
ATOM 2917 C C . GLU B 1 39 ? -6.645 30.156 2.922 1 95.12 39 GLU B C 1
ATOM 2919 O O . GLU B 1 39 ? -7.145 31.188 2.479 1 95.12 39 GLU B O 1
ATOM 2924 N N . HIS B 1 40 ? -7.309 29.266 3.516 1 96.56 40 HIS B N 1
ATOM 2925 C CA . HIS B 1 40 ? -8.75 29.406 3.703 1 96.56 40 HIS B CA 1
ATOM 2926 C C . HIS B 1 40 ? -9.07 30 5.074 1 96.56 40 HIS B C 1
ATOM 2928 O O . HIS B 1 40 ? -10.203 29.891 5.547 1 96.56 40 HIS B O 1
ATOM 2934 N N . LYS B 1 41 ? -8.078 30.531 5.785 1 95.94 41 LYS B N 1
ATOM 2935 C CA . LYS B 1 41 ? -8.203 31.375 6.969 1 95.94 41 LYS B CA 1
ATOM 2936 C C . LYS B 1 41 ? -8.578 30.547 8.195 1 95.94 41 LYS B C 1
ATOM 2938 O O . LYS B 1 41 ? -9.18 31.078 9.141 1 95.94 41 LYS B O 1
ATOM 2943 N N . PHE B 1 42 ? -8.305 29.25 8.164 1 97.06 42 PHE B N 1
ATOM 2944 C CA . PHE B 1 42 ? -8.414 28.469 9.391 1 97.06 42 PHE B CA 1
ATOM 2945 C C . PHE B 1 42 ? -7.262 28.781 10.336 1 97.06 42 PHE B C 1
ATOM 2947 O O . PHE B 1 42 ? -6.172 29.141 9.891 1 97.06 42 PHE B O 1
ATOM 2954 N N . THR B 1 43 ? -7.543 28.703 11.648 1 96.94 43 THR B N 1
ATOM 2955 C CA . THR B 1 43 ? -6.469 28.812 12.625 1 96.94 43 THR B CA 1
ATOM 2956 C C . THR B 1 43 ? -5.66 27.531 12.695 1 96.94 43 THR B C 1
ATOM 2958 O O . THR B 1 43 ? -6.191 26.469 13.055 1 96.94 43 THR B O 1
ATOM 2961 N N . ILE B 1 44 ? -4.301 27.625 12.352 1 97.75 44 ILE B N 1
ATOM 2962 C CA . ILE B 1 44 ? -3.535 26.391 12.281 1 97.75 44 ILE B CA 1
ATOM 2963 C C . ILE B 1 44 ? -2.078 26.656 12.641 1 97.75 44 ILE B C 1
ATOM 2965 O O . ILE B 1 44 ? -1.518 27.688 12.258 1 97.75 44 ILE B O 1
ATOM 2969 N N . LEU B 1 45 ? -1.553 25.844 13.516 1 98.5 45 LEU B N 1
ATOM 2970 C CA . LEU B 1 45 ? -0.109 25.688 13.656 1 98.5 45 LEU B CA 1
ATOM 2971 C C . LEU B 1 45 ? 0.404 24.562 12.773 1 98.5 45 LEU B C 1
ATOM 2973 O O . LEU B 1 45 ? 0.205 23.391 13.086 1 98.5 45 LEU B O 1
ATOM 2977 N N . ASN B 1 46 ? 1.07 24.953 11.68 1 97.88 46 ASN B N 1
ATOM 2978 C CA . ASN B 1 46 ? 1.438 24.016 10.617 1 97.88 46 ASN B CA 1
ATOM 2979 C C . ASN B 1 46 ? 2.924 23.672 10.672 1 97.88 46 ASN B C 1
ATOM 2981 O O . ASN B 1 46 ? 3.771 24.516 10.352 1 97.88 46 ASN B O 1
ATOM 2985 N N . ASN B 1 47 ? 3.246 22.453 11.031 1 98.06 47 ASN B N 1
ATOM 2986 C CA . ASN B 1 47 ? 4.602 21.906 11.062 1 98.06 47 ASN B CA 1
ATOM 2987 C C . ASN B 1 47 ? 5.586 22.906 11.672 1 98.06 47 ASN B C 1
ATOM 2989 O O . ASN B 1 47 ? 6.531 23.328 11.016 1 98.06 47 ASN B O 1
ATOM 2993 N N . PRO B 1 48 ? 5.422 23.094 12.93 1 97.81 48 PRO B N 1
ATOM 2994 C CA . PRO B 1 48 ? 6.238 24.141 13.57 1 97.81 48 PRO B CA 1
ATOM 2995 C C . PRO B 1 48 ? 7.723 23.781 13.586 1 97.81 48 PRO B C 1
ATOM 2997 O O . PRO B 1 48 ? 8.57 24.672 13.727 1 97.81 48 PRO B O 1
ATOM 3000 N N . PHE B 1 49 ? 8.109 22.547 13.383 1 98.25 49 PHE B N 1
ATOM 3001 C CA . PHE B 1 49 ? 9.508 22.109 13.398 1 98.25 49 PHE B CA 1
ATOM 3002 C C . PHE B 1 49 ? 9.953 21.672 12.008 1 98.25 49 PHE B C 1
ATOM 3004 O O . PHE B 1 49 ? 10.953 20.969 11.859 1 98.25 49 PHE B O 1
ATOM 3011 N N . GLY B 1 50 ? 9.164 22.047 10.984 1 97.56 50 GLY B N 1
ATOM 3012 C CA . GLY B 1 50 ? 9.422 21.578 9.633 1 97.56 50 GLY B CA 1
ATOM 3013 C C . GLY B 1 50 ? 8.891 20.188 9.375 1 97.56 50 GLY B C 1
ATOM 3014 O O . GLY B 1 50 ? 8.18 19.625 10.211 1 97.56 50 GLY B O 1
ATOM 3015 N N . THR B 1 51 ? 9.234 19.656 8.242 1 96.69 51 THR B N 1
ATOM 3016 C CA . THR B 1 51 ? 8.727 18.359 7.801 1 96.69 51 THR B CA 1
ATOM 3017 C C . THR B 1 51 ? 9.336 17.234 8.625 1 96.69 51 THR B C 1
ATOM 3019 O O . THR B 1 51 ? 10.555 17.172 8.797 1 96.69 51 THR B O 1
ATOM 3022 N N . LEU B 1 52 ? 8.508 16.406 9.133 1 97.38 52 LEU B N 1
ATOM 3023 C CA . LEU B 1 52 ? 8.875 15.195 9.867 1 97.38 52 LEU B CA 1
ATOM 3024 C C . LEU B 1 52 ? 8.18 13.977 9.281 1 97.38 52 LEU B C 1
ATOM 3026 O O . LEU B 1 52 ? 6.98 14.016 8.992 1 97.38 52 LEU B O 1
ATOM 3030 N N . PHE B 1 53 ? 8.859 12.844 9.195 1 96.56 53 PHE B N 1
ATOM 3031 C CA . PHE B 1 53 ? 8.273 11.711 8.484 1 96.56 53 PHE B CA 1
ATOM 3032 C C . PHE B 1 53 ? 7.934 10.586 9.453 1 96.56 53 PHE B C 1
ATOM 3034 O O . PHE B 1 53 ? 6.883 9.945 9.328 1 96.56 53 PHE B O 1
ATOM 3041 N N . HIS B 1 54 ? 8.812 10.367 10.391 1 97.81 54 HIS B N 1
ATOM 3042 C CA . HIS B 1 54 ? 8.711 9.203 11.266 1 97.81 54 HIS B CA 1
ATOM 3043 C C . HIS B 1 54 ? 7.785 9.484 12.445 1 97.81 54 HIS B C 1
ATOM 3045 O O . HIS B 1 54 ? 7.93 10.5 13.133 1 97.81 54 HIS B O 1
ATOM 3051 N N . PRO B 1 55 ? 6.836 8.57 12.727 1 98.12 55 PRO B N 1
ATOM 3052 C CA . PRO B 1 55 ? 5.918 8.773 13.852 1 98.12 55 PRO B CA 1
ATOM 3053 C C . PRO B 1 55 ? 6.648 9.031 15.172 1 98.12 55 PRO B C 1
ATOM 3055 O O . PRO B 1 55 ? 6.242 9.898 15.945 1 98.12 55 PRO B O 1
ATOM 3058 N N . ASN B 1 56 ? 7.781 8.336 15.375 1 97.19 56 ASN B N 1
ATOM 3059 C CA . ASN B 1 56 ? 8.516 8.484 16.625 1 97.19 56 ASN B CA 1
ATOM 3060 C C . ASN B 1 56 ? 9.109 9.883 16.766 1 97.19 56 ASN B C 1
ATOM 3062 O O . ASN B 1 56 ? 9.156 10.438 17.875 1 97.19 56 ASN B O 1
ATOM 3066 N N . SER B 1 57 ? 9.609 10.391 15.688 1 96.94 57 SER B N 1
ATOM 3067 C CA . SER B 1 57 ? 10.164 11.734 15.711 1 96.94 57 SER B CA 1
ATOM 3068 C C . SER B 1 57 ? 9.094 12.766 16.062 1 96.94 57 SER B C 1
ATOM 3070 O O . SER B 1 57 ? 9.344 13.695 16.828 1 96.94 57 SER B O 1
ATOM 3072 N N . ILE B 1 58 ? 7.945 12.602 15.492 1 98 58 ILE B N 1
ATOM 3073 C CA . ILE B 1 58 ? 6.828 13.5 15.75 1 98 58 ILE B CA 1
ATOM 3074 C C . ILE B 1 58 ? 6.418 13.414 17.219 1 98 58 ILE B C 1
ATOM 3076 O O . ILE B 1 58 ? 6.277 14.438 17.891 1 98 58 ILE B O 1
ATOM 3080 N N . MET B 1 59 ? 6.316 12.203 17.75 1 97.5 59 MET B N 1
ATOM 3081 C CA . MET B 1 59 ? 5.859 12 19.125 1 97.5 59 MET B CA 1
ATOM 3082 C C . MET B 1 59 ? 6.887 12.523 20.125 1 97.5 59 MET B C 1
ATOM 3084 O O . MET B 1 59 ? 6.523 13.016 21.188 1 97.5 59 MET B O 1
ATOM 3088 N N . GLU B 1 60 ? 8.141 12.398 19.734 1 95.62 60 GLU B N 1
ATOM 3089 C CA . GLU B 1 60 ? 9.188 12.914 20.609 1 95.62 60 GLU B CA 1
ATOM 3090 C C . GLU B 1 60 ? 9.055 14.422 20.797 1 95.62 60 GLU B C 1
ATOM 3092 O O . GLU B 1 60 ? 9.227 14.938 21.906 1 95.62 60 GLU B O 1
ATOM 3097 N N . LEU B 1 61 ? 8.805 15.086 19.75 1 97.75 61 LEU B N 1
ATOM 3098 C CA . LEU B 1 61 ? 8.641 16.531 19.828 1 97.75 61 LEU B CA 1
ATOM 3099 C C . LEU B 1 61 ? 7.387 16.891 20.609 1 97.75 61 LEU B C 1
ATOM 3101 O O . LEU B 1 61 ? 7.391 17.844 21.391 1 97.75 61 LEU B O 1
ATOM 3105 N N . ILE B 1 62 ? 6.324 16.172 20.406 1 98.12 62 ILE B N 1
ATOM 3106 C CA . ILE B 1 62 ? 5.078 16.406 21.125 1 98.12 62 ILE B CA 1
ATOM 3107 C C . ILE B 1 62 ? 5.305 16.188 22.625 1 98.12 62 ILE B C 1
ATOM 3109 O O . ILE B 1 62 ? 4.895 17 23.453 1 98.12 62 ILE B O 1
ATOM 3113 N N . ARG B 1 63 ? 5.965 15.109 22.922 1 96.75 63 ARG B N 1
ATOM 3114 C CA . ARG B 1 63 ? 6.254 14.797 24.312 1 96.75 63 ARG B CA 1
ATOM 3115 C C . ARG B 1 63 ? 7.113 15.883 24.953 1 96.75 63 ARG B C 1
ATOM 3117 O O . ARG B 1 63 ? 6.84 16.312 26.078 1 96.75 63 ARG B O 1
ATOM 3124 N N . SER B 1 64 ? 8.133 16.266 24.25 1 96.44 64 SER B N 1
ATOM 3125 C CA . SER B 1 64 ? 9 17.328 24.75 1 96.44 64 SER B CA 1
ATOM 3126 C C . SER B 1 64 ? 8.203 18.609 25.016 1 96.44 64 SER B C 1
ATOM 3128 O O . SER B 1 64 ? 8.406 19.266 26.031 1 96.44 64 SER B O 1
ATOM 3130 N N . ALA B 1 65 ? 7.344 18.922 24.125 1 97.69 65 ALA B N 1
ATOM 3131 C CA . ALA B 1 65 ? 6.527 20.125 24.266 1 97.69 65 ALA B CA 1
ATOM 3132 C C . ALA B 1 65 ? 5.609 20.047 25.484 1 97.69 65 ALA B C 1
ATOM 3134 O O . ALA B 1 65 ? 5.574 20.953 26.312 1 97.69 65 ALA B O 1
ATOM 3135 N N . LEU B 1 66 ? 4.918 18.953 25.641 1 97.31 66 LEU B N 1
ATOM 3136 C CA . LEU B 1 66 ? 3.904 18.812 26.672 1 97.31 66 LEU B CA 1
ATOM 3137 C C . LEU B 1 66 ? 4.547 18.688 28.047 1 97.31 66 LEU B C 1
ATOM 3139 O O . LEU B 1 66 ? 3.986 19.156 29.047 1 97.31 66 LEU B O 1
ATOM 3143 N N . HIS B 1 67 ? 5.738 18.094 28.125 1 94.81 67 HIS B N 1
ATOM 3144 C CA . HIS B 1 67 ? 6.457 17.953 29.375 1 94.81 67 HIS B CA 1
ATOM 3145 C C . HIS B 1 67 ? 7.297 19.203 29.672 1 94.81 67 HIS B C 1
ATOM 3147 O O . HIS B 1 67 ? 7.863 19.328 30.75 1 94.81 67 HIS B O 1
ATOM 3153 N N . GLN B 1 68 ? 7.414 20.031 28.75 1 90.19 68 GLN B N 1
ATOM 3154 C CA . GLN B 1 68 ? 8.258 21.219 28.859 1 90.19 68 GLN B CA 1
ATOM 3155 C C . GLN B 1 68 ? 9.711 20.828 29.141 1 90.19 68 GLN B C 1
ATOM 3157 O O . GLN B 1 68 ? 10.328 21.375 30.047 1 90.19 68 GLN B O 1
ATOM 3162 N N . SER B 1 69 ? 10.117 19.859 28.406 1 92.06 69 SER B N 1
ATOM 3163 C CA . SER B 1 69 ? 11.516 19.438 28.484 1 92.06 69 SER B CA 1
ATOM 3164 C C . SER B 1 69 ? 12.297 19.891 27.266 1 92.06 69 SER B C 1
ATOM 3166 O O . SER B 1 69 ? 11.883 19.656 26.125 1 92.06 69 SER B O 1
ATOM 3168 N N . PRO B 1 70 ? 13.367 20.562 27.609 1 91.19 70 PRO B N 1
ATOM 3169 C CA . PRO B 1 70 ? 14.156 21.031 26.469 1 91.19 70 PRO B CA 1
ATOM 3170 C C . PRO B 1 70 ? 14.719 19.906 25.625 1 91.19 70 PRO B C 1
ATOM 3172 O O . PRO B 1 70 ? 14.992 18.812 26.141 1 91.19 70 PRO B O 1
ATOM 3175 N N . LEU B 1 71 ? 14.883 20.172 24.297 1 94.94 71 LEU B N 1
ATOM 3176 C CA . LEU B 1 71 ? 15.547 19.219 23.406 1 94.94 71 LEU B CA 1
ATOM 3177 C C . LEU B 1 71 ? 17.016 19.078 23.781 1 94.94 71 LEU B C 1
ATOM 3179 O O . LEU B 1 71 ? 17.641 20.031 24.266 1 94.94 71 LEU B O 1
ATOM 3183 N N . ALA B 1 72 ? 17.531 17.984 23.547 1 93.75 72 ALA B N 1
ATOM 3184 C CA . ALA B 1 72 ? 18.891 17.672 23.953 1 93.75 72 ALA B CA 1
ATOM 3185 C C . ALA B 1 72 ? 19.906 18.5 23.172 1 93.75 72 ALA B C 1
ATOM 3187 O O . ALA B 1 72 ? 19.984 18.406 21.953 1 93.75 72 ALA B O 1
ATOM 3188 N N . GLU B 1 73 ? 20.734 19.188 23.875 1 94.44 73 GLU B N 1
ATOM 3189 C CA . GLU B 1 73 ? 21.719 20.062 23.266 1 94.44 73 GLU B CA 1
ATOM 3190 C C . GLU B 1 73 ? 22.766 19.266 22.5 1 94.44 73 GLU B C 1
ATOM 3192 O O . GLU B 1 73 ? 23.359 19.75 21.531 1 94.44 73 GLU B O 1
ATOM 3197 N N . GLU B 1 74 ? 23 18.047 22.922 1 93.38 74 GLU B N 1
ATOM 3198 C CA . GLU B 1 74 ? 24.031 17.219 22.312 1 93.38 74 GLU B CA 1
ATOM 3199 C C . GLU B 1 74 ? 23.656 16.812 20.891 1 93.38 74 GLU B C 1
ATOM 3201 O O . GLU B 1 74 ? 24.5 16.344 20.125 1 93.38 74 GLU B O 1
ATOM 3206 N N . LEU B 1 75 ? 22.406 17.031 20.516 1 96 75 LEU B N 1
ATOM 3207 C CA . LEU B 1 75 ? 21.953 16.688 19.172 1 96 75 LEU B CA 1
ATOM 3208 C C . LEU B 1 75 ? 22.062 17.875 18.234 1 96 75 LEU B C 1
ATOM 3210 O O . LEU B 1 75 ? 21.719 17.766 17.047 1 96 75 LEU B O 1
ATOM 3214 N N . ALA B 1 76 ? 22.547 18.984 18.797 1 96.94 76 ALA B N 1
ATOM 3215 C CA . ALA B 1 76 ? 22.844 20.141 17.938 1 96.94 76 ALA B CA 1
ATOM 3216 C C . ALA B 1 76 ? 24.141 19.922 17.156 1 96.94 76 ALA B C 1
ATOM 3218 O O . ALA B 1 76 ? 25.062 19.266 17.656 1 96.94 76 ALA B O 1
ATOM 3219 N N . LEU B 1 77 ? 24.141 20.406 15.906 1 96.88 77 LEU B N 1
ATOM 3220 C CA . LEU B 1 77 ? 25.344 20.297 15.078 1 96.88 77 LEU B CA 1
ATOM 3221 C C . LEU B 1 77 ? 25.562 21.562 14.258 1 96.88 77 LEU B C 1
ATOM 3223 O O . LEU B 1 77 ? 24.625 22.344 14.055 1 96.88 77 LEU B O 1
ATOM 3227 N N . GLU B 1 78 ? 26.766 21.719 13.891 1 96.94 78 GLU B N 1
ATOM 3228 C CA . GLU B 1 78 ? 27.141 22.828 13.023 1 96.94 78 GLU B CA 1
ATOM 3229 C C . GLU B 1 78 ? 27.5 22.344 11.625 1 96.94 78 GLU B C 1
ATOM 3231 O O . GLU B 1 78 ? 28.188 21.344 11.461 1 96.94 78 GLU B O 1
ATOM 3236 N N . ARG B 1 79 ? 26.984 23 10.672 1 95.06 79 ARG B N 1
ATOM 3237 C CA . ARG B 1 79 ? 27.312 22.734 9.281 1 95.06 79 ARG B CA 1
ATOM 3238 C C . ARG B 1 79 ? 27.344 24.031 8.469 1 95.06 79 ARG B C 1
ATOM 3240 O O . ARG B 1 79 ? 26.328 24.719 8.359 1 95.06 79 ARG B O 1
ATOM 3247 N N . GLU B 1 80 ? 28.531 24.312 7.918 1 95 80 GLU B N 1
ATOM 3248 C CA . GLU B 1 80 ? 28.703 25.453 7.023 1 95 80 GLU B CA 1
ATOM 3249 C C . GLU B 1 80 ? 28.281 26.75 7.707 1 95 80 GLU B C 1
ATOM 3251 O O . GLU B 1 80 ? 27.547 27.547 7.129 1 95 80 GLU B O 1
ATOM 3256 N N . GLY B 1 81 ? 28.516 26.938 8.922 1 96 81 GLY B N 1
ATOM 3257 C CA . GLY B 1 81 ? 28.312 28.188 9.641 1 96 81 GLY B CA 1
ATOM 3258 C C . GLY B 1 81 ? 26.922 28.312 10.242 1 96 81 GLY B C 1
ATOM 3259 O O . GLY B 1 81 ? 26.594 29.344 10.828 1 96 81 GLY B O 1
ATOM 3260 N N . MET B 1 82 ? 26.125 27.359 10 1 98 82 MET B N 1
ATOM 3261 C CA . MET B 1 82 ? 24.781 27.344 10.578 1 98 82 MET B CA 1
ATOM 3262 C C . MET B 1 82 ? 24.625 26.188 11.555 1 98 82 MET B C 1
ATOM 3264 O O . MET B 1 82 ? 25.297 25.172 11.43 1 98 82 MET B O 1
ATOM 3268 N N . TYR B 1 83 ? 23.734 26.453 12.5 1 98.44 83 TYR B N 1
ATOM 3269 C CA . TYR B 1 83 ? 23.484 25.406 13.492 1 98.44 83 TYR B CA 1
ATOM 3270 C C . TYR B 1 83 ? 22.125 24.766 13.266 1 98.44 83 TYR B C 1
ATOM 3272 O O . TYR B 1 83 ? 21.141 25.438 12.961 1 98.44 83 TYR B O 1
ATOM 3280 N N . PHE B 1 84 ? 22.125 23.406 13.344 1 98.5 84 PHE B N 1
ATOM 3281 C CA . PHE B 1 84 ? 20.953 22.562 13.141 1 98.5 84 PHE B CA 1
ATOM 3282 C C . PHE B 1 84 ? 20.734 21.641 14.336 1 98.5 84 PHE B C 1
ATOM 3284 O O . PHE B 1 84 ? 21.562 21.594 15.25 1 98.5 84 PHE B O 1
ATOM 3291 N N . HIS B 1 85 ? 19.641 21.047 14.445 1 98.38 85 HIS B N 1
ATOM 3292 C CA . HIS B 1 85 ? 19.344 20.078 15.477 1 98.38 85 HIS B CA 1
ATOM 3293 C C . HIS B 1 85 ? 18.766 18.797 14.875 1 98.38 85 HIS B C 1
ATOM 3295 O O . HIS B 1 85 ? 17.812 18.859 14.094 1 98.38 85 HIS B O 1
ATOM 3301 N N . HIS B 1 86 ? 19.172 17.625 15.25 1 98.12 86 HIS B N 1
ATOM 3302 C CA . HIS B 1 86 ? 18.859 16.344 14.633 1 98.12 86 HIS B CA 1
ATOM 3303 C C . HIS B 1 86 ? 17.391 15.984 14.852 1 98.12 86 HIS B C 1
ATOM 3305 O O . HIS B 1 86 ? 16.859 15.086 14.188 1 98.12 86 HIS B O 1
ATOM 3311 N N . SER B 1 87 ? 16.703 16.688 15.742 1 97.62 87 SER B N 1
ATOM 3312 C CA . SER B 1 87 ? 15.312 16.359 16.047 1 97.62 87 SER B CA 1
ATOM 3313 C C . SER B 1 87 ? 14.344 17.078 15.133 1 97.62 87 SER B C 1
ATOM 3315 O O . SER B 1 87 ? 13.148 16.797 15.133 1 97.62 87 SER B O 1
ATOM 3317 N N . VAL B 1 88 ? 14.891 18.016 14.359 1 98.19 88 VAL B N 1
ATOM 3318 C CA . VAL B 1 88 ? 13.969 18.859 13.594 1 98.19 88 VAL B CA 1
ATOM 3319 C C . VAL B 1 88 ? 14.469 19 12.156 1 98.19 88 VAL B C 1
ATOM 3321 O O . VAL B 1 88 ? 15.578 18.578 11.836 1 98.19 88 VAL B O 1
ATOM 3324 N N . HIS B 1 89 ? 13.664 19.516 11.32 1 97.94 89 HIS B N 1
ATOM 3325 C CA . HIS B 1 89 ? 13.961 19.734 9.906 1 97.94 89 HIS B CA 1
ATOM 3326 C C . HIS B 1 89 ? 15.055 20.781 9.734 1 97.94 89 HIS B C 1
ATOM 3328 O O . HIS B 1 89 ? 15.25 21.641 10.602 1 97.94 89 HIS B O 1
ATOM 3334 N N . SER B 1 90 ? 15.688 20.797 8.586 1 96.69 90 SER B N 1
ATOM 3335 C CA . SER B 1 90 ? 16.812 21.688 8.305 1 96.69 90 SER B CA 1
ATOM 3336 C C . SER B 1 90 ? 16.344 23.125 8.156 1 96.69 90 SER B C 1
ATOM 3338 O O . SER B 1 90 ? 17.156 24.062 8.234 1 96.69 90 SER B O 1
ATOM 3340 N N . SER B 1 91 ? 15.039 23.359 7.883 1 96.69 91 SER B N 1
ATOM 3341 C CA . SER B 1 91 ? 14.508 24.719 7.777 1 96.69 91 SER B CA 1
ATOM 3342 C C . SER B 1 91 ? 14.617 25.469 9.109 1 96.69 91 SER B C 1
ATOM 3344 O O . SER B 1 91 ? 14.5 26.688 9.148 1 96.69 91 SER B O 1
ATOM 3346 N N . ILE B 1 92 ? 14.758 24.75 10.172 1 97.88 92 ILE B N 1
ATOM 3347 C CA . ILE B 1 92 ? 14.984 25.328 11.484 1 97.88 92 ILE B CA 1
ATOM 3348 C C . ILE B 1 92 ? 16.484 25.391 11.781 1 97.88 92 ILE B C 1
ATOM 3350 O O . ILE B 1 92 ? 17.094 24.375 12.094 1 97.88 92 ILE B O 1
ATOM 3354 N N . SER B 1 93 ? 17.031 26.562 11.672 1 98.06 93 SER B N 1
ATOM 3355 C CA . SER B 1 93 ? 18.453 26.75 11.875 1 98.06 93 SER B CA 1
ATOM 3356 C C . SER B 1 93 ? 18.75 28.141 12.445 1 98.06 93 SER B C 1
ATOM 3358 O O . SER B 1 93 ? 17.875 29 12.492 1 98.06 93 SER B O 1
ATOM 3360 N N . ALA B 1 94 ? 19.859 28.312 12.953 1 98.38 94 ALA B N 1
ATOM 3361 C CA . ALA B 1 94 ? 20.297 29.578 13.539 1 98.38 94 ALA B CA 1
ATOM 3362 C C . ALA B 1 94 ? 21.812 29.766 13.391 1 98.38 94 ALA B C 1
ATOM 3364 O O . ALA B 1 94 ? 22.531 28.797 13.172 1 98.38 94 ALA B O 1
ATOM 3365 N N . PRO B 1 95 ? 22.297 31 13.492 1 98.06 95 PRO B N 1
ATOM 3366 C CA . PRO B 1 95 ? 23.719 31.266 13.297 1 98.06 95 PRO B CA 1
ATOM 3367 C C . PRO B 1 95 ? 24.562 30.828 14.484 1 98.06 95 PRO B C 1
ATOM 3369 O O . PRO B 1 95 ? 25.797 30.781 14.383 1 98.06 95 PRO B O 1
ATOM 3372 N N . SER B 1 96 ? 23.969 30.547 15.625 1 98.19 96 SER B N 1
ATOM 3373 C CA . SER B 1 96 ? 24.688 30.047 16.797 1 98.19 96 SER B CA 1
ATOM 3374 C C . SER B 1 96 ? 23.859 29.016 17.562 1 98.19 96 SER B C 1
ATOM 3376 O O . SER B 1 96 ? 22.641 28.984 17.438 1 98.19 96 SER B O 1
ATOM 3378 N N . LYS B 1 97 ? 24.578 28.203 18.344 1 97.62 97 LYS B N 1
ATOM 3379 C CA . LYS B 1 97 ? 23.906 27.141 19.094 1 97.62 97 LYS B CA 1
ATOM 3380 C C . LYS B 1 97 ? 22.922 27.734 20.109 1 97.62 97 LYS B C 1
ATOM 3382 O O . LYS B 1 97 ? 21.781 27.281 20.203 1 97.62 97 LYS B O 1
ATOM 3387 N N . PRO B 1 98 ? 23.328 28.766 20.875 1 97.81 98 PRO B N 1
ATOM 3388 C CA . PRO B 1 98 ? 22.375 29.328 21.844 1 97.81 98 PRO B CA 1
ATOM 3389 C C . PRO B 1 98 ? 21.125 29.891 21.172 1 97.81 98 PRO B C 1
ATOM 3391 O O . PRO B 1 98 ? 20.016 29.719 21.688 1 97.81 98 PRO B O 1
ATOM 3394 N N . LEU B 1 99 ? 21.281 30.484 20.078 1 98.31 99 LEU B N 1
ATOM 3395 C CA . LEU B 1 99 ? 20.141 31.031 19.344 1 98.31 99 LEU B CA 1
ATOM 3396 C C . LEU B 1 99 ? 19.234 29.922 18.828 1 98.31 99 LEU B C 1
ATOM 3398 O O . LEU B 1 99 ? 18 30.062 18.828 1 98.31 99 LEU B O 1
ATOM 3402 N N . LEU B 1 100 ? 19.891 28.875 18.391 1 98.5 100 LEU B N 1
ATOM 3403 C CA . LEU B 1 100 ? 19.109 27.719 17.938 1 98.5 100 LEU B CA 1
ATOM 3404 C C . LEU B 1 100 ? 18.281 27.141 19.078 1 98.5 100 LEU B C 1
ATOM 3406 O O . LEU B 1 100 ? 17.094 26.875 18.906 1 98.5 100 LEU B O 1
ATOM 3410 N N . MET B 1 101 ? 18.938 26.953 20.203 1 98.06 101 MET B N 1
ATOM 3411 C CA . MET B 1 101 ? 18.25 26.359 21.344 1 98.06 101 MET B CA 1
ATOM 3412 C C . MET B 1 101 ? 17.094 27.234 21.812 1 98.06 101 MET B C 1
ATOM 3414 O O . MET B 1 101 ? 16.047 26.75 22.234 1 98.06 101 MET B O 1
ATOM 3418 N N . GLU B 1 102 ? 17.266 28.531 21.75 1 97.88 102 GLU B N 1
ATOM 3419 C CA . GLU B 1 102 ? 16.203 29.469 22.094 1 97.88 102 GLU B CA 1
ATOM 3420 C C . GLU B 1 102 ? 15.039 29.375 21.125 1 97.88 102 GLU B C 1
ATOM 3422 O O . GLU B 1 102 ? 13.875 29.406 21.531 1 97.88 102 GLU B O 1
ATOM 3427 N N . LEU B 1 103 ? 15.398 29.328 19.891 1 98.06 103 LEU B N 1
ATOM 3428 C CA . LEU B 1 103 ? 14.391 29.172 18.844 1 98.06 103 LEU B CA 1
ATOM 3429 C C . LEU B 1 103 ? 13.57 27.906 19.062 1 98.06 103 LEU B C 1
ATOM 3431 O O . LEU B 1 103 ? 12.344 27.922 18.984 1 98.06 103 LEU B O 1
ATOM 3435 N N . LEU B 1 104 ? 14.25 26.844 19.344 1 98.25 104 LEU B N 1
ATOM 3436 C CA . LEU B 1 104 ? 13.594 25.562 19.578 1 98.25 104 LEU B CA 1
ATOM 3437 C C . LEU B 1 104 ? 12.695 25.609 20.812 1 98.25 104 LEU B C 1
ATOM 3439 O O . LEU B 1 104 ? 11.609 25.047 20.812 1 98.25 104 LEU B O 1
ATOM 3443 N N . ASP B 1 105 ? 13.188 26.297 21.781 1 97.5 105 ASP B N 1
ATOM 3444 C CA . ASP B 1 105 ? 12.398 26.469 23 1 97.5 105 ASP B CA 1
ATOM 3445 C C . ASP B 1 105 ? 11.117 27.25 22.703 1 97.5 105 ASP B C 1
ATOM 3447 O O . ASP B 1 105 ? 10.047 26.891 23.203 1 97.5 105 ASP B O 1
ATOM 3451 N N . THR B 1 106 ? 11.242 28.266 21.969 1 97.69 106 THR B N 1
ATOM 3452 C CA . THR B 1 106 ? 10.094 29.062 21.578 1 97.69 106 THR B CA 1
ATOM 3453 C C . THR B 1 106 ? 9.07 28.234 20.812 1 97.69 106 THR B C 1
ATOM 3455 O O . THR B 1 106 ? 7.871 28.312 21.094 1 97.69 106 THR B O 1
ATOM 3458 N N . LYS B 1 107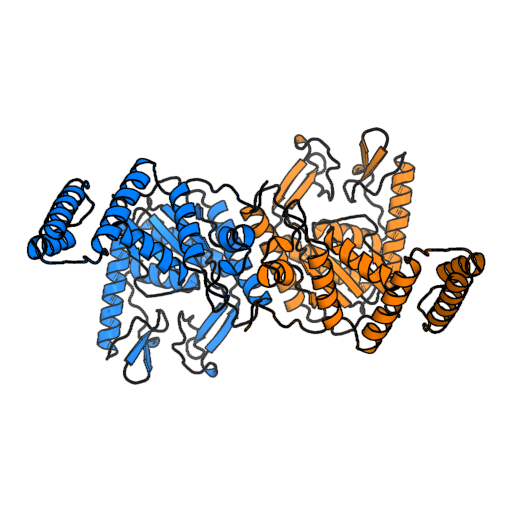 ? 9.508 27.453 19.906 1 98 107 LYS B N 1
ATOM 3459 C CA . LYS B 1 107 ? 8.625 26.625 19.094 1 98 107 LYS B CA 1
ATOM 3460 C C . LYS B 1 107 ? 7.973 25.516 19.938 1 98 107 LYS B C 1
ATOM 3462 O O . LYS B 1 107 ? 6.82 25.156 19.703 1 98 107 LYS B O 1
ATOM 3467 N N . THR B 1 108 ? 8.766 25.016 20.844 1 97.88 108 THR B N 1
ATOM 3468 C CA . THR B 1 108 ? 8.242 23.984 21.734 1 97.88 108 THR B CA 1
ATOM 3469 C C . THR B 1 108 ? 7.117 24.562 22.609 1 97.88 108 THR B C 1
ATOM 3471 O O . THR B 1 108 ? 6.086 23.906 22.797 1 97.88 108 THR B O 1
ATOM 3474 N N . LYS B 1 109 ? 7.289 25.734 23.125 1 97.62 109 LYS B N 1
ATOM 3475 C CA . LYS B 1 109 ? 6.266 26.391 23.922 1 97.62 109 LYS B CA 1
ATOM 3476 C C . LYS B 1 109 ? 5.02 26.688 23.094 1 97.62 109 LYS B C 1
ATOM 3478 O O . LYS B 1 109 ? 3.896 26.531 23.578 1 97.62 109 LYS B O 1
ATOM 3483 N N . ALA B 1 110 ? 5.27 27.078 21.891 1 97.94 110 ALA B N 1
ATOM 3484 C CA . ALA B 1 110 ? 4.152 27.359 21 1 97.94 110 ALA B CA 1
ATOM 3485 C C . ALA B 1 110 ? 3.352 26.078 20.719 1 97.94 110 ALA B C 1
ATOM 3487 O O . ALA B 1 110 ? 2.119 26.125 20.688 1 97.94 110 ALA B O 1
ATOM 3488 N N . LEU B 1 111 ? 4.039 25.016 20.547 1 98.5 111 LEU B N 1
ATOM 3489 C CA . LEU B 1 111 ? 3.369 23.734 20.297 1 98.5 111 LEU B CA 1
ATOM 3490 C C . LEU B 1 111 ? 2.553 23.312 21.516 1 98.5 111 LEU B C 1
ATOM 3492 O O . LEU B 1 111 ? 1.419 22.844 21.375 1 98.5 111 LEU B O 1
ATOM 3496 N N . LYS B 1 112 ? 3.129 23.438 22.656 1 98.31 112 LYS B N 1
ATOM 3497 C CA . LYS B 1 112 ? 2.402 23.094 23.875 1 98.31 112 LYS B CA 1
ATOM 3498 C C . LYS B 1 112 ? 1.109 23.891 23.984 1 98.31 112 LYS B C 1
ATOM 3500 O O . LYS B 1 112 ? 0.043 23.328 24.234 1 98.31 112 LYS B O 1
ATOM 3505 N N . SER B 1 113 ? 1.284 25.172 23.812 1 97.88 113 SER B N 1
ATOM 3506 C CA . SER B 1 113 ? 0.126 26.062 23.891 1 97.88 113 SER B CA 1
ATOM 3507 C C . SER B 1 113 ? -0.94 25.672 22.875 1 97.88 113 SER B C 1
ATOM 3509 O O . SER B 1 113 ? -2.125 25.594 23.203 1 97.88 113 SER B O 1
ATOM 3511 N N . ALA B 1 114 ? -0.547 25.391 21.703 1 98.25 114 ALA B N 1
ATOM 3512 C CA . ALA B 1 114 ? -1.479 25.047 20.625 1 98.25 114 ALA B CA 1
ATOM 3513 C C . ALA B 1 114 ? -2.168 23.703 20.906 1 98.25 114 ALA B C 1
ATOM 3515 O O . ALA B 1 114 ? -3.387 23.594 20.766 1 98.25 114 ALA B O 1
ATOM 3516 N N . LEU B 1 115 ? -1.423 22.734 21.328 1 98.38 115 LEU B N 1
ATOM 3517 C CA . LEU B 1 115 ? -1.962 21.391 21.562 1 98.38 115 LEU B CA 1
ATOM 3518 C C . LEU B 1 115 ? -2.945 21.406 22.734 1 98.38 115 LEU B C 1
ATOM 3520 O O . LEU B 1 115 ? -3.9 20.625 22.75 1 98.38 115 LEU B O 1
ATOM 3524 N N . SER B 1 116 ? -2.713 22.312 23.625 1 96.81 116 SER B N 1
ATOM 3525 C CA . SER B 1 116 ? -3.529 22.359 24.828 1 96.81 116 SER B CA 1
ATOM 3526 C C . SER B 1 116 ? -4.93 22.891 24.531 1 96.81 116 SER B C 1
ATOM 3528 O O . SER B 1 116 ? -5.867 22.625 25.297 1 96.81 116 SER B O 1
ATOM 3530 N N . THR B 1 117 ? -5.074 23.562 23.422 1 96.56 117 THR B N 1
ATOM 3531 C CA . THR B 1 117 ? -6.363 24.188 23.156 1 96.56 117 THR B CA 1
ATOM 3532 C C . THR B 1 117 ? -6.883 23.766 21.781 1 96.56 117 THR B C 1
ATOM 3534 O O . THR B 1 117 ? -8.016 24.094 21.406 1 96.56 117 THR B O 1
ATOM 3537 N N . ALA B 1 118 ? -6.121 23 21.047 1 98.25 118 ALA B N 1
ATOM 3538 C CA . ALA B 1 118 ? -6.477 22.641 19.672 1 98.25 118 ALA B CA 1
ATOM 3539 C C . ALA B 1 118 ? -7.75 21.797 19.641 1 98.25 118 ALA B C 1
ATOM 3541 O O . ALA B 1 118 ? -7.957 20.938 20.5 1 98.25 118 ALA B O 1
ATOM 3542 N N . SER B 1 119 ? -8.617 22.094 18.703 1 98 119 SER B N 1
ATOM 3543 C CA . SER B 1 119 ? -9.773 21.234 18.453 1 98 119 SER B CA 1
ATOM 3544 C C . SER B 1 119 ? -9.375 19.984 17.688 1 98 119 SER B C 1
ATOM 3546 O O . SER B 1 119 ? -9.953 18.906 17.891 1 98 119 SER B O 1
ATOM 3548 N N . HIS B 1 120 ? -8.398 20.141 16.797 1 97.94 120 HIS B N 1
ATOM 3549 C CA . HIS B 1 120 ? -7.984 19.016 15.945 1 97.94 120 HIS B CA 1
ATOM 3550 C C . HIS B 1 120 ? -6.465 18.922 15.867 1 97.94 120 HIS B C 1
ATOM 3552 O O . HIS B 1 120 ? -5.77 19.938 15.859 1 97.94 120 HIS B O 1
ATOM 3558 N N . LEU B 1 121 ? -5.957 17.719 15.812 1 98.56 121 LEU B N 1
ATOM 3559 C CA . LEU B 1 121 ? -4.562 17.391 15.523 1 98.56 121 LEU B CA 1
ATOM 3560 C C . LEU B 1 121 ? -4.461 16.453 14.328 1 98.56 121 LEU B C 1
ATOM 3562 O O . LEU B 1 121 ? -5.043 15.367 14.328 1 98.56 121 LEU B O 1
ATOM 3566 N N . ILE B 1 122 ? -3.799 16.875 13.289 1 98.44 122 ILE B N 1
ATOM 3567 C CA . ILE B 1 122 ? -3.586 16.062 12.102 1 98.44 122 ILE B CA 1
ATOM 3568 C C . ILE B 1 122 ? -2.146 15.555 12.07 1 98.44 122 ILE B C 1
ATOM 3570 O O . ILE B 1 122 ? -1.202 16.344 12.07 1 98.44 122 ILE B O 1
ATOM 3574 N N . LEU B 1 123 ? -1.977 14.297 12.094 1 98.69 123 LEU B N 1
ATOM 3575 C CA . LEU B 1 123 ? -0.666 13.664 12.016 1 98.69 123 LEU B CA 1
ATOM 3576 C C . LEU B 1 123 ? -0.493 12.93 10.695 1 98.69 123 LEU B C 1
ATOM 3578 O O . LEU B 1 123 ? -1.263 12.016 10.375 1 98.69 123 LEU B O 1
ATOM 3582 N N . THR B 1 124 ? 0.45 13.32 9.93 1 98.62 124 THR B N 1
ATOM 3583 C CA . THR B 1 124 ? 0.743 12.703 8.641 1 98.62 124 THR B CA 1
ATOM 3584 C C . THR B 1 124 ? 2.076 11.961 8.688 1 98.62 124 THR B C 1
ATOM 3586 O O . THR B 1 124 ? 3.133 12.586 8.82 1 98.62 124 THR B O 1
ATOM 3589 N N . PHE B 1 125 ? 2.066 10.711 8.477 1 98.56 125 PHE B N 1
ATOM 3590 C CA . PHE B 1 125 ? 3.275 9.898 8.562 1 98.56 125 PHE B CA 1
ATOM 3591 C C . PHE B 1 125 ? 3.85 9.625 7.176 1 98.56 125 PHE B C 1
ATOM 3593 O O . PHE B 1 125 ? 3.102 9.492 6.203 1 98.56 125 PHE B O 1
ATOM 3600 N N . GLY B 1 126 ? 5.203 9.477 7.176 1 97.62 126 GLY B N 1
ATOM 3601 C CA . GLY B 1 126 ? 5.832 9.367 5.871 1 97.62 126 GLY B CA 1
ATOM 3602 C C . GLY B 1 126 ? 6.652 8.102 5.707 1 97.62 126 GLY B C 1
ATOM 3603 O O . GLY B 1 126 ? 6.598 7.449 4.664 1 97.62 126 GLY B O 1
ATOM 3604 N N . THR B 1 127 ? 7.426 7.75 6.684 1 97.25 127 THR B N 1
ATOM 3605 C CA . THR B 1 127 ? 8.312 6.598 6.586 1 97.25 127 THR B CA 1
ATOM 3606 C C . THR B 1 127 ? 8.594 6.008 7.965 1 97.25 127 THR B C 1
ATOM 3608 O O . THR B 1 127 ? 8.43 6.688 8.984 1 97.25 127 THR B O 1
ATOM 3611 N N . VAL B 1 128 ? 8.945 4.754 7.934 1 97.12 128 VAL B N 1
ATOM 3612 C CA . VAL B 1 128 ? 9.266 4.098 9.195 1 97.12 128 VAL B CA 1
ATOM 3613 C C . VAL B 1 128 ? 10.773 3.859 9.289 1 97.12 128 VAL B C 1
ATOM 3615 O O . VAL B 1 128 ? 11.258 3.287 10.266 1 97.12 128 VAL B O 1
ATOM 3618 N N . TYR B 1 129 ? 11.469 4.219 8.219 1 96 129 TYR B N 1
ATOM 3619 C CA . TYR B 1 129 ? 12.922 4.137 8.305 1 96 129 TYR B CA 1
ATOM 3620 C C . TYR B 1 129 ? 13.469 5.117 9.336 1 96 129 TYR B C 1
ATOM 3622 O O . TYR B 1 129 ? 13.125 6.301 9.32 1 96 129 TYR B O 1
ATOM 3630 N N . GLN B 1 130 ? 14.258 4.598 10.172 1 95.56 130 GLN B N 1
ATOM 3631 C CA . GLN B 1 130 ? 14.805 5.402 11.258 1 95.56 130 GLN B CA 1
ATOM 3632 C C . GLN B 1 130 ? 16.328 5.512 11.148 1 95.56 130 GLN B C 1
ATOM 3634 O O . GLN B 1 130 ? 16.984 4.559 10.734 1 95.56 130 GLN B O 1
ATOM 3639 N N . TYR B 1 131 ? 16.766 6.645 11.453 1 96.25 131 TYR B N 1
ATOM 3640 C CA . TYR B 1 131 ? 18.188 6.871 11.586 1 96.25 131 TYR B CA 1
ATOM 3641 C C . TYR B 1 131 ? 18.562 7.121 13.047 1 96.25 131 TYR B C 1
ATOM 3643 O O . TYR B 1 131 ? 17.844 7.801 13.773 1 96.25 131 TYR B O 1
ATOM 3651 N N . ARG B 1 132 ? 19.625 6.504 13.391 1 96.62 132 ARG B N 1
ATOM 3652 C CA . ARG B 1 132 ? 20.172 6.734 14.727 1 96.62 132 ARG B CA 1
ATOM 3653 C C . ARG B 1 132 ? 21.625 7.219 14.648 1 96.62 132 ARG B C 1
ATOM 3655 O O . ARG B 1 132 ? 22.391 6.746 13.82 1 96.62 132 ARG B O 1
ATOM 3662 N N . LEU B 1 133 ? 21.891 8.219 15.461 1 95.81 133 LEU B N 1
ATOM 3663 C CA . LEU B 1 133 ? 23.281 8.617 15.617 1 95.81 133 LEU B CA 1
ATOM 3664 C C . LEU B 1 133 ? 24.094 7.523 16.297 1 95.81 133 LEU B C 1
ATOM 3666 O O . LEU B 1 133 ? 23.719 7.055 17.375 1 95.81 133 LEU B O 1
ATOM 3670 N N . LEU B 1 134 ? 25.188 7.125 15.695 1 95.19 134 LEU B N 1
ATOM 3671 C CA . LEU B 1 134 ? 25.953 6.004 16.219 1 95.19 134 LEU B CA 1
ATOM 3672 C C . LEU B 1 134 ? 26.578 6.355 17.562 1 95.19 134 LEU B C 1
ATOM 3674 O O . LEU B 1 134 ? 26.734 5.492 18.438 1 95.19 134 LEU B O 1
ATOM 3678 N N . THR B 1 135 ? 26.938 7.57 17.797 1 92.06 135 THR B N 1
ATOM 3679 C CA . THR B 1 135 ? 27.625 8 19 1 92.06 135 THR B CA 1
ATOM 3680 C C . THR B 1 135 ? 26.688 7.941 20.203 1 92.06 135 THR B C 1
ATOM 3682 O O . THR B 1 135 ? 27.094 7.562 21.312 1 92.06 135 THR B O 1
ATOM 3685 N N . THR B 1 136 ? 25.391 8.258 20.016 1 91.19 136 THR B N 1
ATOM 3686 C CA . THR B 1 136 ? 24.453 8.367 21.141 1 91.19 136 THR B CA 1
ATOM 3687 C C . THR B 1 136 ? 23.359 7.316 21.031 1 91.19 136 THR B C 1
ATOM 3689 O O . THR B 1 136 ? 22.625 7.082 22 1 91.19 136 THR B O 1
ATOM 3692 N N . GLN B 1 137 ? 23.172 6.727 19.891 1 92.94 137 GLN B N 1
ATOM 3693 C CA . GLN B 1 137 ? 22.156 5.727 19.594 1 92.94 137 GLN B CA 1
ATOM 3694 C C . GLN B 1 137 ? 20.766 6.348 19.625 1 92.94 137 GLN B C 1
ATOM 3696 O O . GLN B 1 137 ? 19.766 5.629 19.688 1 92.94 137 GLN B O 1
ATOM 3701 N N . ARG B 1 138 ? 20.766 7.668 19.594 1 93.38 138 ARG B N 1
ATOM 3702 C CA . ARG B 1 138 ? 19.484 8.352 19.578 1 93.38 138 ARG B CA 1
ATOM 3703 C C . ARG B 1 138 ? 18.906 8.43 18.172 1 93.38 138 ARG B C 1
ATOM 3705 O O . ARG B 1 138 ? 19.656 8.625 17.203 1 93.38 138 ARG B O 1
ATOM 3712 N N . GLN B 1 139 ? 17.625 8.258 18.141 1 94.31 139 GLN B N 1
ATOM 3713 C CA . GLN B 1 139 ? 16.938 8.438 16.859 1 94.31 139 GLN B CA 1
ATOM 3714 C C . GLN B 1 139 ? 16.984 9.898 16.422 1 94.31 139 GLN B C 1
ATOM 3716 O O . GLN B 1 139 ? 16.859 10.805 17.234 1 94.31 139 GLN B O 1
ATOM 3721 N N . VAL B 1 140 ? 17.219 10.125 15.156 1 96.38 140 VAL B N 1
ATOM 3722 C CA . VAL B 1 140 ? 17.281 11.484 14.633 1 96.38 140 VAL B CA 1
ATOM 3723 C C . VAL B 1 140 ? 16.203 11.664 13.562 1 96.38 140 VAL B C 1
ATOM 3725 O O . VAL B 1 140 ? 15.906 10.734 12.805 1 96.38 140 VAL B O 1
ATOM 3728 N N . ALA B 1 141 ? 15.57 12.836 13.516 1 96.69 141 ALA B N 1
ATOM 3729 C CA . ALA B 1 141 ? 14.57 13.164 12.508 1 96.69 141 ALA B CA 1
ATOM 3730 C C . ALA B 1 141 ? 15.234 13.594 11.195 1 96.69 141 ALA B C 1
ATOM 3732 O O . ALA B 1 141 ? 14.641 13.469 10.125 1 96.69 141 ALA B O 1
ATOM 3733 N N . ASN B 1 142 ? 16.406 14.109 11.289 1 96.31 142 ASN B N 1
ATOM 3734 C CA . ASN B 1 142 ? 17.172 14.602 10.141 1 96.31 142 ASN B CA 1
ATOM 3735 C C . ASN B 1 142 ? 18.672 14.453 10.352 1 96.31 142 ASN B C 1
ATOM 3737 O O . ASN B 1 142 ? 19.188 14.812 11.414 1 96.31 142 ASN B O 1
ATOM 3741 N N . CYS B 1 143 ? 19.359 13.984 9.32 1 96.06 143 CYS B N 1
ATOM 3742 C CA . CYS B 1 143 ? 20.797 13.781 9.422 1 96.06 143 CYS B CA 1
ATOM 3743 C C . CYS B 1 143 ? 21.562 15.062 9.07 1 96.06 143 CYS B C 1
ATOM 3745 O O . CYS B 1 143 ? 22.75 15.195 9.367 1 96.06 143 CYS B O 1
ATOM 3747 N N . HIS B 1 144 ? 20.828 15.977 8.391 1 96.62 144 HIS B N 1
ATOM 3748 C CA . HIS B 1 144 ? 21.375 17.281 7.996 1 96.62 144 HIS B CA 1
ATOM 3749 C C . HIS B 1 144 ? 22.594 17.125 7.098 1 96.62 144 HIS B C 1
ATOM 3751 O O . HIS B 1 144 ? 23.594 17.797 7.289 1 96.62 144 HIS B O 1
ATOM 3757 N N . LYS B 1 145 ? 22.547 16.156 6.234 1 93.5 145 LYS B N 1
ATOM 3758 C CA . LYS B 1 145 ? 23.547 15.906 5.207 1 93.5 145 LYS B CA 1
ATOM 3759 C C . LYS B 1 145 ? 24.891 15.547 5.828 1 93.5 145 LYS B C 1
ATOM 3761 O O . LYS B 1 145 ? 25.938 15.789 5.23 1 93.5 145 LYS B O 1
ATOM 3766 N N . GLN B 1 146 ? 24.859 15.102 7.012 1 94.25 146 GLN B N 1
ATOM 3767 C CA . GLN B 1 146 ? 26.062 14.547 7.609 1 94.25 146 GLN B CA 1
ATOM 3768 C C . GLN B 1 146 ? 26.422 13.211 6.969 1 94.25 146 GLN B C 1
ATOM 3770 O O . GLN B 1 146 ? 25.562 12.547 6.383 1 94.25 146 GLN B O 1
ATOM 3775 N N . PRO B 1 147 ? 27.688 12.859 7.016 1 94.25 147 PRO B N 1
ATOM 3776 C CA . PRO B 1 147 ? 28.109 11.586 6.43 1 94.25 147 PRO B CA 1
ATOM 3777 C C . PRO B 1 147 ? 27.328 10.391 6.98 1 94.25 147 PRO B C 1
ATOM 3779 O O . PRO B 1 147 ? 27.109 10.297 8.195 1 94.25 147 PRO B O 1
ATOM 3782 N N . SER B 1 148 ? 26.969 9.516 6.125 1 93.31 148 SER B N 1
ATOM 3783 C CA . SER B 1 148 ? 26.125 8.383 6.461 1 93.31 148 SER B CA 1
ATOM 3784 C C . SER B 1 148 ? 26.812 7.457 7.461 1 93.31 148 SER B C 1
ATOM 3786 O O . SER B 1 148 ? 26.141 6.742 8.211 1 93.31 148 SER B O 1
ATOM 3788 N N . LYS B 1 149 ? 28.141 7.441 7.477 1 94.88 149 LYS B N 1
ATOM 3789 C CA . LYS B 1 149 ? 28.906 6.555 8.352 1 94.88 149 LYS B CA 1
ATOM 3790 C C . LYS B 1 149 ? 28.609 6.855 9.82 1 94.88 149 LYS B C 1
ATOM 3792 O O . LYS B 1 149 ? 28.906 6.035 10.695 1 94.88 149 LYS B O 1
ATOM 3797 N N . GLY B 1 150 ? 28.109 8.055 10.109 1 95.69 150 GLY B N 1
ATOM 3798 C CA . GLY B 1 150 ? 27.797 8.43 11.477 1 95.69 150 GLY B CA 1
ATOM 3799 C C . GLY B 1 150 ? 26.422 7.957 11.93 1 95.69 150 GLY B C 1
ATOM 3800 O O . GLY B 1 150 ? 26.047 8.148 13.094 1 95.69 150 GLY B O 1
ATOM 3801 N N . PHE B 1 151 ? 25.703 7.266 11.047 1 97.5 151 PHE B N 1
ATOM 3802 C CA . PHE B 1 151 ? 24.328 6.891 11.352 1 97.5 151 PHE B CA 1
ATOM 3803 C C . PHE B 1 151 ? 24.094 5.418 11.039 1 97.5 151 PHE B C 1
ATOM 3805 O O . PHE B 1 151 ? 24.766 4.844 10.188 1 97.5 151 PHE B O 1
ATOM 3812 N N . SER B 1 152 ? 23.219 4.859 11.789 1 97.38 152 SER B N 1
ATOM 3813 C CA . SER B 1 152 ? 22.656 3.574 11.406 1 97.38 152 SER B CA 1
ATOM 3814 C C . SER B 1 152 ? 21.219 3.738 10.891 1 97.38 152 SER B C 1
ATOM 3816 O O . SER B 1 152 ? 20.5 4.625 11.344 1 97.38 152 SER B O 1
ATOM 3818 N N . LYS B 1 153 ? 20.891 2.998 9.969 1 95.81 153 LYS B N 1
ATOM 3819 C CA . LYS B 1 153 ? 19.547 3.008 9.383 1 95.81 153 LYS B CA 1
ATOM 3820 C C . LYS B 1 153 ? 18.859 1.67 9.594 1 95.81 153 LYS B C 1
ATOM 3822 O O . LYS B 1 153 ? 19.453 0.61 9.422 1 95.81 153 LYS B O 1
ATOM 3827 N N . SER B 1 154 ? 17.594 1.727 9.984 1 95.44 154 SER B N 1
ATOM 3828 C CA . SER B 1 154 ? 16.844 0.489 10.18 1 95.44 154 SER B CA 1
ATOM 3829 C C . SER B 1 154 ? 15.352 0.715 9.992 1 95.44 154 SER B C 1
ATOM 3831 O O . SER B 1 154 ? 14.883 1.856 9.992 1 95.44 154 SER B O 1
ATOM 3833 N N . LEU B 1 155 ? 14.641 -0.374 9.766 1 94.94 155 LEU B N 1
ATOM 3834 C CA . LEU B 1 155 ? 13.188 -0.366 9.773 1 94.94 155 LEU B CA 1
ATOM 3835 C C . LEU B 1 155 ? 12.641 -0.465 11.195 1 94.94 155 LEU B C 1
ATOM 3837 O O . LEU B 1 155 ? 13.023 -1.362 11.945 1 94.94 155 LEU B O 1
ATOM 3841 N N . SER B 1 156 ? 11.773 0.457 11.547 1 95.62 156 SER B N 1
ATOM 3842 C CA . SER B 1 156 ? 11.203 0.426 12.891 1 95.62 156 SER B CA 1
ATOM 3843 C C . SER B 1 156 ? 10.164 -0.68 13.023 1 95.62 156 SER B C 1
ATOM 3845 O O . SER B 1 156 ? 9.438 -0.979 12.07 1 95.62 156 SER B O 1
ATOM 3847 N N . SER B 1 157 ? 10.102 -1.191 14.234 1 92.81 157 SER B N 1
ATOM 3848 C CA . SER B 1 157 ? 9.141 -2.244 14.539 1 92.81 157 SER B CA 1
ATOM 3849 C C . SER B 1 157 ? 7.734 -1.677 14.695 1 92.81 157 SER B C 1
ATOM 3851 O O . SER B 1 157 ? 7.547 -0.638 15.328 1 92.81 157 SER B O 1
ATOM 3853 N N . LEU B 1 158 ? 6.793 -2.385 14.094 1 94.81 158 LEU B N 1
ATOM 3854 C CA . LEU B 1 158 ? 5.395 -1.999 14.25 1 94.81 158 LEU B CA 1
ATOM 3855 C C . LEU B 1 158 ? 5.012 -1.934 15.727 1 94.81 158 LEU B C 1
ATOM 3857 O O . LEU B 1 158 ? 4.355 -0.982 16.156 1 94.81 158 LEU B O 1
ATOM 3861 N N . ALA B 1 159 ? 5.41 -2.926 16.469 1 93.5 159 ALA B N 1
ATOM 3862 C CA . ALA B 1 159 ? 5.059 -3.012 17.875 1 93.5 159 ALA B CA 1
ATOM 3863 C C . ALA B 1 159 ? 5.617 -1.823 18.656 1 93.5 159 ALA B C 1
ATOM 3865 O O . ALA B 1 159 ? 4.91 -1.215 19.469 1 93.5 159 ALA B O 1
ATOM 3866 N N . ASP B 1 160 ? 6.859 -1.502 18.406 1 94 160 ASP B N 1
ATOM 3867 C CA . ASP B 1 160 ? 7.496 -0.384 19.094 1 94 160 ASP B CA 1
ATOM 3868 C C . ASP B 1 160 ? 6.82 0.938 18.734 1 94 160 ASP B C 1
ATOM 3870 O O . ASP B 1 160 ? 6.602 1.782 19.609 1 94 160 ASP B O 1
ATOM 3874 N N . MET B 1 161 ? 6.496 1.084 17.516 1 96.75 161 MET B N 1
ATOM 3875 C CA . MET B 1 161 ? 5.863 2.32 17.062 1 96.75 161 MET B CA 1
ATOM 3876 C C . MET B 1 161 ? 4.457 2.451 17.641 1 96.75 161 MET B C 1
ATOM 3878 O O . MET B 1 161 ? 4.012 3.555 17.969 1 96.75 161 MET B O 1
ATOM 3882 N N . GLN B 1 162 ? 3.779 1.321 17.703 1 96.38 162 GLN B N 1
ATOM 3883 C CA . GLN B 1 162 ? 2.445 1.332 18.297 1 96.38 162 GLN B CA 1
ATOM 3884 C C . GLN B 1 162 ? 2.486 1.828 19.75 1 96.38 162 GLN B C 1
ATOM 3886 O O . GLN B 1 162 ? 1.665 2.654 20.141 1 96.38 162 GLN B O 1
ATOM 3891 N N . VAL B 1 163 ? 3.412 1.331 20.516 1 96.44 163 VAL B N 1
ATOM 3892 C CA . VAL B 1 163 ? 3.557 1.719 21.906 1 96.44 163 VAL B CA 1
ATOM 3893 C C . VAL B 1 163 ? 3.873 3.209 22 1 96.44 163 VAL B C 1
ATOM 3895 O O . VAL B 1 163 ? 3.256 3.934 22.781 1 96.44 163 VAL B O 1
ATOM 3898 N N . MET B 1 164 ? 4.801 3.625 21.203 1 95.69 164 MET B N 1
ATOM 3899 C CA . MET B 1 164 ? 5.227 5.02 21.234 1 95.69 164 MET B CA 1
ATOM 3900 C C . MET B 1 164 ? 4.082 5.945 20.828 1 95.69 164 MET B C 1
ATOM 3902 O O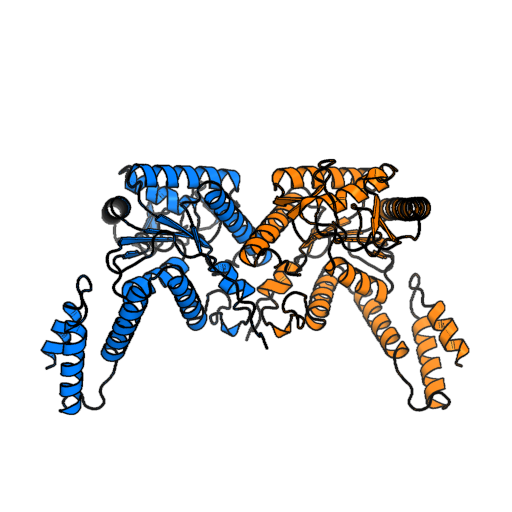 . MET B 1 164 ? 3.871 6.988 21.453 1 95.69 164 MET B O 1
ATOM 3906 N N . LEU B 1 165 ? 3.391 5.605 19.797 1 97.62 165 LEU B N 1
ATOM 3907 C CA . LEU B 1 165 ? 2.285 6.426 19.312 1 97.62 165 LEU B CA 1
ATOM 3908 C C . LEU B 1 165 ? 1.154 6.473 20.344 1 97.62 165 LEU B C 1
ATOM 3910 O O . LEU B 1 165 ? 0.585 7.535 20.594 1 97.62 165 LEU B O 1
ATOM 3914 N N . GLN B 1 166 ? 0.855 5.34 20.953 1 97 166 GLN B N 1
ATOM 3915 C CA . GLN B 1 166 ? -0.202 5.277 21.953 1 97 166 GLN B CA 1
ATOM 3916 C C . GLN B 1 166 ? 0.153 6.117 23.172 1 97 166 GLN B C 1
ATOM 3918 O O . GLN B 1 166 ? -0.69 6.848 23.703 1 97 166 GLN B O 1
ATOM 3923 N N . LYS B 1 167 ? 1.359 5.988 23.609 1 96.44 167 LYS B N 1
ATOM 3924 C CA . LYS B 1 167 ? 1.812 6.797 24.734 1 96.44 167 LYS B CA 1
ATOM 3925 C C . LYS B 1 167 ? 1.707 8.289 24.422 1 96.44 167 LYS B C 1
ATOM 3927 O O . LYS B 1 167 ? 1.307 9.078 25.281 1 96.44 167 LYS B O 1
ATOM 3932 N N . GLY B 1 168 ? 2.16 8.617 23.234 1 97.06 168 GLY B N 1
ATOM 3933 C CA . GLY B 1 168 ? 2.049 10 22.812 1 97.06 168 GLY B CA 1
ATOM 3934 C C . GLY B 1 168 ? 0.616 10.5 22.781 1 97.06 168 GLY B C 1
ATOM 3935 O O . GLY B 1 168 ? 0.322 11.602 23.25 1 97.06 168 GLY B O 1
ATOM 3936 N N . ILE B 1 169 ? -0.265 9.727 22.234 1 97.56 169 ILE B N 1
ATOM 3937 C CA . ILE B 1 169 ? -1.677 10.078 22.125 1 97.56 169 ILE B CA 1
ATOM 3938 C C . ILE B 1 169 ? -2.277 10.219 23.531 1 97.56 169 ILE B C 1
ATOM 3940 O O . ILE B 1 169 ? -3.025 11.156 23.797 1 97.56 169 ILE B O 1
ATOM 3944 N N . ASP B 1 170 ? -1.941 9.281 24.391 1 97.12 170 ASP B N 1
ATOM 3945 C CA . ASP B 1 170 ? -2.418 9.344 25.766 1 97.12 170 ASP B CA 1
ATOM 3946 C C . ASP B 1 170 ? -1.969 10.641 26.438 1 97.12 170 ASP B C 1
ATOM 3948 O O . ASP B 1 170 ? -2.746 11.273 27.156 1 97.12 170 ASP B O 1
ATOM 3952 N N . LEU B 1 171 ? -0.75 10.945 26.25 1 97.62 171 LEU B N 1
ATOM 3953 C CA . LEU B 1 171 ? -0.218 12.18 26.812 1 97.62 171 LEU B CA 1
ATOM 3954 C C . LEU B 1 171 ? -0.972 13.398 26.266 1 97.62 171 LEU B C 1
ATOM 3956 O O . LEU B 1 171 ? -1.308 14.305 27.031 1 97.62 171 LEU B O 1
ATOM 3960 N N . ILE B 1 172 ? -1.209 13.445 24.984 1 98.06 172 ILE B N 1
ATOM 3961 C CA . ILE B 1 172 ? -1.954 14.531 24.359 1 98.06 172 ILE B CA 1
ATOM 3962 C C . ILE B 1 172 ? -3.34 14.641 25 1 98.06 172 ILE B C 1
ATOM 3964 O O . ILE B 1 172 ? -3.773 15.727 25.375 1 98.06 172 ILE B O 1
ATOM 3968 N N . LYS B 1 173 ? -4.02 13.508 25.156 1 96.81 173 LYS B N 1
ATOM 3969 C CA . LYS B 1 173 ? -5.391 13.484 25.656 1 96.81 173 LYS B CA 1
ATOM 3970 C C . LYS B 1 173 ? -5.445 13.852 27.125 1 96.81 173 LYS B C 1
ATOM 3972 O O . LYS B 1 173 ? -6.465 14.352 27.609 1 96.81 173 LYS B O 1
ATOM 3977 N N . THR B 1 174 ? -4.383 13.555 27.812 1 96.88 174 THR B N 1
ATOM 3978 C CA . THR B 1 174 ? -4.297 13.992 29.203 1 96.88 174 THR B CA 1
ATOM 3979 C C . THR B 1 174 ? -4.301 15.516 29.281 1 96.88 174 THR B C 1
ATOM 3981 O O . THR B 1 174 ? -4.895 16.094 30.203 1 96.88 174 THR B O 1
ATOM 3984 N N . HIS B 1 175 ? -3.678 16.156 28.422 1 96.88 175 HIS B N 1
ATOM 3985 C CA . HIS B 1 175 ? -3.576 17.609 28.406 1 96.88 175 HIS B CA 1
ATOM 3986 C C . HIS B 1 175 ? -4.793 18.25 27.734 1 96.88 175 HIS B C 1
ATOM 3988 O O . HIS B 1 175 ? -5.172 19.375 28.062 1 96.88 175 HIS B O 1
ATOM 3994 N N . ASN B 1 176 ? -5.363 17.547 26.781 1 97.62 176 ASN B N 1
ATOM 3995 C CA . ASN B 1 176 ? -6.512 18.016 26 1 97.62 176 ASN B CA 1
ATOM 3996 C C . ASN B 1 176 ? -7.441 16.859 25.641 1 97.62 176 ASN B C 1
ATOM 3998 O O . ASN B 1 176 ? -7.418 16.359 24.516 1 97.62 176 ASN B O 1
ATOM 4002 N N . PRO B 1 177 ? -8.312 16.516 26.516 1 96.44 177 PRO B N 1
ATOM 4003 C CA . PRO B 1 177 ? -9.141 15.32 26.344 1 96.44 177 PRO B CA 1
ATOM 4004 C C . PRO B 1 177 ? -10.109 15.43 25.172 1 96.44 177 PRO B C 1
ATOM 4006 O O . PRO B 1 177 ? -10.562 14.414 24.641 1 96.44 177 PRO B O 1
ATOM 4009 N N . ASP B 1 178 ? -10.414 16.641 24.75 1 95.31 178 ASP B N 1
ATOM 4010 C CA . ASP B 1 178 ? -11.461 16.828 23.75 1 95.31 178 ASP B CA 1
ATOM 4011 C C . ASP B 1 178 ? -10.867 16.891 22.344 1 95.31 178 ASP B C 1
ATOM 4013 O O . ASP B 1 178 ? -11.609 16.969 21.359 1 95.31 178 ASP B O 1
ATOM 4017 N N . ILE B 1 179 ? -9.594 16.828 22.25 1 97.31 179 ILE B N 1
ATOM 4018 C CA . ILE B 1 179 ? -8.938 17 20.953 1 97.31 179 ILE B CA 1
ATOM 4019 C C . ILE B 1 179 ? -9.305 15.844 20.031 1 97.31 179 ILE B C 1
ATOM 4021 O O . ILE B 1 179 ? -9.359 14.688 20.469 1 97.31 179 ILE B O 1
ATOM 4025 N N . GLN B 1 180 ? -9.688 16.141 18.812 1 97.12 180 GLN B N 1
ATOM 4026 C CA . GLN B 1 180 ? -9.898 15.117 17.781 1 97.12 180 GLN B CA 1
ATOM 4027 C C . GLN B 1 180 ? -8.625 14.891 16.969 1 97.12 180 GLN B C 1
ATOM 4029 O O . GLN B 1 180 ? -8.07 15.828 16.391 1 97.12 180 GLN B O 1
ATOM 4034 N N . ILE B 1 181 ? -8.164 13.68 16.906 1 98.12 181 ILE B N 1
ATOM 4035 C CA . ILE B 1 181 ? -6.926 13.344 16.219 1 98.12 181 ILE B CA 1
ATOM 4036 C C . ILE B 1 181 ? -7.25 12.672 14.883 1 98.12 181 ILE B C 1
ATOM 4038 O O . ILE B 1 181 ? -8.109 11.789 14.812 1 98.12 181 ILE B O 1
ATOM 4042 N N . ILE B 1 182 ? -6.648 13.133 13.844 1 98.12 182 ILE B N 1
ATOM 4043 C CA . ILE B 1 182 ? -6.762 12.57 12.5 1 98.12 182 ILE B CA 1
ATOM 4044 C C . ILE B 1 182 ? -5.402 12.039 12.047 1 98.12 182 ILE B C 1
ATOM 4046 O O . ILE B 1 182 ? -4.43 12.789 11.977 1 98.12 182 ILE B O 1
ATOM 4050 N N . LEU B 1 183 ? -5.328 10.766 11.758 1 98.38 183 LEU B N 1
ATOM 4051 C CA . LEU B 1 183 ? -4.125 10.156 11.203 1 98.38 183 LEU B CA 1
ATOM 4052 C C . LEU B 1 183 ? -4.227 10.047 9.68 1 98.38 183 LEU B C 1
ATOM 4054 O O . LEU B 1 183 ? -5.309 9.812 9.141 1 98.38 183 LEU B O 1
ATOM 4058 N N . THR B 1 184 ? -3.201 10.266 9.047 1 98.19 184 THR B N 1
ATOM 4059 C CA . THR B 1 184 ? -3.162 10.07 7.605 1 98.19 184 THR B CA 1
ATOM 4060 C C . THR B 1 184 ? -1.773 9.625 7.152 1 98.19 184 THR B C 1
ATOM 4062 O O . THR B 1 184 ? -0.797 9.781 7.891 1 98.19 184 THR B O 1
ATOM 4065 N N . LEU B 1 185 ? -1.77 8.93 6.062 1 98 185 LEU B N 1
ATOM 4066 C CA . LEU B 1 185 ? -0.541 8.469 5.43 1 98 185 LEU B CA 1
ATOM 4067 C C . LEU B 1 185 ? -0.184 9.344 4.23 1 98 185 LEU B C 1
ATOM 4069 O O . LEU B 1 185 ? -1.024 9.586 3.361 1 98 185 LEU B O 1
ATOM 4073 N N . SER B 1 186 ? 1.078 9.797 4.227 1 97.75 186 SER B N 1
ATOM 4074 C CA . SER B 1 186 ? 1.539 10.656 3.145 1 97.75 186 SER B CA 1
ATOM 4075 C C . SER B 1 186 ? 1.485 9.938 1.802 1 97.75 186 SER B C 1
ATOM 4077 O O . SER B 1 186 ? 1.961 8.805 1.679 1 97.75 186 SER B O 1
ATOM 4079 N N . PRO B 1 187 ? 0.981 10.555 0.796 1 96.12 187 PRO B N 1
ATOM 4080 C CA . PRO B 1 187 ? 0.985 9.938 -0.534 1 96.12 187 PRO B CA 1
ATOM 4081 C C . PRO B 1 187 ? 2.338 10.055 -1.232 1 96.12 187 PRO B C 1
ATOM 4083 O O . PRO B 1 187 ? 2.52 9.508 -2.326 1 96.12 187 PRO B O 1
ATOM 4086 N N . VAL B 1 188 ? 3.254 10.766 -0.657 1 94.94 188 VAL B N 1
ATOM 4087 C CA . VAL B 1 188 ? 4.566 10.961 -1.266 1 94.94 188 VAL B CA 1
ATOM 4088 C C . VAL B 1 188 ? 5.359 9.656 -1.221 1 94.94 188 VAL B C 1
ATOM 4090 O O . VAL B 1 188 ? 5.418 8.992 -0.182 1 94.94 188 VAL B O 1
ATOM 4093 N N . ARG B 1 189 ? 5.953 9.289 -2.291 1 91.56 189 ARG B N 1
ATOM 4094 C CA . ARG B 1 189 ? 6.746 8.062 -2.381 1 91.56 189 ARG B CA 1
ATOM 4095 C C . ARG B 1 189 ? 8.164 8.297 -1.874 1 91.56 189 ARG B C 1
ATOM 4097 O O . ARG B 1 189 ? 8.828 9.258 -2.273 1 91.56 189 ARG B O 1
ATOM 4104 N N . HIS B 1 190 ? 8.578 7.512 -0.97 1 90.81 190 HIS B N 1
ATOM 4105 C CA . HIS B 1 190 ? 9.969 7.523 -0.522 1 90.81 190 HIS B CA 1
ATOM 4106 C C . HIS B 1 190 ? 10.781 6.457 -1.245 1 90.81 190 HIS B C 1
ATOM 4108 O O . HIS B 1 190 ? 10.984 5.359 -0.724 1 90.81 190 HIS B O 1
ATOM 4114 N N . THR B 1 191 ? 11.445 6.781 -2.334 1 89.19 191 THR B N 1
ATOM 4115 C CA . THR B 1 191 ? 11.984 5.785 -3.254 1 89.19 191 THR B CA 1
ATOM 4116 C C . THR B 1 191 ? 13.492 5.633 -3.061 1 89.19 191 THR B C 1
ATOM 4118 O O . THR B 1 191 ? 14.148 4.93 -3.828 1 89.19 191 THR B O 1
ATOM 4121 N N . LYS B 1 192 ? 14.039 6.344 -2.072 1 86.56 192 LYS B N 1
ATOM 4122 C CA . LYS B 1 192 ? 15.484 6.32 -1.863 1 86.56 192 LYS B CA 1
ATOM 4123 C C . LYS B 1 192 ? 15.992 4.891 -1.73 1 86.56 192 LYS B C 1
ATOM 4125 O O . LYS B 1 192 ? 17.078 4.566 -2.221 1 86.56 192 LYS B O 1
ATOM 4130 N N . ASP B 1 193 ? 15.195 4.078 -1.088 1 88.25 193 ASP B N 1
ATOM 4131 C CA . ASP B 1 193 ? 15.617 2.699 -0.854 1 88.25 193 ASP B CA 1
ATOM 4132 C C . ASP B 1 193 ? 15.031 1.758 -1.903 1 88.25 193 ASP B C 1
ATOM 4134 O O . ASP B 1 193 ? 15.414 0.588 -1.977 1 88.25 193 ASP B O 1
ATOM 4138 N N . GLY B 1 194 ? 14.188 2.189 -2.66 1 92.75 194 GLY B N 1
ATOM 4139 C CA . GLY B 1 194 ? 13.508 1.38 -3.66 1 92.75 194 GLY B CA 1
ATOM 4140 C C . GLY B 1 194 ? 12 1.384 -3.508 1 92.75 194 GLY B C 1
ATOM 4141 O O . GLY B 1 194 ? 11.477 1.745 -2.451 1 92.75 194 GLY B O 1
ATOM 4142 N N . ILE B 1 195 ? 11.312 0.933 -4.547 1 95.06 195 ILE B N 1
ATOM 4143 C CA . ILE B 1 195 ? 9.859 0.96 -4.574 1 95.06 195 ILE B CA 1
ATOM 4144 C C . ILE B 1 195 ? 9.305 -0.148 -3.682 1 95.06 195 ILE B C 1
ATOM 4146 O O . ILE B 1 195 ? 8.414 0.095 -2.857 1 95.06 195 ILE B O 1
ATOM 4150 N N . PRO B 1 196 ? 9.867 -1.386 -3.746 1 96.12 196 PRO B N 1
ATOM 4151 C CA . PRO B 1 196 ? 9.375 -2.414 -2.826 1 96.12 196 PRO B CA 1
ATOM 4152 C C . PRO B 1 196 ? 9.617 -2.059 -1.36 1 96.12 196 PRO B C 1
ATOM 4154 O O . PRO B 1 196 ? 8.781 -2.361 -0.505 1 96.12 196 PRO B O 1
ATOM 4157 N N . GLU B 1 197 ? 10.734 -1.402 -1.075 1 95.62 197 GLU B N 1
ATOM 4158 C CA . GLU B 1 197 ? 11.047 -0.977 0.285 1 95.62 197 GLU B CA 1
ATOM 4159 C C . GLU B 1 197 ? 10.094 0.12 0.754 1 95.62 197 GLU B C 1
ATOM 4161 O O . GLU B 1 197 ? 9.703 0.148 1.922 1 95.62 197 GLU B O 1
ATOM 4166 N N . ASN B 1 198 ? 9.766 1.015 -0.154 1 96.88 198 ASN B N 1
ATOM 4167 C CA . ASN B 1 198 ? 8.766 2.025 0.167 1 96.88 198 ASN B CA 1
ATOM 4168 C C . ASN B 1 198 ? 7.426 1.391 0.523 1 96.88 198 ASN B C 1
ATOM 4170 O O . ASN B 1 198 ? 6.734 1.859 1.429 1 96.88 198 ASN B O 1
ATOM 4174 N N . GLN B 1 199 ? 7.098 0.367 -0.225 1 97.56 199 GLN B N 1
ATOM 4175 C CA . GLN B 1 199 ? 5.828 -0.304 0.037 1 97.56 199 GLN B CA 1
ATOM 4176 C C . GLN B 1 199 ? 5.824 -0.951 1.419 1 97.56 199 GLN B C 1
ATOM 4178 O O . GLN B 1 199 ? 4.793 -0.976 2.096 1 97.56 199 GLN B O 1
ATOM 4183 N N . VAL B 1 200 ? 6.934 -1.517 1.809 1 97.88 200 VAL B N 1
ATOM 4184 C CA . VAL B 1 200 ? 7.039 -2.074 3.152 1 97.88 200 VAL B CA 1
ATOM 4185 C C . VAL B 1 200 ? 6.824 -0.973 4.188 1 97.88 200 VAL B C 1
ATOM 4187 O O . VAL B 1 200 ? 6.023 -1.131 5.113 1 97.88 200 VAL B O 1
ATOM 4190 N N . SER B 1 201 ? 7.52 0.127 4.016 1 97.81 201 SER B N 1
ATOM 4191 C CA . SER B 1 201 ? 7.426 1.261 4.93 1 97.81 201 SER B CA 1
ATOM 4192 C C . SER B 1 201 ? 5.988 1.764 5.039 1 97.81 201 SER B C 1
ATOM 4194 O O . SER B 1 201 ? 5.461 1.909 6.141 1 97.81 201 SER B O 1
ATOM 4196 N N . LYS B 1 202 ? 5.32 1.981 3.91 1 98.25 202 LYS B N 1
ATOM 4197 C CA . LYS B 1 202 ? 3.943 2.469 3.887 1 98.25 202 LYS B CA 1
ATOM 4198 C C . LYS B 1 202 ? 2.986 1.445 4.488 1 98.25 202 LYS B C 1
ATOM 4200 O O . LYS B 1 202 ? 1.997 1.813 5.125 1 98.25 202 LYS B O 1
ATOM 4205 N N . SER B 1 203 ? 3.332 0.204 4.242 1 98.44 203 SER B N 1
ATOM 4206 C CA . SER B 1 203 ? 2.504 -0.861 4.797 1 98.44 203 SER B CA 1
ATOM 4207 C C . SER B 1 203 ? 2.539 -0.849 6.324 1 98.44 203 SER B C 1
ATOM 4209 O O . SER B 1 203 ? 1.498 -0.958 6.973 1 98.44 203 SER B O 1
ATOM 4211 N N . VAL B 1 204 ? 3.707 -0.712 6.887 1 98.12 204 VAL B N 1
ATOM 4212 C CA . VAL B 1 204 ? 3.84 -0.656 8.336 1 98.12 204 VAL B CA 1
ATOM 4213 C C . VAL B 1 204 ? 3.049 0.53 8.883 1 98.12 204 VAL B C 1
ATOM 4215 O O . VAL B 1 204 ? 2.305 0.393 9.859 1 98.12 204 VAL B O 1
ATOM 4218 N N . LEU B 1 205 ? 3.172 1.669 8.266 1 98.5 205 LEU B N 1
ATOM 4219 C CA . LEU B 1 205 ? 2.473 2.873 8.703 1 98.5 205 LEU B CA 1
ATOM 4220 C C . LEU B 1 205 ? 0.962 2.691 8.594 1 98.5 205 LEU B C 1
ATOM 4222 O O . LEU B 1 205 ? 0.218 3.135 9.477 1 98.5 205 LEU B O 1
ATOM 4226 N N . ARG B 1 206 ? 0.505 2.057 7.504 1 98.5 206 ARG B N 1
ATOM 4227 C CA . ARG B 1 206 ? -0.929 1.859 7.312 1 98.5 206 ARG B CA 1
ATOM 4228 C C . ARG B 1 206 ? -1.506 0.96 8.398 1 98.5 206 ARG B C 1
ATOM 4230 O O . ARG B 1 206 ? -2.6 1.217 8.906 1 98.5 206 ARG B O 1
ATOM 4237 N N . ILE B 1 207 ? -0.757 -0.093 8.688 1 97.81 207 ILE B N 1
ATOM 4238 C CA . ILE B 1 207 ? -1.214 -0.995 9.742 1 97.81 207 ILE B CA 1
ATOM 4239 C C . ILE B 1 207 ? -1.219 -0.264 11.078 1 97.81 207 ILE B C 1
ATOM 4241 O O . ILE B 1 207 ? -2.145 -0.425 11.883 1 97.81 207 ILE B O 1
ATOM 4245 N N . LEU B 1 208 ? -0.162 0.528 11.344 1 98 208 LEU B N 1
ATOM 4246 C CA . LEU B 1 208 ? -0.09 1.323 12.562 1 98 208 LEU B CA 1
ATOM 4247 C C . LEU B 1 208 ? -1.335 2.189 12.727 1 98 208 LEU B C 1
ATOM 4249 O O . LEU B 1 208 ? -1.977 2.176 13.773 1 98 208 LEU B O 1
ATOM 4253 N N . CYS B 1 209 ? -1.711 2.943 11.688 1 98.19 209 CYS B N 1
ATOM 4254 C CA . CYS B 1 209 ? -2.895 3.795 11.719 1 98.19 209 CYS B CA 1
ATOM 4255 C C . CYS B 1 209 ? -4.152 2.971 11.961 1 98.19 209 CYS B C 1
ATOM 4257 O O . CYS B 1 209 ? -5.035 3.383 12.719 1 98.19 209 CYS B O 1
ATOM 4259 N N . HIS B 1 210 ? -4.203 1.831 11.297 1 97.12 210 HIS B N 1
ATOM 4260 C CA . HIS B 1 210 ? -5.371 0.968 11.438 1 97.12 210 HIS B CA 1
ATOM 4261 C C . HIS B 1 210 ? -5.535 0.49 12.875 1 97.12 210 HIS B C 1
ATOM 4263 O O . HIS B 1 210 ? -6.637 0.543 13.43 1 97.12 210 HIS B O 1
ATOM 4269 N N . GLU B 1 211 ? -4.469 0.018 13.445 1 96.06 211 GLU B N 1
ATOM 4270 C CA . GLU B 1 211 ? -4.52 -0.513 14.805 1 96.06 211 GLU B CA 1
ATOM 4271 C C . GLU B 1 211 ? -4.906 0.571 15.805 1 96.06 211 GLU B C 1
ATOM 4273 O O . GLU B 1 211 ? -5.695 0.327 16.719 1 96.06 211 GLU B O 1
ATOM 4278 N N . ILE B 1 212 ? -4.359 1.735 15.664 1 97.25 212 ILE B N 1
ATOM 4279 C CA . ILE B 1 212 ? -4.633 2.84 16.578 1 97.25 212 ILE B CA 1
ATOM 4280 C C . ILE B 1 212 ? -6.102 3.244 16.469 1 97.25 212 ILE B C 1
ATOM 4282 O O . ILE B 1 212 ? -6.77 3.439 17.484 1 97.25 212 ILE B O 1
ATOM 4286 N N . THR B 1 213 ? -6.625 3.34 15.25 1 96.25 213 THR B N 1
ATOM 4287 C CA . THR B 1 213 ? -7.996 3.793 15.047 1 96.25 213 THR B CA 1
ATOM 4288 C C . THR B 1 213 ? -8.992 2.701 15.438 1 96.25 213 THR B C 1
ATOM 4290 O O . THR B 1 213 ? -10.125 2.994 15.82 1 96.25 213 THR B O 1
ATOM 4293 N N . ALA B 1 214 ? -8.602 1.461 15.328 1 93.56 214 ALA B N 1
ATOM 4294 C CA . ALA B 1 214 ? -9.445 0.358 15.781 1 93.56 214 ALA B CA 1
ATOM 4295 C C . ALA B 1 214 ? -9.57 0.35 17.297 1 93.56 214 ALA B C 1
ATOM 4297 O O . ALA B 1 214 ? -10.625 -0.012 17.844 1 93.56 214 ALA B O 1
ATOM 4298 N N . TYR B 1 215 ? -8.516 0.722 17.969 1 92.62 215 TYR B N 1
ATOM 4299 C CA . TYR B 1 215 ? -8.477 0.72 19.422 1 92.62 215 TYR B CA 1
ATOM 4300 C C . TYR B 1 215 ? -9.219 1.924 20 1 92.62 215 TYR B C 1
ATOM 4302 O O . TYR B 1 215 ? -9.914 1.809 21 1 92.62 215 TYR B O 1
ATOM 4310 N N . ASP B 1 216 ? -9.039 3.053 19.422 1 93.56 216 ASP B N 1
ATOM 4311 C CA . ASP B 1 216 ? -9.688 4.289 19.844 1 93.56 216 ASP B CA 1
ATOM 4312 C C . ASP B 1 216 ? -10.547 4.871 18.719 1 93.56 216 ASP B C 1
ATOM 4314 O O . ASP B 1 216 ? -10.055 5.625 17.875 1 93.56 216 ASP B O 1
ATOM 4318 N N . PRO B 1 217 ? -11.781 4.66 18.812 1 88.5 217 PRO B N 1
ATOM 4319 C CA . PRO B 1 217 ? -12.672 5.082 17.719 1 88.5 217 PRO B CA 1
ATOM 4320 C C . PRO B 1 217 ? -12.75 6.602 17.594 1 88.5 217 PRO B C 1
ATOM 4322 O O . PRO B 1 217 ? -13.289 7.105 16.594 1 88.5 217 PRO B O 1
ATOM 4325 N N . ASN B 1 218 ? -12.266 7.312 18.609 1 90.69 218 ASN B N 1
ATOM 4326 C CA . ASN B 1 218 ? -12.273 8.766 18.531 1 90.69 218 ASN B CA 1
ATOM 4327 C C . ASN B 1 218 ? -11.148 9.289 17.625 1 90.69 218 ASN B C 1
ATOM 4329 O O . ASN B 1 218 ? -11.117 10.469 17.297 1 90.69 218 ASN B O 1
ATOM 4333 N N . ILE B 1 219 ? -10.211 8.469 17.281 1 96.81 219 ILE B N 1
ATOM 4334 C CA . ILE B 1 219 ? -9.164 8.805 16.328 1 96.81 219 ILE B CA 1
ATOM 4335 C C . ILE B 1 219 ? -9.586 8.391 14.922 1 96.81 219 ILE B C 1
ATOM 4337 O O . ILE B 1 219 ? -10 7.25 14.711 1 96.81 219 ILE B O 1
ATOM 4341 N N . MET B 1 220 ? -9.484 9.266 13.984 1 96.94 220 MET B N 1
ATOM 4342 C CA . MET B 1 220 ? -9.953 9.008 12.633 1 96.94 220 MET B CA 1
ATOM 4343 C C . MET B 1 220 ? -8.781 8.836 11.672 1 96.94 220 MET B C 1
ATOM 4345 O O . MET B 1 220 ? -7.676 9.312 11.945 1 96.94 220 MET B O 1
ATOM 4349 N N . TYR B 1 221 ? -9.062 8.102 10.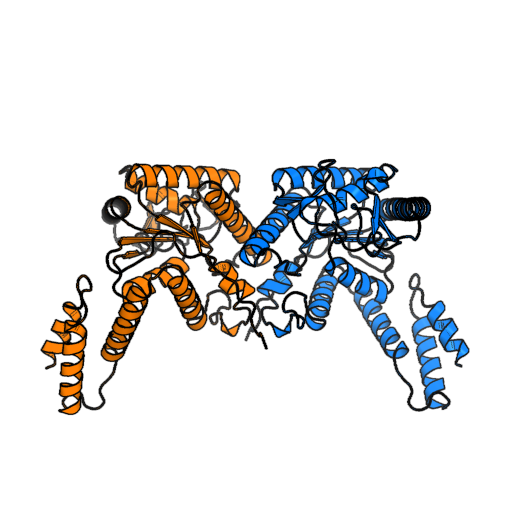617 1 97.75 221 TYR B N 1
ATOM 4350 C CA . TYR B 1 221 ? -8.086 7.938 9.547 1 97.75 221 TYR B CA 1
ATOM 4351 C C . TYR B 1 221 ? -8.578 8.594 8.258 1 97.75 221 TYR B C 1
ATOM 4353 O O . TYR B 1 221 ? -9.688 8.312 7.801 1 97.75 221 TYR B O 1
ATOM 4361 N N . PHE B 1 222 ? -7.812 9.539 7.738 1 97.81 222 PHE B N 1
ATOM 4362 C CA . PHE B 1 222 ? -8.078 10.109 6.422 1 97.81 222 PHE B CA 1
ATOM 4363 C C . PHE B 1 222 ? -7.203 9.453 5.363 1 97.81 222 PHE B C 1
ATOM 4365 O O . PHE B 1 222 ? -5.977 9.586 5.395 1 97.81 222 PHE B O 1
ATOM 4372 N N . PRO B 1 223 ? -7.75 8.797 4.328 1 98.06 223 PRO B N 1
ATOM 4373 C CA . PRO B 1 223 ? -7.004 7.918 3.418 1 98.06 223 PRO B CA 1
ATOM 4374 C C . PRO B 1 223 ? -6.391 8.68 2.242 1 98.06 223 PRO B C 1
ATOM 4376 O O . PRO B 1 223 ? -6.621 8.32 1.084 1 98.06 223 PRO B O 1
ATOM 4379 N N . SER B 1 224 ? -5.512 9.625 2.541 1 98.12 224 SER B N 1
ATOM 4380 C CA . SER B 1 224 ? -4.84 10.375 1.484 1 98.12 224 SER B CA 1
ATOM 4381 C C . SER B 1 224 ? -4.023 9.453 0.587 1 98.12 224 SER B C 1
ATOM 4383 O O . SER B 1 224 ? -3.992 9.625 -0.632 1 98.12 224 SER B O 1
ATOM 4385 N N . TYR B 1 225 ? -3.371 8.477 1.175 1 98.12 225 TYR B N 1
ATOM 4386 C CA . TYR B 1 225 ? -2.537 7.539 0.432 1 98.12 225 TYR B CA 1
ATOM 4387 C C . TYR B 1 225 ? -3.375 6.727 -0.546 1 98.12 225 TYR B C 1
ATOM 4389 O O . TYR B 1 225 ? -3.006 6.578 -1.714 1 98.12 225 TYR B O 1
ATOM 4397 N N . GLU B 1 226 ? -4.516 6.234 -0.146 1 97.94 226 GLU B N 1
ATOM 4398 C CA . GLU B 1 226 ? -5.402 5.441 -0.994 1 97.94 226 GLU B CA 1
ATOM 4399 C C . GLU B 1 226 ? -5.996 6.289 -2.115 1 97.94 226 GLU B C 1
ATOM 4401 O O . GLU B 1 226 ? -6.184 5.805 -3.232 1 97.94 226 GLU B O 1
ATOM 4406 N N . ILE B 1 227 ? -6.328 7.523 -1.77 1 97.56 227 ILE B N 1
ATOM 4407 C CA . ILE B 1 227 ? -6.816 8.414 -2.818 1 97.56 227 ILE B CA 1
ATOM 4408 C C . ILE B 1 227 ? -5.77 8.531 -3.922 1 97.56 227 ILE B C 1
ATOM 4410 O O . ILE B 1 227 ? -6.086 8.398 -5.105 1 97.56 227 ILE B O 1
ATOM 4414 N N . MET B 1 228 ? -4.52 8.734 -3.504 1 97 228 MET B N 1
ATOM 4415 C CA . MET B 1 228 ? -3.43 8.898 -4.465 1 97 228 MET B CA 1
ATOM 4416 C C . MET B 1 228 ? -3.18 7.602 -5.223 1 97 228 MET B C 1
ATOM 4418 O O . MET B 1 228 ? -3.057 7.609 -6.449 1 97 228 MET B O 1
ATOM 4422 N N . MET B 1 229 ? -3.17 6.461 -4.562 1 95.31 229 MET B N 1
ATOM 4423 C CA . MET B 1 229 ? -2.713 5.195 -5.129 1 95.31 229 MET B CA 1
ATOM 4424 C C . MET B 1 229 ? -3.828 4.52 -5.918 1 95.31 229 MET B C 1
ATOM 4426 O O . MET B 1 229 ? -3.57 3.873 -6.938 1 95.31 229 MET B O 1
ATOM 4430 N N . ASP B 1 230 ? -5.066 4.707 -5.453 1 94.75 230 ASP B N 1
ATOM 4431 C CA . ASP B 1 230 ? -6.133 3.889 -6.02 1 94.75 230 ASP B CA 1
ATOM 4432 C C . ASP B 1 230 ? -7.07 4.73 -6.883 1 94.75 230 ASP B C 1
ATOM 4434 O O . ASP B 1 230 ? -7.625 4.242 -7.871 1 94.75 230 ASP B O 1
ATOM 4438 N N . GLU B 1 231 ? -7.289 5.922 -6.477 1 94.25 231 GLU B N 1
ATOM 4439 C CA . GLU B 1 231 ? -8.219 6.762 -7.227 1 94.25 231 GLU B CA 1
ATOM 4440 C C . GLU B 1 231 ? -7.488 7.57 -8.297 1 94.25 231 GLU B C 1
ATOM 4442 O O . GLU B 1 231 ? -7.938 7.637 -9.445 1 94.25 231 GLU B O 1
ATOM 4447 N N . LEU B 1 232 ? -6.359 8.117 -7.906 1 94.94 232 LEU B N 1
ATOM 4448 C CA . LEU B 1 232 ? -5.598 8.961 -8.82 1 94.94 232 LEU B CA 1
ATOM 4449 C C . LEU B 1 232 ? -4.469 8.172 -9.477 1 94.94 232 LEU B C 1
ATOM 4451 O O . LEU B 1 232 ? -3.293 8.516 -9.32 1 94.94 232 LEU B O 1
ATOM 4455 N N . ARG B 1 233 ? -4.672 7.188 -10.281 1 91.88 233 ARG B N 1
ATOM 4456 C CA . ARG B 1 233 ? -3.705 6.199 -10.75 1 91.88 233 ARG B CA 1
ATOM 4457 C C . ARG B 1 233 ? -2.869 6.758 -11.898 1 91.88 233 ARG B C 1
ATOM 4459 O O . ARG B 1 233 ? -1.787 6.246 -12.188 1 91.88 233 ARG B O 1
ATOM 4466 N N . ASP B 1 234 ? -3.191 7.816 -12.562 1 91.31 234 ASP B N 1
ATOM 4467 C CA . ASP B 1 234 ? -2.43 8.312 -13.711 1 91.31 234 ASP B CA 1
ATOM 4468 C C . ASP B 1 234 ? -1.219 9.125 -13.25 1 91.31 234 ASP B C 1
ATOM 4470 O O . ASP B 1 234 ? -1.282 9.828 -12.242 1 91.31 234 ASP B O 1
ATOM 4474 N N . TYR B 1 235 ? -0.096 8.984 -14.062 1 93.44 235 TYR B N 1
ATOM 4475 C CA . TYR B 1 235 ? 1.116 9.727 -13.727 1 93.44 235 TYR B CA 1
ATOM 4476 C C . TYR B 1 235 ? 0.892 11.227 -13.852 1 93.44 235 TYR B C 1
ATOM 4478 O O . TYR B 1 235 ? 1.709 12.023 -13.383 1 93.44 235 TYR B O 1
ATOM 4486 N N . ARG B 1 236 ? -0.175 11.602 -14.477 1 92.12 236 ARG B N 1
ATOM 4487 C CA . ARG B 1 236 ? -0.494 13.023 -14.555 1 92.12 236 ARG B CA 1
ATOM 4488 C C . ARG B 1 236 ? -0.707 13.609 -13.156 1 92.12 236 ARG B C 1
ATOM 4490 O O . ARG B 1 236 ? -0.613 14.82 -12.969 1 92.12 236 ARG B O 1
ATOM 4497 N N . PHE B 1 237 ? -0.973 12.766 -12.211 1 94.69 237 PHE B N 1
ATOM 4498 C CA . PHE B 1 237 ? -1.246 13.219 -10.852 1 94.69 237 PHE B CA 1
ATOM 4499 C C . PHE B 1 237 ? 0.036 13.266 -10.023 1 94.69 237 PHE B C 1
ATOM 4501 O O . PHE B 1 237 ? -0.007 13.469 -8.812 1 94.69 237 PHE B O 1
ATOM 4508 N N . TYR B 1 238 ? 1.133 13.047 -10.648 1 93.44 238 TYR B N 1
ATOM 4509 C CA . TYR B 1 238 ? 2.441 13.211 -10.023 1 93.44 238 TYR B CA 1
ATOM 4510 C C . TYR B 1 238 ? 3.168 14.422 -10.602 1 93.44 238 TYR B C 1
ATOM 4512 O O . TYR B 1 238 ? 2.941 14.797 -11.758 1 93.44 238 TYR B O 1
ATOM 4520 N N . ALA B 1 239 ? 3.996 14.992 -9.734 1 93.12 239 ALA B N 1
ATOM 4521 C CA . ALA B 1 239 ? 4.898 16.031 -10.227 1 93.12 239 ALA B CA 1
ATOM 4522 C C . ALA B 1 239 ? 5.938 15.445 -11.18 1 93.12 239 ALA B C 1
ATOM 4524 O O . ALA B 1 239 ? 5.949 14.242 -11.438 1 93.12 239 ALA B O 1
ATOM 4525 N N . ASP B 1 240 ? 6.871 16.281 -11.711 1 89.12 240 ASP B N 1
ATOM 4526 C CA . ASP B 1 240 ? 7.84 15.891 -12.727 1 89.12 240 ASP B CA 1
ATOM 4527 C C . ASP B 1 240 ? 8.812 14.836 -12.195 1 89.12 240 ASP B C 1
ATOM 4529 O O . ASP B 1 240 ? 9.367 14.047 -12.969 1 89.12 240 ASP B O 1
ATOM 4533 N N . ASP B 1 241 ? 8.922 14.852 -10.898 1 89.5 241 ASP B N 1
ATOM 4534 C CA . ASP B 1 241 ? 9.852 13.891 -10.312 1 89.5 241 ASP B CA 1
ATOM 4535 C C . ASP B 1 241 ? 9.211 12.516 -10.172 1 89.5 241 ASP B C 1
ATOM 4537 O O . ASP B 1 241 ? 9.867 11.555 -9.758 1 89.5 241 ASP B O 1
ATOM 4541 N N . LEU B 1 242 ? 7.883 12.359 -10.453 1 90.25 242 LEU B N 1
ATOM 4542 C CA . LEU B 1 242 ? 7.105 11.125 -10.383 1 90.25 242 LEU B CA 1
ATOM 4543 C C . LEU B 1 242 ? 7.086 10.57 -8.969 1 90.25 242 LEU B C 1
ATOM 4545 O O . LEU B 1 242 ? 6.895 9.375 -8.766 1 90.25 242 LEU B O 1
ATOM 4549 N N . ILE B 1 243 ? 7.371 11.43 -7.996 1 92.06 243 ILE B N 1
ATOM 4550 C CA . ILE B 1 243 ? 7.438 11.039 -6.594 1 92.06 243 ILE B CA 1
ATOM 4551 C C . ILE B 1 243 ? 6.387 11.797 -5.793 1 92.06 243 ILE B C 1
ATOM 4553 O O . ILE B 1 243 ? 5.609 11.195 -5.047 1 92.06 243 ILE B O 1
ATOM 4557 N N . HIS B 1 244 ? 6.348 13.078 -6.008 1 94.31 244 HIS B N 1
ATOM 4558 C CA . HIS B 1 244 ? 5.43 13.953 -5.281 1 94.31 244 HIS B CA 1
ATOM 4559 C C . HIS B 1 244 ? 4.109 14.102 -6.027 1 94.31 244 HIS B C 1
ATOM 4561 O O . HIS B 1 244 ? 4.078 14.062 -7.258 1 94.31 244 HIS B O 1
ATOM 4567 N N . PRO B 1 245 ? 3.014 14.312 -5.312 1 95.69 245 PRO B N 1
ATOM 4568 C CA . PRO B 1 245 ? 1.751 14.641 -5.98 1 95.69 245 PRO B CA 1
ATOM 4569 C C . PRO B 1 245 ? 1.822 15.945 -6.77 1 95.69 245 PRO B C 1
ATOM 4571 O O . PRO B 1 245 ? 2.502 16.891 -6.355 1 95.69 245 PRO B O 1
ATOM 4574 N N . SER B 1 246 ? 1.112 15.984 -7.855 1 96.31 246 SER B N 1
ATOM 4575 C CA . SER B 1 246 ? 0.958 17.234 -8.609 1 96.31 246 SER B CA 1
ATOM 4576 C C . SER B 1 246 ? 0.021 18.188 -7.891 1 96.31 246 SER B C 1
ATOM 4578 O O . SER B 1 246 ? -0.653 17.812 -6.93 1 96.31 246 SER B O 1
ATOM 4580 N N . GLN B 1 247 ? 0.054 19.391 -8.367 1 95.5 247 GLN B N 1
ATOM 4581 C CA . GLN B 1 247 ? -0.877 20.359 -7.812 1 95.5 247 GLN B CA 1
ATOM 4582 C C . GLN B 1 247 ? -2.322 19.891 -7.965 1 95.5 247 GLN B C 1
ATOM 4584 O O . GLN B 1 247 ? -3.141 20.078 -7.062 1 95.5 247 GLN B O 1
ATOM 4589 N N . MET B 1 248 ? -2.596 19.344 -9.117 1 96.31 248 MET B N 1
ATOM 4590 C CA . MET B 1 248 ? -3.93 18.797 -9.367 1 96.31 248 MET B CA 1
ATOM 4591 C C . MET B 1 248 ? -4.293 17.734 -8.336 1 96.31 248 MET B C 1
ATOM 4593 O O . MET B 1 248 ? -5.414 17.734 -7.824 1 96.31 248 MET B O 1
ATOM 4597 N N . ALA B 1 249 ? -3.357 16.844 -8.078 1 96.88 249 ALA B N 1
ATOM 4598 C CA . ALA B 1 249 ? -3.584 15.789 -7.094 1 96.88 249 ALA B CA 1
ATOM 4599 C C . ALA B 1 249 ? -3.795 16.375 -5.699 1 96.88 249 ALA B C 1
ATOM 4601 O O . ALA B 1 249 ? -4.691 15.945 -4.973 1 96.88 249 ALA B O 1
ATOM 4602 N N . GLU B 1 250 ? -3.016 17.344 -5.309 1 97.12 250 GLU B N 1
ATOM 4603 C CA . GLU B 1 250 ? -3.137 17.984 -4.004 1 97.12 250 GLU B CA 1
ATOM 4604 C C . GLU B 1 250 ? -4.504 18.641 -3.836 1 97.12 250 GLU B C 1
ATOM 4606 O O . GLU B 1 250 ? -5.137 18.5 -2.787 1 97.12 250 GLU B O 1
ATOM 4611 N N . LYS B 1 251 ? -4.949 19.312 -4.879 1 96.69 251 LYS B N 1
ATOM 4612 C CA . LYS B 1 251 ? -6.254 19.969 -4.855 1 96.69 251 LYS B CA 1
ATOM 4613 C C . LYS B 1 251 ? -7.379 18.938 -4.73 1 96.69 251 LYS B C 1
ATOM 4615 O O . LYS B 1 251 ? -8.367 19.172 -4.039 1 96.69 251 LYS B O 1
ATOM 4620 N N . TYR B 1 252 ? -7.191 17.875 -5.449 1 97.31 252 TYR B N 1
ATOM 4621 C CA . TYR B 1 252 ? -8.203 16.828 -5.387 1 97.31 252 TYR B CA 1
ATOM 4622 C C . TYR B 1 252 ? -8.289 16.234 -3.986 1 97.31 252 TYR B C 1
ATOM 4624 O O . TYR B 1 252 ? -9.383 16.031 -3.453 1 97.31 252 TYR B O 1
ATOM 4632 N N . ILE B 1 253 ? -7.168 15.938 -3.398 1 97.62 253 ILE B N 1
ATOM 4633 C CA . ILE B 1 253 ? -7.145 15.352 -2.062 1 97.62 253 ILE B CA 1
ATOM 4634 C C . ILE B 1 253 ? -7.691 16.359 -1.049 1 97.62 253 ILE B C 1
ATOM 4636 O O . ILE B 1 253 ? -8.422 15.977 -0.128 1 97.62 253 ILE B O 1
ATOM 4640 N N . TRP B 1 254 ? -7.391 17.625 -1.242 1 97.12 254 TRP B N 1
ATOM 4641 C CA . TRP B 1 254 ? -7.961 18.703 -0.421 1 97.12 254 TRP B CA 1
ATOM 4642 C C . TRP B 1 254 ? -9.484 18.703 -0.52 1 97.12 254 TRP B C 1
ATOM 4644 O O . TRP B 1 254 ? -10.172 18.828 0.493 1 97.12 254 TRP B O 1
ATOM 4654 N N . LYS B 1 255 ? -9.961 18.594 -1.724 1 96.69 255 LYS B N 1
ATOM 4655 C CA . LYS B 1 255 ? -11.398 18.531 -1.934 1 96.69 255 LYS B CA 1
ATOM 4656 C C . LYS B 1 255 ? -12.023 17.359 -1.194 1 96.69 255 LYS B C 1
ATOM 4658 O O . LYS B 1 255 ? -13.055 17.5 -0.537 1 96.69 255 LYS B O 1
ATOM 4663 N N . ARG B 1 256 ? -11.375 16.219 -1.345 1 96.69 256 ARG B N 1
ATOM 4664 C CA . ARG B 1 256 ? -11.859 15.023 -0.657 1 96.69 256 ARG B CA 1
ATOM 4665 C C . ARG B 1 256 ? -11.836 15.211 0.855 1 96.69 256 ARG B C 1
ATOM 4667 O O . ARG B 1 256 ? -12.742 14.758 1.558 1 96.69 256 ARG B O 1
ATOM 4674 N N . PHE B 1 257 ? -10.797 15.844 1.384 1 97.44 257 PHE B N 1
ATOM 4675 C CA . PHE B 1 257 ? -10.695 16.156 2.805 1 97.44 257 PHE B CA 1
ATOM 4676 C C . PHE B 1 257 ? -11.852 17.047 3.246 1 97.44 257 PHE B C 1
ATOM 4678 O O . PHE B 1 257 ? -12.484 16.797 4.273 1 97.44 257 PHE B O 1
ATOM 4685 N N . GLY B 1 258 ? -12.141 18.047 2.494 1 96.62 258 GLY B N 1
ATOM 4686 C CA . GLY B 1 258 ? -13.219 18.969 2.811 1 96.62 258 GLY B CA 1
ATOM 4687 C C . GLY B 1 258 ? -14.586 18.297 2.834 1 96.62 258 GLY B C 1
ATOM 4688 O O . GLY B 1 258 ? -15.414 18.609 3.693 1 96.62 258 GLY B O 1
ATOM 4689 N N . GLU B 1 259 ? -14.766 17.391 1.933 1 95.31 259 GLU B N 1
ATOM 4690 C CA . GLU B 1 259 ? -16.047 16.672 1.832 1 95.31 259 GLU B CA 1
ATOM 4691 C C . GLU B 1 259 ? -16.359 15.914 3.115 1 95.31 259 GLU B C 1
ATOM 4693 O O . GLU B 1 259 ? -17.516 15.742 3.475 1 95.31 259 GLU B O 1
ATOM 4698 N N . THR B 1 260 ? -15.297 15.562 3.762 1 93.88 260 THR B N 1
ATOM 4699 C CA . THR B 1 260 ? -15.508 14.703 4.922 1 93.88 260 THR B CA 1
ATOM 4700 C C . THR B 1 260 ? -15.32 15.492 6.219 1 93.88 260 THR B C 1
ATOM 4702 O O . THR B 1 260 ? -15.781 15.07 7.281 1 93.88 260 THR B O 1
ATOM 4705 N N . SER B 1 261 ? -14.719 16.656 6.137 1 95.88 261 SER B N 1
ATOM 4706 C CA . SER B 1 261 ? -14.281 17.328 7.355 1 95.88 261 SER B CA 1
ATOM 4707 C C . SER B 1 261 ? -15.047 18.625 7.578 1 95.88 261 SER B C 1
ATOM 4709 O O . SER B 1 261 ? -15.039 19.172 8.68 1 95.88 261 SER B O 1
ATOM 4711 N N . PHE B 1 262 ? -15.766 19.125 6.566 1 96.69 262 PHE B N 1
ATOM 4712 C CA . PHE B 1 262 ? -16.391 20.438 6.664 1 96.69 262 PHE B CA 1
ATOM 4713 C C . PHE B 1 262 ? -17.906 20.328 6.578 1 96.69 262 PHE B C 1
ATOM 4715 O O . PHE B 1 262 ? -18.422 19.469 5.867 1 96.69 262 PHE B O 1
ATOM 4722 N N . SER B 1 263 ? -18.547 21.25 7.254 1 94.19 263 SER B N 1
ATOM 4723 C CA . SER B 1 263 ? -20 21.406 7.078 1 94.19 263 SER B CA 1
ATOM 4724 C C . SER B 1 263 ? -20.312 22.172 5.797 1 94.19 263 SER B C 1
ATOM 4726 O O . SER B 1 263 ? -19.422 22.719 5.156 1 94.19 263 SER B O 1
ATOM 4728 N N . SER B 1 264 ? -21.562 22.141 5.527 1 93.75 264 SER B N 1
ATOM 4729 C CA . SER B 1 264 ? -22 22.891 4.359 1 93.75 264 SER B CA 1
ATOM 4730 C C . SER B 1 264 ? -21.703 24.375 4.512 1 93.75 264 SER B C 1
ATOM 4732 O O . SER B 1 264 ? -21.328 25.047 3.543 1 93.75 264 SER B O 1
ATOM 4734 N N . GLU B 1 265 ? -21.859 24.812 5.715 1 94.12 265 GLU B N 1
ATOM 4735 C CA . GLU B 1 265 ? -21.578 26.219 6.004 1 94.12 265 GLU B CA 1
ATOM 4736 C C . GLU B 1 265 ? -20.094 26.516 5.82 1 94.12 265 GLU B C 1
ATOM 4738 O O . GLU B 1 265 ? -19.734 27.547 5.25 1 94.12 265 GLU B O 1
ATOM 4743 N N . THR B 1 266 ? -19.266 25.672 6.289 1 96 266 THR B N 1
ATOM 4744 C CA . THR B 1 266 ? -17.828 25.844 6.156 1 96 266 THR B CA 1
ATOM 4745 C C . THR B 1 266 ? -17.406 25.812 4.688 1 96 266 THR B C 1
ATOM 4747 O O . THR B 1 266 ? -16.547 26.562 4.266 1 96 266 THR B O 1
ATOM 4750 N N . HIS B 1 267 ? -18.062 25 3.906 1 95.69 267 HIS B N 1
ATOM 4751 C CA . HIS B 1 267 ? -17.781 24.922 2.477 1 95.69 267 HIS B CA 1
ATOM 4752 C C . HIS B 1 267 ? -18.094 26.234 1.779 1 95.69 267 HIS B C 1
ATOM 4754 O O . HIS B 1 267 ? -17.312 26.703 0.931 1 95.69 267 HIS B O 1
ATOM 4760 N N . LEU B 1 268 ? -19.203 26.734 2.148 1 94.31 268 LEU B N 1
ATOM 4761 C CA . LEU B 1 268 ? -19.609 28 1.539 1 94.31 268 LEU B CA 1
ATOM 4762 C C . LEU B 1 268 ? -18.625 29.109 1.869 1 94.31 268 LEU B C 1
ATOM 4764 O O . LEU B 1 268 ? -18.266 29.906 0.997 1 94.31 268 LEU B O 1
ATOM 4768 N N . LEU B 1 269 ? -18.25 29.156 3.107 1 95.31 269 LEU B N 1
ATOM 4769 C CA . LEU B 1 269 ? -17.281 30.172 3.527 1 95.31 269 LEU B CA 1
ATOM 4770 C C . LEU B 1 269 ? -15.953 29.984 2.801 1 95.31 269 LEU B C 1
ATOM 4772 O O . LEU B 1 269 ? -15.32 30.969 2.396 1 95.31 269 LEU B O 1
ATOM 4776 N N . ASN B 1 270 ? -15.516 28.766 2.662 1 96.56 270 ASN B N 1
ATOM 4777 C CA . ASN B 1 270 ? -14.289 28.484 1.935 1 96.56 270 ASN B CA 1
ATOM 4778 C C . ASN B 1 270 ? -14.367 28.969 0.488 1 96.56 270 ASN B C 1
ATOM 4780 O O . ASN B 1 270 ? -13.391 29.5 -0.048 1 96.56 270 ASN B O 1
ATOM 4784 N N . GLN B 1 271 ? -15.477 28.766 -0.105 1 95.31 271 GLN B N 1
ATOM 4785 C CA . GLN B 1 271 ? -15.664 29.203 -1.482 1 95.31 271 GLN B CA 1
ATOM 4786 C C . GLN B 1 271 ? -15.57 30.719 -1.59 1 95.31 271 GLN B C 1
ATOM 4788 O O . GLN B 1 271 ? -14.984 31.25 -2.537 1 95.31 271 GLN B O 1
ATOM 4793 N N . GLN B 1 272 ? -16.156 31.375 -0.623 1 94.75 272 GLN B N 1
ATOM 4794 C CA . GLN B 1 272 ? -16.094 32.812 -0.593 1 94.75 272 GLN B CA 1
ATOM 4795 C C . GLN B 1 272 ? -14.648 33.312 -0.426 1 94.75 272 GLN B C 1
ATOM 4797 O O . GLN B 1 272 ? -14.219 34.219 -1.111 1 94.75 272 GLN B O 1
ATOM 4802 N N . ILE B 1 273 ? -13.984 32.656 0.417 1 95.56 273 ILE B N 1
ATOM 4803 C CA . ILE B 1 273 ? -12.594 33 0.688 1 95.56 273 ILE B CA 1
ATOM 4804 C C . ILE B 1 273 ? -11.75 32.781 -0.56 1 95.56 273 ILE B C 1
ATOM 4806 O O . ILE B 1 273 ? -10.883 33.594 -0.892 1 95.56 273 ILE B O 1
ATOM 4810 N N . GLU B 1 274 ? -11.984 31.719 -1.234 1 94.81 274 GLU B N 1
ATOM 4811 C CA . GLU B 1 274 ? -11.258 31.406 -2.461 1 94.81 274 GLU B CA 1
ATOM 4812 C C . GLU B 1 274 ? -11.469 32.5 -3.516 1 94.81 274 GLU B C 1
ATOM 4814 O O . GLU B 1 274 ? -10.531 32.875 -4.215 1 94.81 274 GLU B O 1
ATOM 4819 N N . LYS B 1 275 ? -12.688 32.906 -3.631 1 93.44 275 LYS B N 1
ATOM 4820 C CA . LYS B 1 275 ? -13 33.969 -4.586 1 93.44 275 LYS B CA 1
ATOM 4821 C C . LYS B 1 275 ? -12.258 35.25 -4.234 1 93.44 275 LYS B C 1
ATOM 4823 O O . LYS B 1 275 ? -11.734 35.938 -5.117 1 93.44 275 LYS B O 1
ATOM 4828 N N . ILE B 1 276 ? -12.281 35.531 -2.977 1 94.5 276 ILE B N 1
ATOM 4829 C CA . ILE B 1 276 ? -11.594 36.75 -2.498 1 94.5 276 ILE B CA 1
ATOM 4830 C C . ILE B 1 276 ? -10.102 36.625 -2.787 1 94.5 276 ILE B C 1
ATOM 4832 O O . ILE B 1 276 ? -9.492 37.562 -3.311 1 94.5 276 ILE B O 1
ATOM 4836 N N . ASN B 1 277 ? -9.547 35.469 -2.475 1 94 277 ASN B N 1
ATOM 4837 C CA . ASN B 1 277 ? -8.125 35.25 -2.711 1 94 277 ASN B CA 1
ATOM 4838 C C . ASN B 1 277 ? -7.781 35.375 -4.195 1 94 277 ASN B C 1
ATOM 4840 O O . ASN B 1 277 ? -6.73 35.906 -4.555 1 94 277 ASN B O 1
ATOM 4844 N N . GLN B 1 278 ? -8.625 34.844 -5.004 1 92.56 278 GLN B N 1
ATOM 4845 C CA . GLN B 1 278 ? -8.422 34.969 -6.445 1 92.56 278 GLN B CA 1
ATOM 4846 C C . GLN B 1 278 ? -8.453 36.406 -6.902 1 92.56 278 GLN B C 1
ATOM 4848 O O . GLN B 1 278 ? -7.648 36.812 -7.746 1 92.56 278 GLN B O 1
ATOM 4853 N N . SER B 1 279 ? -9.375 37.094 -6.363 1 92.38 279 SER B N 1
ATOM 4854 C CA . SER B 1 279 ? -9.492 38.531 -6.695 1 92.38 279 SER B CA 1
ATOM 4855 C C . SER B 1 279 ? -8.273 39.312 -6.223 1 92.38 279 SER B C 1
ATOM 4857 O O . SER B 1 279 ? -7.824 40.219 -6.906 1 92.38 279 SER B O 1
ATOM 4859 N N . LEU B 1 280 ? -7.805 38.938 -5.102 1 91.12 280 LEU B N 1
ATOM 4860 C CA . LEU B 1 280 ? -6.637 39.594 -4.539 1 91.12 280 LEU B CA 1
ATOM 4861 C C . LEU B 1 280 ? -5.406 39.375 -5.406 1 91.12 280 LEU B C 1
ATOM 4863 O O . LEU B 1 280 ? -4.496 40.219 -5.438 1 91.12 280 LEU B O 1
ATOM 4867 N N . ARG B 1 281 ? -5.402 38.281 -6.133 1 90.94 281 ARG B N 1
ATOM 4868 C CA . ARG B 1 281 ? -4.258 37.938 -6.969 1 90.94 281 ARG B CA 1
ATOM 4869 C C . ARG B 1 281 ? -4.426 38.469 -8.383 1 90.94 281 ARG B C 1
ATOM 4871 O O . ARG B 1 281 ? -3.492 38.438 -9.188 1 90.94 281 ARG B O 1
ATOM 4878 N N . HIS B 1 282 ? -5.582 39 -8.578 1 85.69 282 HIS B N 1
ATOM 4879 C CA . HIS B 1 282 ? -5.891 39.531 -9.906 1 85.69 282 HIS B CA 1
ATOM 4880 C C . HIS B 1 282 ? -5.02 40.719 -10.234 1 85.69 282 HIS B C 1
ATOM 4882 O O . HIS B 1 282 ? -4.863 41.625 -9.414 1 85.69 282 HIS B O 1
ATOM 4888 N N . ARG B 1 283 ? -4.383 40.75 -11.469 1 79.69 283 ARG B N 1
ATOM 4889 C CA . ARG B 1 283 ? -3.594 41.875 -11.977 1 79.69 283 ARG B CA 1
ATOM 4890 C C . ARG B 1 283 ? -4.43 42.781 -12.883 1 79.69 283 ARG B C 1
ATOM 4892 O O . ARG B 1 283 ? -4.836 42.344 -13.969 1 79.69 283 ARG B O 1
ATOM 4899 N N . PRO B 1 284 ? -4.484 43.906 -12.398 1 84.81 284 PRO B N 1
ATOM 4900 C CA . PRO B 1 284 ? -5.324 44.812 -13.203 1 84.81 284 PRO B CA 1
ATOM 4901 C C . PRO B 1 284 ? -4.641 45.25 -14.492 1 84.81 284 PRO B C 1
ATOM 4903 O O . PRO B 1 284 ? -3.418 45.406 -14.523 1 84.81 284 PRO B O 1
ATOM 4906 N N . PHE B 1 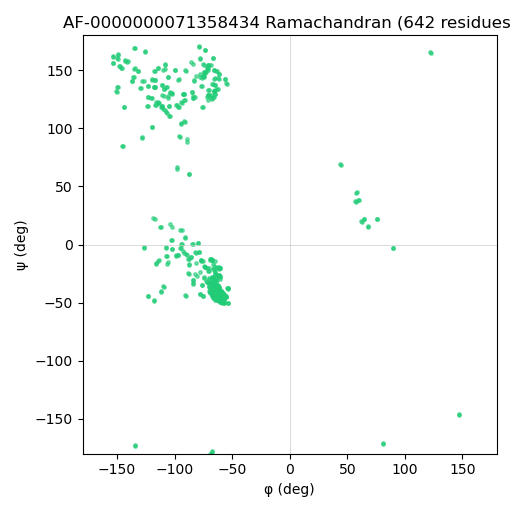285 ? -5.426 45.406 -15.531 1 87 285 PHE B N 1
ATOM 4907 C CA . PHE B 1 285 ? -4.938 45.969 -16.781 1 87 285 PHE B CA 1
ATOM 4908 C C . P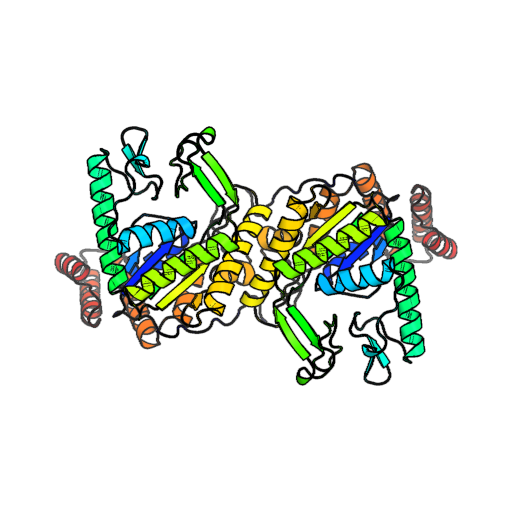HE B 1 285 ? -4.555 47.406 -16.625 1 87 285 PHE B C 1
ATOM 4910 O O . PHE B 1 285 ? -3.504 47.844 -17.094 1 87 285 PHE B O 1
ATOM 4917 N N . ASN B 1 286 ? -5.34 48.188 -15.938 1 87.88 286 ASN B N 1
ATOM 4918 C CA . ASN B 1 286 ? -5.09 49.594 -15.617 1 87.88 286 ASN B CA 1
ATOM 4919 C C . ASN B 1 286 ? -5.242 49.875 -14.125 1 87.88 286 ASN B C 1
ATOM 4921 O O . ASN B 1 286 ? -6.316 50.281 -13.672 1 87.88 286 ASN B O 1
ATOM 4925 N N . PRO B 1 287 ? -4.191 49.781 -13.383 1 85.88 287 PRO B N 1
ATOM 4926 C CA . PRO B 1 287 ? -4.254 49.906 -11.93 1 85.88 287 PRO B CA 1
ATOM 4927 C C . PRO B 1 287 ? -4.789 51.281 -11.484 1 85.88 287 PRO B C 1
ATOM 4929 O O . PRO B 1 287 ? -5.344 51.406 -10.383 1 85.88 287 PRO B O 1
ATOM 4932 N N . GLU B 1 288 ? -4.715 52.188 -12.352 1 86.5 288 GLU B N 1
ATOM 4933 C CA . GLU B 1 288 ? -5.141 53.531 -11.984 1 86.5 288 GLU B CA 1
ATOM 4934 C C . GLU B 1 288 ? -6.523 53.844 -12.547 1 86.5 288 GLU B C 1
ATOM 4936 O O . GLU B 1 288 ? -7.078 54.906 -12.273 1 86.5 288 GLU B O 1
ATOM 4941 N N . GLY B 1 289 ? -7.031 53.031 -13.234 1 89 289 GLY B N 1
ATOM 4942 C CA . GLY B 1 289 ? -8.305 53.281 -13.898 1 89 289 GLY B CA 1
ATOM 4943 C C . GLY B 1 289 ? -9.5 53.156 -12.969 1 89 289 GLY B C 1
ATOM 4944 O O . GLY B 1 289 ? -9.398 52.562 -11.891 1 89 289 GLY B O 1
ATOM 4945 N N . GLU B 1 290 ? -10.547 53.75 -13.414 1 90 290 GLU B N 1
ATOM 4946 C CA . GLU B 1 290 ? -11.773 53.75 -12.625 1 90 290 GLU B CA 1
ATOM 4947 C C . GLU B 1 290 ? -12.336 52.344 -12.508 1 90 290 GLU B C 1
ATOM 4949 O O . GLU B 1 290 ? -12.93 51.969 -11.484 1 90 290 GLU B O 1
ATOM 4954 N N . GLY B 1 291 ? -12.117 51.594 -13.453 1 89.75 291 GLY B N 1
ATOM 4955 C CA . GLY B 1 291 ? -12.562 50.188 -13.422 1 89.75 291 GLY B CA 1
ATOM 4956 C C . GLY B 1 291 ? -11.906 49.406 -12.312 1 89.75 291 GLY B C 1
ATOM 4957 O O . GLY B 1 291 ? -12.578 48.656 -11.602 1 89.75 291 GLY B O 1
ATOM 4958 N N . HIS B 1 292 ? -10.711 49.656 -12.203 1 91.94 292 HIS B N 1
ATOM 4959 C CA . HIS B 1 292 ? -9.969 48.938 -11.164 1 91.94 292 HIS B CA 1
ATOM 4960 C C . HIS B 1 292 ? -10.391 49.406 -9.773 1 91.94 292 HIS B C 1
ATOM 4962 O O . HIS B 1 292 ? -10.508 48.625 -8.852 1 91.94 292 HIS B O 1
ATOM 4968 N N . ARG B 1 293 ? -10.578 50.625 -9.625 1 92.19 293 ARG B N 1
ATOM 4969 C CA . ARG B 1 293 ? -11.016 51.188 -8.344 1 92.19 293 ARG B CA 1
ATOM 4970 C C . ARG B 1 293 ? -12.367 50.594 -7.941 1 92.19 293 ARG B C 1
ATOM 4972 O O . ARG B 1 293 ? -12.586 50.281 -6.773 1 92.19 293 ARG B O 1
ATOM 4979 N N . ARG B 1 294 ? -13.242 50.469 -8.906 1 92.94 294 ARG B N 1
ATOM 4980 C CA . ARG B 1 294 ? -14.547 49.875 -8.648 1 92.94 294 ARG B CA 1
ATOM 4981 C C . ARG B 1 294 ? -14.406 48.406 -8.234 1 92.94 294 ARG B C 1
ATOM 4983 O O . ARG B 1 294 ? -15.117 47.938 -7.34 1 92.94 294 ARG B O 1
ATOM 4990 N N . PHE B 1 295 ? -13.445 47.812 -8.906 1 93.12 295 PHE B N 1
ATOM 4991 C CA . PHE B 1 295 ? -13.156 46.438 -8.586 1 93.12 295 PHE B CA 1
ATOM 4992 C C . PHE B 1 295 ? -12.688 46.281 -7.141 1 93.12 295 PHE B C 1
ATOM 4994 O O . PHE B 1 295 ? -13.18 45.406 -6.41 1 93.12 295 PHE B O 1
ATOM 5001 N N . LEU B 1 296 ? -11.891 47.125 -6.715 1 93.75 296 LEU B N 1
ATOM 5002 C CA . LEU B 1 296 ? -11.344 47.094 -5.367 1 93.75 296 LEU B CA 1
ATOM 5003 C C . LEU B 1 296 ? -12.414 47.406 -4.332 1 93.75 296 LEU B C 1
ATOM 5005 O O . LEU B 1 296 ? -12.438 46.812 -3.256 1 93.75 296 LEU B O 1
ATOM 5009 N N . ARG B 1 297 ? -13.273 48.281 -4.645 1 94.12 297 ARG B N 1
ATOM 5010 C CA . ARG B 1 297 ? -14.359 48.625 -3.729 1 94.12 297 ARG B CA 1
ATOM 5011 C C . ARG B 1 297 ? -15.305 47.469 -3.529 1 94.12 297 ARG B C 1
ATOM 5013 O O . ARG B 1 297 ? -15.805 47.219 -2.426 1 94.12 297 ARG B O 1
ATOM 5020 N N . ASN B 1 298 ? -15.547 46.812 -4.609 1 93.81 298 ASN B N 1
ATOM 5021 C CA . ASN B 1 298 ? -16.391 45.625 -4.52 1 93.81 298 ASN B CA 1
ATOM 5022 C C . ASN B 1 298 ? -15.727 44.531 -3.699 1 93.81 298 ASN B C 1
ATOM 5024 O O . ASN B 1 298 ? -16.391 43.812 -2.947 1 93.81 298 ASN B O 1
ATOM 5028 N N . LEU B 1 299 ? -14.438 44.406 -3.91 1 94.06 299 LEU B N 1
ATOM 5029 C CA . LEU B 1 299 ? -13.672 43.406 -3.164 1 94.06 299 LEU B CA 1
ATOM 5030 C C . LEU B 1 299 ? -13.688 43.719 -1.671 1 94.06 299 LEU B C 1
ATOM 5032 O O . LEU B 1 299 ? -13.82 42.812 -0.844 1 94.06 299 LEU B O 1
ATOM 5036 N N . LEU B 1 300 ? -13.578 44.969 -1.395 1 94.44 300 LEU B N 1
ATOM 5037 C CA . LEU B 1 300 ? -13.633 45.406 -0.006 1 94.44 300 LEU B CA 1
ATOM 5038 C C . LEU B 1 300 ? -14.969 45.031 0.63 1 94.44 300 LEU B C 1
ATOM 5040 O O . LEU B 1 300 ? -15.016 44.562 1.771 1 94.44 300 LEU B O 1
ATOM 5044 N N . LYS B 1 301 ? -16.062 45.219 -0.087 1 93.44 301 LYS B N 1
ATOM 5045 C CA . LYS B 1 301 ? -17.391 44.906 0.403 1 93.44 301 LYS B CA 1
ATOM 5046 C C . LYS B 1 301 ? -17.531 43.406 0.681 1 93.44 301 LYS B C 1
ATOM 5048 O O . LYS B 1 301 ? -18.172 43 1.66 1 93.44 301 LYS B O 1
ATOM 5053 N N . GLN B 1 302 ? -16.969 42.688 -0.152 1 93.06 302 GLN B N 1
ATOM 5054 C CA . GLN B 1 302 ? -17.016 41.219 0.015 1 93.06 302 GLN B CA 1
ATOM 5055 C C . GLN B 1 302 ? -16.281 40.781 1.277 1 93.06 302 GLN B C 1
ATOM 5057 O O . GLN B 1 302 ? -16.766 39.938 2.031 1 93.06 302 GLN B O 1
ATOM 5062 N N . MET B 1 303 ? -15.094 41.312 1.501 1 94.06 303 MET B N 1
ATOM 5063 C CA . MET B 1 303 ? -14.281 40.969 2.664 1 94.06 303 MET B CA 1
ATOM 5064 C C . MET B 1 303 ? -14.969 41.406 3.955 1 94.06 303 MET B C 1
ATOM 5066 O O . MET B 1 303 ? -14.891 40.719 4.969 1 94.06 303 MET B O 1
ATOM 5070 N N . GLU B 1 304 ? -15.672 42.469 3.84 1 91.12 304 GLU B N 1
ATOM 5071 C CA . GLU B 1 304 ? -16.344 43 5.016 1 91.12 304 GLU B CA 1
ATOM 5072 C C . GLU B 1 304 ? -17.562 42.156 5.391 1 91.12 304 GLU B C 1
ATOM 5074 O O . GLU B 1 304 ? -18.016 42.188 6.539 1 91.12 304 GLU B O 1
ATOM 5079 N N . GLN B 1 305 ? -18.047 41.375 4.496 1 89.69 305 GLN B N 1
ATOM 5080 C CA . GLN B 1 305 ? -19.219 40.562 4.73 1 89.69 305 GLN B CA 1
ATOM 5081 C C . GLN B 1 305 ? -18.812 39.219 5.336 1 89.69 305 GLN B C 1
ATOM 5083 O O . GLN B 1 305 ? -19.672 38.469 5.828 1 89.69 305 GLN B O 1
ATOM 5088 N N . ILE B 1 306 ? -17.531 38.906 5.316 1 91.19 306 ILE B N 1
ATOM 5089 C CA . ILE B 1 306 ? -17.062 37.656 5.879 1 91.19 306 ILE B CA 1
ATOM 5090 C C . ILE B 1 306 ? -17.156 37.688 7.398 1 91.19 306 ILE B C 1
ATOM 5092 O O . ILE B 1 306 ? -16.656 38.625 8.031 1 91.19 306 ILE B O 1
ATOM 5096 N N . PRO B 1 307 ? -17.828 36.75 7.961 1 88.56 307 PRO B N 1
ATOM 5097 C CA . PRO B 1 307 ? -18.062 36.781 9.406 1 88.56 307 PRO B CA 1
ATOM 5098 C C . PRO B 1 307 ? -16.797 36.5 10.219 1 88.56 307 PRO B C 1
ATOM 5100 O O . PRO B 1 307 ? -15.867 35.844 9.727 1 88.56 307 PRO B O 1
ATOM 5103 N N . ASP B 1 308 ? -16.828 37.094 11.453 1 84.88 308 ASP B N 1
ATOM 5104 C CA . ASP B 1 308 ? -15.82 36.656 12.422 1 84.88 308 ASP B CA 1
ATOM 5105 C C . ASP B 1 308 ? -15.867 35.156 12.641 1 84.88 308 ASP B C 1
ATOM 5107 O O . ASP B 1 308 ? -16.938 34.531 12.555 1 84.88 308 ASP B O 1
ATOM 5111 N N . PRO B 1 309 ? -14.805 34.531 12.805 1 88.81 309 PRO B N 1
ATOM 5112 C CA . PRO B 1 309 ? -13.5 35.094 13.188 1 88.81 309 PRO B CA 1
ATOM 5113 C C . PRO B 1 309 ? -12.539 35.188 12.016 1 88.81 309 PRO B C 1
ATOM 5115 O O . PRO B 1 309 ? -11.328 35.375 12.211 1 88.81 309 PRO B O 1
ATOM 5118 N N . ILE B 1 310 ? -13.078 35.125 10.859 1 90.31 310 ILE B N 1
ATOM 5119 C CA . ILE B 1 310 ? -12.203 35.188 9.695 1 90.31 310 ILE B CA 1
ATOM 5120 C C . ILE B 1 310 ? -11.609 36.594 9.555 1 90.31 310 ILE B C 1
ATOM 5122 O O . ILE B 1 310 ? -12.336 37.594 9.57 1 90.31 310 ILE B O 1
ATOM 5126 N N . ASP B 1 311 ? -10.281 36.625 9.43 1 88.06 311 ASP B N 1
ATOM 5127 C CA . ASP B 1 311 ? -9.578 37.906 9.484 1 88.06 311 ASP B CA 1
ATOM 5128 C C . ASP B 1 311 ? -9.047 38.312 8.109 1 88.06 311 ASP B C 1
ATOM 5130 O O . ASP B 1 311 ? -8.18 37.625 7.555 1 88.06 311 ASP B O 1
ATOM 5134 N N . PHE B 1 312 ? -9.547 39.375 7.586 1 91.56 312 PHE B N 1
ATOM 5135 C CA . PHE B 1 312 ? -9.039 39.969 6.348 1 91.56 312 PHE B CA 1
ATOM 5136 C C . PHE B 1 312 ? -8.492 41.344 6.594 1 91.56 312 PHE B C 1
ATOM 5138 O O . PHE B 1 312 ? -8.367 42.156 5.66 1 91.56 312 PHE B O 1
ATOM 5145 N N . ARG B 1 313 ? -8.141 41.656 7.746 1 88.56 313 ARG B N 1
ATOM 5146 C CA . ARG B 1 313 ? -7.773 43.031 8.125 1 88.56 313 ARG B CA 1
ATOM 5147 C C . ARG B 1 313 ? -6.574 43.531 7.324 1 88.56 313 ARG B C 1
ATOM 5149 O O . ARG B 1 313 ? -6.566 44.656 6.832 1 88.56 313 ARG B O 1
ATOM 5156 N N . THR B 1 314 ? -5.609 42.656 7.258 1 90.25 314 THR B N 1
ATOM 5157 C CA . THR B 1 314 ? -4.398 43.062 6.547 1 90.25 314 THR B CA 1
ATOM 5158 C C . THR B 1 314 ? -4.699 43.312 5.074 1 90.25 314 THR B C 1
ATOM 5160 O O . THR B 1 314 ? -4.219 44.312 4.504 1 90.25 314 THR B O 1
ATOM 5163 N N . GLU B 1 315 ? -5.441 42.469 4.469 1 92.06 315 GLU B N 1
ATOM 5164 C CA . GLU B 1 315 ? -5.816 42.625 3.066 1 92.06 315 GLU B CA 1
ATOM 5165 C C . GLU B 1 315 ? -6.668 43.875 2.852 1 92.06 315 GLU B C 1
ATOM 5167 O O . GLU B 1 315 ? -6.496 44.594 1.86 1 92.06 315 GLU B O 1
ATOM 5172 N N . ILE B 1 316 ? -7.543 44.156 3.758 1 92.31 316 ILE B N 1
ATOM 5173 C CA . ILE B 1 316 ? -8.422 45.312 3.684 1 92.31 316 ILE B CA 1
ATOM 5174 C C . ILE B 1 316 ? -7.598 46.594 3.74 1 92.31 316 ILE B C 1
ATOM 5176 O O . ILE B 1 316 ? -7.805 47.531 2.947 1 92.31 316 ILE B O 1
ATOM 5180 N N . LEU B 1 317 ? -6.641 46.562 4.637 1 92.56 317 LEU B N 1
ATOM 5181 C CA . LEU B 1 317 ? -5.77 47.719 4.75 1 92.56 317 LEU B CA 1
ATOM 5182 C C . LEU B 1 317 ? -4.988 47.938 3.461 1 92.56 317 LEU B C 1
ATOM 5184 O O . LEU B 1 317 ? -4.824 49.094 3.021 1 92.56 317 LEU B O 1
ATOM 5188 N N . SER B 1 318 ? -4.523 46.906 2.887 1 91.06 318 SER B N 1
ATOM 5189 C CA . SER B 1 318 ? -3.768 46.969 1.642 1 91.06 318 SER B CA 1
ATOM 5190 C C . SER B 1 318 ? -4.625 47.531 0.507 1 91.06 318 SER B C 1
ATOM 5192 O O . SER B 1 318 ? -4.148 48.312 -0.308 1 91.06 318 SER B O 1
ATOM 5194 N N . ILE B 1 319 ? -5.84 47.125 0.406 1 90.88 319 ILE B N 1
ATOM 5195 C CA . ILE B 1 319 ? -6.75 47.562 -0.645 1 90.88 319 ILE B CA 1
ATOM 5196 C C . ILE B 1 319 ? -7.113 49.031 -0.434 1 90.88 319 ILE B C 1
ATOM 5198 O O . ILE B 1 319 ? -7.148 49.812 -1.388 1 90.88 319 ILE B O 1
ATOM 5202 N N . LYS B 1 320 ? -7.344 49.375 0.807 1 91.81 320 LYS B N 1
ATOM 5203 C CA . LYS B 1 320 ? -7.699 50.75 1.119 1 91.81 320 LYS B CA 1
ATOM 5204 C C . LYS B 1 320 ? -6.562 51.719 0.76 1 91.81 320 LYS B C 1
ATOM 5206 O O . LYS B 1 320 ? -6.801 52.844 0.35 1 91.81 320 LYS B O 1
ATOM 5211 N N . ALA B 1 321 ? -5.402 51.188 0.859 1 90.5 321 ALA B N 1
ATOM 5212 C CA . ALA B 1 321 ? -4.238 52 0.522 1 90.5 321 ALA B CA 1
ATOM 5213 C C . ALA B 1 321 ? -4.156 52.25 -0.982 1 90.5 321 ALA B C 1
ATOM 5215 O O . ALA B 1 321 ? -3.557 53.219 -1.426 1 90.5 321 ALA B O 1
ATOM 5216 N N . GLN B 1 322 ? -4.746 51.438 -1.699 1 86.94 322 GLN B N 1
ATOM 5217 C CA . GLN B 1 322 ? -4.727 51.531 -3.152 1 86.94 322 GLN B CA 1
ATOM 5218 C C . GLN B 1 322 ? -5.867 52.438 -3.648 1 86.94 322 GLN B C 1
ATOM 5220 O O . GLN B 1 322 ? -5.844 52.906 -4.789 1 86.94 322 GLN B O 1
ATOM 5225 N N . LEU B 1 323 ? -6.832 52.469 -2.795 1 87.81 323 LEU B N 1
ATOM 5226 C CA . LEU B 1 323 ? -7.996 53.25 -3.17 1 87.81 323 LEU B CA 1
ATOM 5227 C C . LEU B 1 323 ? -7.781 54.719 -2.832 1 87.81 323 LEU B C 1
ATOM 5229 O O . LEU B 1 323 ? -8.227 55.625 -3.568 1 87.81 323 LEU B O 1
#